Protein AF-0000000072240030 (afdb_homodimer)

Sequence (602 aa):
MIATWDFGLQAVENASSILGKHENTGNEALLDAIVRGIESVELDPKVSSVGYGGLPTAEGILQLDAAVMLGNGKGGSVLSLQGFPAAIPIARLVLEKSRHPCLCGYGAQKLAEQYGFRSVDNANLLTPYARQRWEQFQKQSDQASNDLCDTVGLICCTYDDVTKESVIGAGCATSGAAFKQDGRVGDSAIFGCGLYAQNGIGAATSTGDGDVIMKYCCAYQIVEEMRHGLGPQRACEVVVARLRSQVPECQAAFVAMNCAGEYGAYSTHQGFSYAIWNEQGVQVHQVNLSESNYPIWKHLCMIATWDFGLQAVENASSILGKHENTGNEALLDAIVRGIESVELDPKVSSVGYGGLPTAEGILQLDAAVMLGNGKGGSVLSLQGFPAAIPIARLVLEKSRHPCLCGYGAQKLAEQYGFRSVDNANLLTPYARQRWEQFQKQSDQASNDLCDTVGLICCTYDDVTKESVIGAGCATSGAAFKQDGRVGDSAIFGCGLYAQNGIGAATSTGDGDVIMKYCCAYQIVEEMRHGLGPQRACEVVVARLRSQVPECQAAFVAMNCAGEYGAYSTHQGFSYAIWNEQGVQVHQVNLSESNYPIWKHLC

InterPro domains:
  IPR000246 Peptidase T2, asparaginase 2 [PF01112] (27-282)
  IPR000246 Peptidase T2, asparaginase 2 [PTHR10188] (10-274)
  IPR029055 Nucleophile aminohydrolases, N-terminal [SSF56235] (2-285)

Foldseek 3Di:
DKKWFPLLLQLQVQLCVQQVDVVQFDDVSQLVSNLRSLVRSLQDLVAQWFFLVHAAALVLFQFKKKKKDKQVGFMAIEFREGQGRHCSVLRVLCRVPNPDRYDYDPRSVVSCVVVPDGGHDRVNSYDPVNVVVSVVLVPDPCNVPFQKHWKIKDKDWGADPVVRFIIIMMMIMTSPTHNHHRRDGFQCRPELQQKHHHGPFWIKGKGTGRNLSNVQSLGNQLSVVSVVPDFSAVSQVVSLVVSCVVPVPTWMKMKMATSVGGIHIDISAFAIKMWDQDPVGIDIDGHDDPDDPDDHRDNPD/DKKWFPLLLQLQVQLCVQQVDPVQFDDVSQLVSNLRSLVRSLQDLVAQWFFLVHAAALVLFFFKKKKKDKQVGFMAIEFREGQGRHCSVLSVLCRVPNPDRYDYDPRSVVSCVVVPDGGHDRVNSYDPVNVVVSVVLVPDPCNVPFQKGWKIKDKDWGADPVVRFIIIMMMIMTSGTHNHHRRDGFQCRPELQQKHHHGPFWIKGKGTGRNLSNVQSLGNQLSVVSVVPDFNAVSQVVSLVVSCVVPVPTWMKMKMATSVGGIHIDISAFAIKMWDQDPVGIDIDGHDDPDDPDDHNDNPD

Structure (mmCIF, N/CA/C/O backbone):
data_AF-0000000072240030-model_v1
#
loop_
_entity.id
_entity.type
_entity.pdbx_description
1 polymer N4-(Beta-N-acetylglucosaminyl)-L-asparaginase
#
loop_
_atom_site.group_PDB
_atom_site.id
_atom_site.type_symbol
_atom_site.label_atom_id
_atom_site.label_alt_id
_atom_site.label_comp_id
_atom_site.label_asym_id
_atom_site.label_entity_id
_atom_site.label_seq_id
_atom_site.pdbx_PDB_ins_code
_atom_site.Cartn_x
_atom_site.Cartn_y
_atom_site.Cartn_z
_atom_site.occupancy
_atom_site.B_iso_or_equiv
_atom_site.auth_seq_id
_atom_site.auth_comp_id
_atom_site.auth_asym_id
_atom_site.auth_atom_id
_atom_site.pdbx_PDB_model_num
ATOM 1 N N . MET A 1 1 ? 5.29 -17.361 -18.751 1 97.14 1 MET A N 1
ATOM 2 C CA . MET A 1 1 ? 4.984 -17.182 -17.335 1 97.14 1 MET A CA 1
ATOM 3 C C . MET A 1 1 ? 6.245 -17.307 -16.486 1 97.14 1 MET A C 1
ATOM 5 O O . MET A 1 1 ? 7.158 -18.06 -16.83 1 97.14 1 MET A O 1
ATOM 9 N N . ILE A 1 2 ? 6.272 -16.581 -15.416 1 97.86 2 ILE A N 1
ATOM 10 C CA . ILE A 1 2 ? 7.396 -16.64 -14.488 1 97.86 2 ILE A CA 1
ATOM 11 C C . ILE A 1 2 ? 6.886 -16.533 -13.053 1 97.86 2 ILE A C 1
ATOM 13 O O . ILE A 1 2 ? 5.951 -15.778 -12.774 1 97.86 2 ILE A O 1
ATOM 17 N N . ALA A 1 3 ? 7.458 -17.312 -12.121 1 97.92 3 ALA A N 1
ATOM 18 C CA . ALA A 1 3 ? 7.005 -17.342 -10.733 1 97.92 3 ALA A CA 1
ATOM 19 C C . ALA A 1 3 ? 8.187 -17.434 -9.772 1 97.92 3 ALA A C 1
ATOM 21 O O . ALA A 1 3 ? 9.242 -17.968 -10.125 1 97.92 3 ALA A O 1
ATOM 22 N N . THR A 1 4 ? 7.943 -16.989 -8.612 1 96.68 4 THR A N 1
ATOM 23 C CA . THR A 1 4 ? 9.001 -16.981 -7.608 1 96.68 4 THR A CA 1
ATOM 24 C C . THR A 1 4 ? 9.188 -18.372 -7.008 1 96.68 4 THR A C 1
ATOM 26 O O . THR A 1 4 ? 8.216 -19.106 -6.814 1 96.68 4 THR A O 1
ATOM 29 N N . TRP A 1 5 ? 10.418 -18.747 -6.701 1 93.32 5 TRP A N 1
ATOM 30 C CA . TRP A 1 5 ? 10.853 -19.885 -5.898 1 93.32 5 TRP A CA 1
ATOM 31 C C . TRP A 1 5 ? 10.527 -21.2 -6.597 1 93.32 5 TRP A C 1
ATOM 33 O O . TRP A 1 5 ? 9.983 -21.205 -7.703 1 93.32 5 TRP A O 1
ATOM 43 N N . ASP A 1 6 ? 10.759 -22.302 -5.866 1 89.86 6 ASP A N 1
ATOM 44 C CA . ASP A 1 6 ? 10.561 -23.639 -6.416 1 89.86 6 ASP A CA 1
ATOM 45 C C . ASP A 1 6 ? 9.076 -23.992 -6.481 1 89.86 6 ASP A C 1
ATOM 47 O O . ASP A 1 6 ? 8.633 -24.663 -7.415 1 89.86 6 ASP A O 1
ATOM 51 N N . PHE A 1 7 ? 8.399 -23.502 -5.496 1 90.2 7 PHE A N 1
ATOM 52 C CA . PHE A 1 7 ? 6.971 -23.799 -5.528 1 90.2 7 PHE A CA 1
ATOM 53 C C . PHE A 1 7 ? 6.287 -23.046 -6.663 1 90.2 7 PHE A C 1
ATOM 55 O O . PHE A 1 7 ? 5.113 -23.284 -6.954 1 90.2 7 PHE A O 1
ATOM 62 N N . GLY A 1 8 ? 7.035 -22.135 -7.243 1 93.57 8 GLY A N 1
ATOM 63 C CA . GLY A 1 8 ? 6.555 -21.48 -8.449 1 93.57 8 GLY A CA 1
ATOM 64 C C . GLY A 1 8 ? 6.3 -22.446 -9.591 1 93.57 8 GLY A C 1
ATOM 65 O O . GLY A 1 8 ? 5.502 -22.161 -10.486 1 93.57 8 GLY A O 1
ATOM 66 N N . LEU A 1 9 ? 6.981 -23.565 -9.53 1 94.14 9 LEU A N 1
ATOM 67 C CA . LEU A 1 9 ? 6.756 -24.594 -10.54 1 94.14 9 LEU A CA 1
ATOM 68 C C . LEU A 1 9 ? 5.296 -25.034 -10.551 1 94.14 9 LEU A C 1
ATOM 70 O O . LEU A 1 9 ? 4.684 -25.142 -11.617 1 94.14 9 LEU A O 1
ATOM 74 N N . GLN A 1 10 ? 4.817 -25.273 -9.373 1 94.63 10 GLN A N 1
ATOM 75 C CA . GLN A 1 10 ? 3.414 -25.648 -9.234 1 94.63 10 GLN A CA 1
ATOM 76 C C . GLN A 1 10 ? 2.496 -24.548 -9.761 1 94.63 10 GLN A C 1
ATOM 78 O O . GLN A 1 10 ? 1.494 -24.831 -10.42 1 94.63 10 GLN A O 1
ATOM 83 N N . ALA A 1 11 ? 2.803 -23.325 -9.464 1 97.16 11 ALA A N 1
ATOM 84 C CA . ALA A 1 11 ? 1.996 -22.187 -9.895 1 97.16 11 ALA A CA 1
ATOM 85 C C . ALA A 1 11 ? 1.952 -22.091 -11.418 1 97.16 11 ALA A C 1
ATOM 87 O O . ALA A 1 11 ? 0.878 -21.945 -12.006 1 97.16 11 ALA A O 1
ATOM 88 N N . VAL A 1 12 ? 3.082 -22.211 -12.086 1 97.06 12 VAL A N 1
ATOM 89 C CA . VAL A 1 12 ? 3.164 -22.062 -13.536 1 97.06 12 VAL A CA 1
ATOM 90 C C . VAL A 1 12 ? 2.499 -23.256 -14.216 1 97.06 12 VAL A C 1
ATOM 92 O O . VAL A 1 12 ? 1.837 -23.102 -15.245 1 97.06 12 VAL A O 1
ATOM 95 N N . GLU A 1 13 ? 2.709 -24.435 -13.671 1 95.22 13 GLU A N 1
ATOM 96 C CA . GLU A 1 13 ? 2.093 -25.629 -14.242 1 95.22 13 GLU A CA 1
ATOM 97 C C . GLU A 1 13 ? 0.571 -25.527 -14.224 1 95.22 13 GLU A C 1
ATOM 99 O O . GLU A 1 13 ? -0.087 -25.803 -15.229 1 95.22 13 GLU A O 1
ATOM 104 N N . ASN A 1 14 ? 0.044 -25.123 -13.12 1 96.44 14 ASN A N 1
ATOM 105 C CA . ASN A 1 14 ? -1.407 -25.019 -13.007 1 96.44 14 ASN A CA 1
ATOM 106 C C . ASN A 1 14 ? -1.953 -23.865 -13.842 1 96.44 14 ASN A C 1
ATOM 108 O O . ASN A 1 14 ? -3.025 -23.979 -14.44 1 96.44 14 ASN A O 1
ATOM 112 N N . ALA A 1 15 ? -1.256 -22.76 -13.879 1 96.73 15 ALA A N 1
ATOM 113 C CA . ALA A 1 15 ? -1.66 -21.637 -14.721 1 96.73 15 ALA A CA 1
ATOM 114 C C . ALA A 1 15 ? -1.626 -22.02 -16.198 1 96.73 15 ALA A C 1
ATOM 116 O O . ALA A 1 15 ? -2.475 -21.583 -16.979 1 96.73 15 ALA A O 1
ATOM 117 N N . SER A 1 16 ? -0.677 -22.85 -16.607 1 94.26 16 SER A N 1
ATOM 118 C CA . SER A 1 16 ? -0.504 -23.237 -18.003 1 94.26 16 SER A CA 1
ATOM 119 C C . SER A 1 16 ? -1.653 -24.12 -18.479 1 94.26 16 SER A C 1
ATOM 121 O O . SER A 1 16 ? -1.945 -24.177 -19.675 1 94.26 16 SER A O 1
ATOM 123 N N . SER A 1 17 ? -2.274 -24.772 -17.534 1 93.43 17 SER A N 1
ATOM 124 C CA . SER A 1 17 ? -3.425 -25.59 -17.904 1 93.43 17 SER A CA 1
ATOM 125 C C . SER A 1 17 ? -4.55 -24.734 -18.477 1 93.43 17 SER A C 1
ATOM 127 O O . SER A 1 17 ? -5.404 -25.233 -19.212 1 93.43 17 SER A O 1
ATOM 129 N N . ILE A 1 18 ? -4.489 -23.437 -18.188 1 94.52 18 ILE A N 1
ATOM 130 C CA . ILE A 1 18 ? -5.488 -22.51 -18.708 1 94.52 18 ILE A CA 1
ATOM 131 C C . ILE A 1 18 ? -4.943 -21.805 -19.948 1 94.52 18 ILE A C 1
ATOM 133 O O . ILE A 1 18 ? -5.509 -21.925 -21.037 1 94.52 18 ILE A O 1
ATOM 137 N N . LEU A 1 19 ? -3.818 -21.196 -19.859 1 92.21 19 LEU A N 1
ATOM 138 C CA . LEU A 1 19 ? -3.294 -20.35 -20.926 1 92.21 19 LEU A CA 1
ATOM 139 C C . LEU A 1 19 ? -2.657 -21.194 -22.025 1 92.21 19 LEU A C 1
ATOM 141 O O . LEU A 1 19 ? -2.384 -20.694 -23.119 1 92.21 19 LEU A O 1
ATOM 145 N N . GLY A 1 20 ? -2.447 -22.459 -21.721 1 88.59 20 GLY A N 1
ATOM 146 C CA . GLY A 1 20 ? -1.933 -23.358 -22.743 1 88.59 20 GLY A CA 1
ATOM 147 C C . GLY A 1 20 ? -2.96 -23.703 -23.805 1 88.59 20 GLY A C 1
ATOM 148 O O . GLY A 1 20 ? -2.61 -24.207 -24.874 1 88.59 20 GLY A O 1
ATOM 149 N N . LYS A 1 21 ? -4.162 -23.471 -23.486 1 89.59 21 LYS A N 1
ATOM 150 C CA . LYS A 1 21 ? -5.224 -23.665 -24.47 1 89.59 21 LYS A CA 1
ATOM 151 C C . LYS A 1 21 ? -5.373 -22.44 -25.367 1 89.59 21 LYS A C 1
ATOM 153 O O . LYS A 1 21 ? -5.634 -21.337 -24.882 1 89.59 21 LYS A O 1
ATOM 158 N N . HIS A 1 22 ? -5.376 -22.644 -26.589 1 85.18 22 HIS A N 1
ATOM 159 C CA . HIS A 1 22 ? -5.299 -21.571 -27.573 1 85.18 22 HIS A CA 1
ATOM 160 C C . HIS A 1 22 ? -6.523 -20.664 -27.497 1 85.18 22 HIS A C 1
ATOM 162 O O . HIS A 1 22 ? -6.446 -19.481 -27.836 1 85.18 22 HIS A O 1
ATOM 168 N N . GLU A 1 23 ? -7.541 -21.176 -26.942 1 89.14 23 GLU A N 1
ATOM 169 C CA . GLU A 1 23 ? -8.783 -20.409 -26.912 1 89.14 23 GLU A CA 1
ATOM 170 C C . GLU A 1 23 ? -8.813 -19.453 -25.723 1 89.14 23 GLU A C 1
ATOM 172 O O . GLU A 1 23 ? -9.646 -18.546 -25.671 1 89.14 23 GLU A O 1
ATOM 177 N N . ASN A 1 24 ? -7.927 -19.707 -24.814 1 91.65 24 ASN A N 1
ATOM 178 C CA . ASN A 1 24 ? -7.923 -18.9 -23.598 1 91.65 24 ASN A CA 1
ATOM 179 C C . ASN A 1 24 ? -6.942 -17.735 -23.702 1 91.65 24 ASN A C 1
ATOM 181 O O . ASN A 1 24 ? -5.753 -17.892 -23.418 1 91.65 24 ASN A O 1
ATOM 185 N N . THR A 1 25 ? -7.49 -16.622 -24.081 1 92.28 25 THR A N 1
ATOM 186 C CA . THR A 1 25 ? -6.687 -15.416 -24.25 1 92.28 25 THR A CA 1
ATOM 187 C C . THR A 1 25 ? -7.386 -14.21 -23.63 1 92.28 25 THR A C 1
ATOM 189 O O . THR A 1 25 ? -8.56 -14.288 -23.262 1 92.28 25 THR A O 1
ATOM 192 N N . GLY A 1 26 ? -6.597 -13.177 -23.437 1 94.56 26 GLY A N 1
ATOM 193 C CA . GLY A 1 26 ? -7.177 -11.938 -22.944 1 94.56 26 GLY A CA 1
ATOM 194 C C . GLY A 1 26 ? -7.135 -11.818 -21.433 1 94.56 26 GLY A C 1
ATOM 195 O O . GLY A 1 26 ? -6.602 -12.695 -20.75 1 94.56 26 GLY A O 1
ATOM 196 N N . ASN A 1 27 ? -7.729 -10.787 -20.937 1 95.34 27 ASN A N 1
ATOM 197 C CA . ASN A 1 27 ? -7.636 -10.431 -19.525 1 95.34 27 ASN A CA 1
ATOM 198 C C . ASN A 1 27 ? -8.337 -11.458 -18.641 1 95.34 27 ASN A C 1
ATOM 200 O O . ASN A 1 27 ? -7.878 -11.747 -17.535 1 95.34 27 ASN A O 1
ATOM 204 N N . 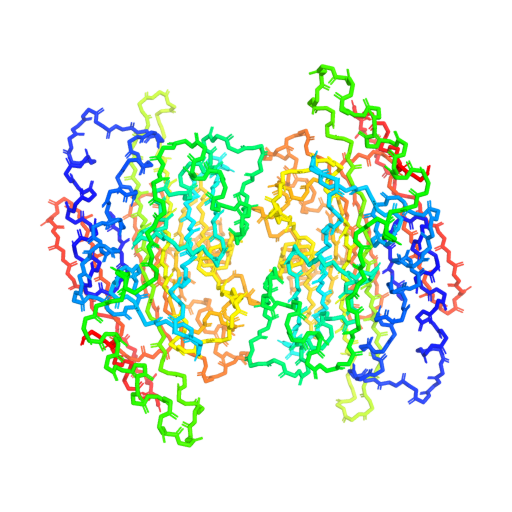GLU A 1 28 ? -9.438 -11.972 -19.084 1 95.35 28 GLU A N 1
ATOM 205 C CA . GLU A 1 28 ? -10.178 -12.939 -18.279 1 95.35 28 GLU A CA 1
ATOM 206 C C . GLU A 1 28 ? -9.388 -14.233 -18.108 1 95.35 28 GLU A C 1
ATOM 208 O O . GLU A 1 28 ? -9.335 -14.794 -17.011 1 95.35 28 GLU A O 1
ATOM 213 N N . ALA A 1 29 ? -8.826 -14.69 -19.191 1 96.46 29 ALA A N 1
ATOM 214 C CA . ALA A 1 29 ? -8.004 -15.896 -19.134 1 96.46 29 ALA A CA 1
ATOM 215 C C . ALA A 1 29 ? -6.776 -15.681 -18.252 1 96.46 29 ALA A C 1
ATOM 217 O O . ALA A 1 29 ? -6.353 -16.591 -17.535 1 96.46 29 ALA A O 1
ATOM 218 N N . LEU A 1 30 ? -6.18 -14.513 -18.361 1 96.87 30 LEU A N 1
ATOM 219 C CA . LEU A 1 30 ? -5.038 -14.164 -17.524 1 96.87 30 LEU A CA 1
ATOM 220 C C . LEU A 1 30 ? -5.406 -14.233 -16.046 1 96.87 30 LEU A C 1
ATOM 222 O O . LEU A 1 30 ? -4.661 -14.798 -15.242 1 96.87 30 LEU A O 1
ATOM 226 N N . LEU A 1 31 ? -6.506 -13.626 -15.736 1 97.99 31 LEU A N 1
ATOM 227 C CA . LEU A 1 31 ? -6.97 -13.599 -14.353 1 97.99 31 LEU A CA 1
ATOM 228 C C . LEU A 1 31 ? -7.224 -15.011 -13.837 1 97.99 31 LEU A C 1
ATOM 230 O O . LEU A 1 31 ? -6.813 -15.354 -12.726 1 97.99 31 LEU A O 1
ATOM 234 N N . ASP A 1 32 ? -7.873 -15.852 -14.631 1 98.45 32 ASP A N 1
ATOM 235 C CA . ASP A 1 32 ? -8.131 -17.244 -14.272 1 98.45 32 ASP A CA 1
ATOM 236 C C . ASP A 1 32 ? -6.827 -17.996 -14.015 1 98.45 32 ASP A C 1
ATOM 238 O O . ASP A 1 32 ? -6.717 -18.74 -13.039 1 98.45 32 ASP A O 1
ATOM 242 N N . ALA A 1 33 ? -5.89 -17.798 -14.873 1 98.38 33 ALA A N 1
ATOM 243 C CA . ALA A 1 33 ? -4.615 -18.506 -14.791 1 98.38 33 ALA A CA 1
ATOM 244 C C . ALA A 1 33 ? -3.839 -18.096 -13.543 1 98.38 33 ALA A C 1
ATOM 246 O O . ALA A 1 33 ? -3.306 -18.948 -12.828 1 98.38 33 ALA A O 1
ATOM 247 N N . ILE A 1 34 ? -3.776 -16.836 -13.283 1 98.75 34 ILE A N 1
ATOM 248 C CA . ILE A 1 34 ? -3.03 -16.32 -12.14 1 98.75 34 ILE A CA 1
ATOM 249 C C . ILE A 1 34 ? -3.646 -16.842 -10.844 1 98.75 34 ILE A C 1
ATOM 251 O O . ILE A 1 34 ? -2.935 -17.343 -9.969 1 98.75 34 ILE A O 1
ATOM 255 N N . VAL A 1 35 ? -4.937 -16.765 -10.727 1 98.83 35 VAL A N 1
ATOM 256 C CA . VAL A 1 35 ? -5.627 -17.176 -9.508 1 98.83 35 VAL A CA 1
ATOM 257 C C . VAL A 1 35 ? -5.472 -18.682 -9.309 1 98.83 35 VAL A C 1
ATOM 259 O O . VAL A 1 35 ? -5.138 -19.139 -8.213 1 98.83 35 VAL A O 1
ATOM 262 N N . ARG A 1 36 ? -5.649 -19.438 -10.372 1 98.51 36 ARG A N 1
ATOM 263 C CA . ARG A 1 36 ? -5.512 -20.888 -10.278 1 98.51 36 ARG A CA 1
ATOM 264 C C . ARG A 1 36 ? -4.09 -21.278 -9.887 1 98.51 36 ARG A C 1
ATOM 266 O O . ARG A 1 36 ? -3.892 -22.154 -9.042 1 98.51 36 ARG A O 1
ATOM 273 N N . GLY A 1 37 ? -3.129 -20.694 -10.536 1 98.49 37 GLY A N 1
ATOM 274 C CA . GLY A 1 37 ? -1.735 -20.984 -10.238 1 98.49 37 GLY A CA 1
ATOM 275 C C . GLY A 1 37 ? -1.361 -20.7 -8.796 1 98.49 37 GLY A C 1
ATOM 276 O O . GLY A 1 37 ? -0.848 -21.577 -8.098 1 98.49 37 GLY A O 1
ATOM 277 N N . ILE A 1 38 ? -1.677 -19.569 -8.29 1 98.63 38 ILE A N 1
ATOM 278 C CA . ILE A 1 38 ? -1.283 -19.149 -6.95 1 98.63 38 ILE A CA 1
ATOM 279 C C . ILE A 1 38 ? -2.084 -19.928 -5.908 1 98.63 38 ILE A C 1
ATOM 281 O O . ILE A 1 38 ? -1.544 -20.332 -4.876 1 98.63 38 ILE A O 1
ATOM 285 N N . GLU A 1 39 ? -3.348 -20.113 -6.194 1 98.61 39 GLU A N 1
ATOM 286 C CA . GLU A 1 39 ? -4.186 -20.855 -5.257 1 98.61 39 GLU A CA 1
ATOM 287 C C . GLU A 1 39 ? -3.641 -22.261 -5.023 1 98.61 39 GLU A C 1
ATOM 289 O O . GLU A 1 39 ? -3.71 -22.781 -3.907 1 98.61 39 GLU A O 1
ATOM 294 N N . SER A 1 40 ? -3.109 -22.895 -6.055 1 98.08 40 SER A N 1
ATOM 295 C CA . SER A 1 40 ? -2.551 -24.237 -5.92 1 98.08 40 SER A CA 1
ATOM 296 C C . SER A 1 40 ? -1.399 -24.259 -4.921 1 98.08 40 SER A C 1
ATOM 298 O O . SER A 1 40 ? -1.215 -25.242 -4.2 1 98.08 40 SER A O 1
ATOM 300 N N . VAL A 1 41 ? -0.622 -23.205 -4.871 1 97.34 41 VAL A N 1
ATOM 301 C CA . VAL A 1 41 ? 0.481 -23.098 -3.922 1 97.34 41 VAL A CA 1
ATOM 302 C C . VAL A 1 41 ? -0.065 -22.814 -2.525 1 97.34 41 VAL A C 1
ATOM 304 O O . VAL A 1 41 ? 0.404 -23.389 -1.54 1 97.34 41 VAL A O 1
ATOM 307 N N . GLU A 1 42 ? -1.066 -21.913 -2.427 1 97.74 42 GLU A N 1
ATOM 308 C CA . GLU A 1 42 ? -1.666 -21.561 -1.144 1 97.74 42 GLU A CA 1
ATOM 309 C C . GLU A 1 42 ? -2.256 -22.788 -0.455 1 97.74 42 GLU A C 1
ATOM 311 O O . GLU A 1 42 ? -2.255 -22.876 0.775 1 97.74 42 GLU A O 1
ATOM 316 N N . LEU A 1 43 ? -2.714 -23.715 -1.225 1 97.48 43 LEU A N 1
ATOM 317 C CA . LEU A 1 43 ? -3.423 -24.858 -0.661 1 97.48 43 LEU A CA 1
ATOM 318 C C . LEU A 1 43 ? -2.476 -26.035 -0.45 1 97.48 43 LEU A C 1
ATOM 320 O O . LEU A 1 43 ? -2.899 -27.107 -0.013 1 97.48 43 LEU A O 1
ATOM 324 N N . ASP A 1 44 ? -1.212 -25.875 -0.791 1 96.11 44 ASP A N 1
ATOM 325 C CA . ASP A 1 44 ? -0.213 -26.915 -0.56 1 96.11 44 ASP A CA 1
ATOM 326 C C . ASP A 1 44 ? 0.327 -26.85 0.867 1 96.11 44 ASP A C 1
ATOM 328 O O . ASP A 1 44 ? 1.092 -25.945 1.206 1 96.11 44 ASP A O 1
ATOM 332 N N . PRO A 1 45 ? 0.042 -27.829 1.699 1 94.48 45 PRO A N 1
ATOM 333 C CA . PRO A 1 45 ? 0.456 -27.785 3.104 1 94.48 45 PRO A CA 1
ATOM 334 C C . PRO A 1 45 ? 1.97 -27.88 3.277 1 94.48 45 PRO A C 1
ATOM 336 O O . PRO A 1 45 ? 2.487 -27.634 4.369 1 94.48 45 PRO A O 1
ATOM 339 N N . LYS A 1 46 ? 2.648 -28.211 2.21 1 92.71 46 LYS A N 1
ATOM 340 C CA . LYS A 1 46 ? 4.1 -28.347 2.289 1 92.71 46 LYS A CA 1
ATOM 341 C C . LYS A 1 46 ? 4.785 -26.987 2.196 1 92.71 46 LYS A C 1
ATOM 343 O O . LYS A 1 46 ? 5.963 -26.856 2.535 1 92.71 46 LYS A O 1
ATOM 348 N N . VAL A 1 47 ? 4.051 -26.006 1.705 1 92.78 47 VAL A N 1
ATOM 349 C CA . VAL A 1 47 ? 4.592 -24.655 1.609 1 92.78 47 VAL A CA 1
ATOM 350 C C . VAL A 1 47 ? 4.279 -23.88 2.887 1 92.78 47 VAL A C 1
ATOM 352 O O . VAL A 1 47 ? 3.122 -23.542 3.148 1 92.78 47 VAL A O 1
ATOM 355 N N . SER A 1 48 ? 5.208 -23.483 3.635 1 90.88 48 SER A N 1
ATOM 356 C CA . SER A 1 48 ? 4.983 -22.964 4.98 1 90.88 48 SER A CA 1
ATOM 357 C C . SER A 1 48 ? 4.993 -21.439 4.993 1 90.88 48 SER A C 1
ATOM 359 O O . SER A 1 48 ? 5.082 -20.822 6.057 1 90.88 48 SER A O 1
ATOM 361 N N . SER A 1 49 ? 4.925 -20.842 3.814 1 91.78 49 SER A N 1
ATOM 362 C CA . SER A 1 49 ? 5.012 -19.386 3.782 1 91.78 49 SER A CA 1
ATOM 363 C C . SER A 1 49 ? 3.831 -18.778 3.033 1 91.78 49 SER A C 1
ATOM 365 O O . SER A 1 49 ? 3.726 -17.555 2.918 1 91.78 49 SER A O 1
ATOM 367 N N . VAL A 1 50 ? 2.95 -19.638 2.541 1 93.65 50 VAL A N 1
ATOM 368 C CA . VAL A 1 50 ? 1.856 -19.137 1.716 1 93.65 50 VAL A CA 1
ATOM 369 C C . VAL A 1 50 ? 0.572 -19.896 2.044 1 93.65 50 VAL A C 1
ATOM 371 O O . VAL A 1 50 ? 0.547 -21.129 2.013 1 93.65 50 VAL A O 1
ATOM 374 N N . GLY A 1 51 ? -0.449 -19.173 2.371 1 94.94 51 GLY A N 1
ATOM 375 C CA . GLY A 1 51 ? -1.767 -19.771 2.51 1 94.94 51 GLY A CA 1
ATOM 376 C C . GLY A 1 51 ? -1.854 -20.763 3.655 1 94.94 51 GLY A C 1
ATOM 377 O O . GLY A 1 51 ? -1.288 -20.534 4.726 1 94.94 51 GLY A O 1
ATOM 378 N N . TYR A 1 52 ? -2.563 -21.845 3.475 1 93.95 52 TYR A N 1
ATOM 379 C CA . TYR A 1 52 ? -2.901 -22.873 4.452 1 93.95 52 TYR A CA 1
ATOM 380 C C . TYR A 1 52 ? -1.649 -23.41 5.134 1 93.95 52 TYR A C 1
ATOM 382 O O . TYR A 1 52 ? -1.644 -23.64 6.346 1 93.95 52 TYR A O 1
ATOM 390 N N . GLY A 1 53 ? -0.581 -23.544 4.468 1 87.09 53 GLY A N 1
ATOM 391 C CA . GLY A 1 53 ? 0.653 -24.04 5.055 1 87.09 53 GLY A CA 1
ATOM 392 C C . GLY A 1 53 ? 1.476 -22.954 5.721 1 87.09 53 GLY A C 1
ATOM 393 O O . GLY A 1 53 ? 2.497 -23.239 6.351 1 87.09 53 GLY A O 1
ATOM 394 N N . GLY A 1 54 ? 1.011 -21.77 5.722 1 92.15 54 GLY A N 1
ATOM 395 C CA . GLY A 1 54 ? 1.773 -20.632 6.211 1 92.15 54 GLY A CA 1
ATOM 396 C C . GLY A 1 54 ? 1.857 -20.576 7.725 1 92.15 54 GLY A C 1
ATOM 397 O O . GLY A 1 54 ? 0.993 -21.115 8.42 1 92.15 54 GLY A O 1
ATOM 398 N N . LEU A 1 55 ? 2.909 -19.951 8.253 1 93.87 55 LEU A N 1
ATOM 399 C CA . LEU A 1 55 ? 3.088 -19.769 9.689 1 93.87 55 LEU A CA 1
ATOM 400 C C . LEU A 1 55 ? 2.254 -18.597 10.196 1 93.87 55 LEU A C 1
ATOM 402 O O . LEU A 1 55 ? 2.151 -17.567 9.526 1 93.87 55 LEU A O 1
ATOM 406 N N . PRO A 1 56 ? 1.684 -18.734 11.332 1 94.93 56 PRO A N 1
ATOM 407 C CA . PRO A 1 56 ? 0.724 -17.744 11.826 1 94.93 56 PRO A CA 1
ATOM 408 C C . PRO A 1 56 ? 1.4 -16.536 12.47 1 94.93 56 PRO A C 1
ATOM 410 O O . PRO A 1 56 ? 2.631 -16.463 12.512 1 94.93 56 PRO A O 1
ATOM 413 N N . THR A 1 57 ? 0.592 -15.608 12.912 1 95.07 57 THR A N 1
ATOM 414 C CA . THR A 1 57 ? 1.05 -14.455 13.68 1 95.07 57 THR A CA 1
ATOM 415 C C . THR A 1 57 ? 1.563 -14.887 15.05 1 95.07 57 THR A C 1
ATOM 417 O O . THR A 1 57 ? 1.44 -16.055 15.426 1 95.07 57 THR A O 1
ATOM 420 N N . ALA A 1 58 ? 2.084 -13.968 15.77 1 93.82 58 ALA A N 1
ATOM 421 C CA . ALA A 1 58 ? 2.58 -14.232 17.119 1 93.82 58 ALA A CA 1
ATOM 422 C C . ALA A 1 58 ? 1.464 -14.751 18.021 1 93.82 58 ALA A C 1
ATOM 424 O O . ALA A 1 58 ? 1.724 -15.464 18.993 1 93.82 58 ALA A O 1
ATOM 425 N N . GLU A 1 59 ? 0.214 -14.515 17.663 1 94.64 59 GLU A N 1
ATOM 426 C CA . GLU A 1 59 ? -0.928 -14.946 18.463 1 94.64 59 GLU A CA 1
ATOM 427 C C . GLU A 1 59 ? -1.532 -16.236 17.913 1 94.64 59 GLU A C 1
ATOM 429 O O . GLU A 1 59 ? -2.591 -16.673 18.366 1 94.64 59 GLU A O 1
ATOM 434 N N . GLY A 1 60 ? -0.941 -16.714 16.892 1 95.25 60 GLY A N 1
ATOM 435 C CA . GLY A 1 60 ? -1.357 -18.005 16.368 1 95.25 60 GLY A CA 1
ATOM 436 C C . GLY A 1 60 ? -2.482 -17.904 15.356 1 95.25 60 GLY A C 1
ATOM 437 O O . GLY A 1 60 ? -3.188 -18.883 15.105 1 95.25 60 GLY A O 1
ATOM 438 N N . ILE A 1 61 ? -2.65 -16.747 14.827 1 96.55 61 ILE A N 1
ATOM 439 C CA . ILE A 1 61 ? -3.73 -16.535 13.869 1 96.55 61 ILE A CA 1
ATOM 440 C C . ILE A 1 61 ? -3.161 -16.485 12.453 1 96.55 61 ILE A C 1
ATOM 442 O O . ILE A 1 61 ? -2.237 -15.717 12.175 1 96.55 61 ILE A O 1
ATOM 446 N N . LEU A 1 62 ? -3.718 -17.318 11.576 1 97.25 62 LEU A N 1
ATOM 447 C CA . LEU A 1 62 ? -3.294 -17.251 10.181 1 97.25 62 LEU A CA 1
ATOM 448 C C . LEU A 1 62 ? -3.867 -16.014 9.498 1 97.25 62 LEU A C 1
ATOM 450 O O . LEU A 1 62 ? -5.086 -15.841 9.437 1 97.25 62 LEU A O 1
ATOM 454 N N . GLN A 1 63 ? -3.02 -15.136 9.083 1 97.25 63 GLN A N 1
ATOM 455 C CA . GLN A 1 63 ? -3.39 -13.953 8.314 1 97.25 63 GLN A CA 1
ATOM 456 C C . GLN A 1 63 ? -2.682 -13.932 6.962 1 97.25 63 GLN A C 1
ATOM 458 O O . GLN A 1 63 ? -1.472 -14.156 6.886 1 97.25 63 GLN A O 1
ATOM 463 N N . LEU A 1 64 ? -3.439 -13.667 5.946 1 97.72 64 LEU A N 1
ATOM 464 C CA . LEU A 1 64 ? -2.907 -13.765 4.591 1 97.72 64 LEU A CA 1
ATOM 465 C C . LEU A 1 64 ? -3.04 -12.435 3.857 1 97.72 64 LEU A C 1
ATOM 467 O O . LEU A 1 64 ? -3.976 -11.673 4.11 1 97.72 64 LEU A O 1
ATOM 471 N N . ASP A 1 65 ? -2.157 -12.167 2.971 1 98.27 65 ASP A N 1
ATOM 472 C CA . ASP A 1 65 ? -2.186 -11.041 2.042 1 98.27 65 ASP A CA 1
ATOM 473 C C . ASP A 1 65 ? -2.1 -11.522 0.595 1 98.27 65 ASP A C 1
ATOM 475 O O . ASP A 1 65 ? -1.363 -12.462 0.29 1 98.27 65 ASP A O 1
ATOM 479 N N . ALA A 1 66 ? -2.85 -10.893 -0.271 1 98.73 66 ALA A N 1
ATOM 480 C CA . ALA A 1 66 ? -2.781 -11.25 -1.686 1 98.73 66 ALA A CA 1
ATOM 481 C C . ALA A 1 66 ? -3.27 -10.1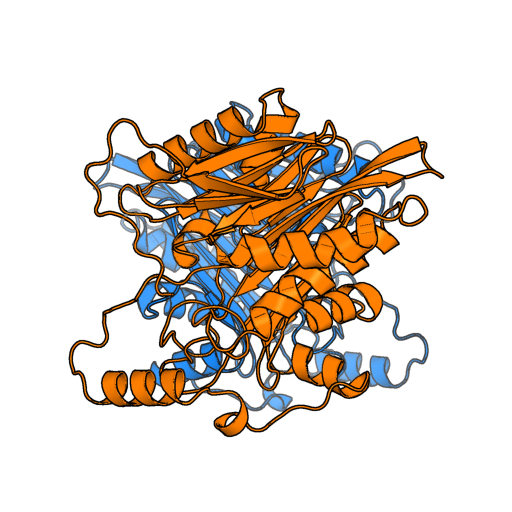03 -2.565 1 98.73 66 ALA A C 1
ATOM 483 O O . ALA A 1 66 ? -4.047 -9.256 -2.117 1 98.73 66 ALA A O 1
ATOM 484 N N . ALA A 1 67 ? -2.808 -10.097 -3.775 1 98.88 67 ALA A N 1
ATOM 485 C CA . ALA A 1 67 ? -3.263 -9.122 -4.763 1 98.88 67 ALA A CA 1
ATOM 486 C C . ALA A 1 67 ? -3.14 -9.677 -6.179 1 98.88 67 ALA A C 1
ATOM 488 O O . ALA A 1 67 ? -2.303 -10.544 -6.442 1 98.88 67 ALA A O 1
ATOM 489 N N . VAL A 1 68 ? -3.984 -9.236 -7.023 1 98.86 68 VAL A N 1
ATOM 490 C CA . VAL A 1 68 ? -3.908 -9.475 -8.461 1 98.86 68 VAL A CA 1
ATOM 491 C C . VAL A 1 68 ? -4.058 -8.154 -9.213 1 98.86 68 VAL A C 1
ATOM 493 O O . VAL A 1 68 ? -4.839 -7.289 -8.811 1 98.86 68 VAL A O 1
ATOM 496 N N . MET A 1 69 ? -3.302 -7.966 -10.224 1 98.79 69 MET A N 1
ATOM 497 C CA . MET A 1 69 ? -3.34 -6.746 -11.025 1 98.79 69 MET A CA 1
ATOM 498 C C . MET A 1 69 ? -3.226 -7.067 -12.512 1 98.79 69 MET A C 1
ATOM 500 O O . MET A 1 69 ? -2.327 -7.802 -12.925 1 98.79 69 MET A O 1
ATOM 504 N N . LEU A 1 70 ? -4.143 -6.542 -13.275 1 98.48 70 LEU A N 1
ATOM 505 C CA . LEU A 1 70 ? -4.087 -6.625 -14.73 1 98.48 70 LEU A CA 1
ATOM 506 C C . LEU A 1 70 ? -3.468 -5.363 -15.323 1 98.48 70 LEU A C 1
ATOM 508 O O . LEU A 1 70 ? -3.568 -4.283 -14.736 1 98.48 70 LEU A O 1
ATOM 512 N N . GLY A 1 71 ? -2.853 -5.518 -16.424 1 97.89 71 GLY A N 1
ATOM 513 C CA . GLY A 1 71 ? -2.119 -4.425 -17.041 1 97.89 71 GLY A CA 1
ATOM 514 C C . GLY A 1 71 ? -3.014 -3.289 -17.499 1 97.89 71 GLY A C 1
ATOM 515 O O . GLY A 1 71 ? -2.529 -2.204 -17.83 1 97.89 71 GLY A O 1
ATOM 516 N N . ASN A 1 72 ? -4.3 -3.453 -17.499 1 95.79 72 ASN A N 1
ATOM 517 C CA . ASN A 1 72 ? -5.231 -2.417 -17.933 1 95.79 72 ASN A CA 1
ATOM 518 C C . ASN A 1 72 ? -5.677 -1.539 -16.767 1 95.79 72 ASN A C 1
ATOM 520 O O . ASN A 1 72 ? -6.626 -0.764 -16.895 1 95.79 72 ASN A O 1
ATOM 524 N N . GLY A 1 73 ? -5.096 -1.774 -15.619 1 95.22 73 GLY A N 1
ATOM 525 C CA . GLY A 1 73 ? -5.361 -0.899 -14.488 1 95.22 73 GLY A CA 1
ATOM 526 C C . GLY A 1 73 ? -6.316 -1.503 -13.477 1 95.22 73 GLY A C 1
ATOM 527 O O . GLY A 1 73 ? -6.535 -0.934 -12.405 1 95.22 73 GLY A O 1
ATOM 528 N N . LYS A 1 74 ? -6.888 -2.63 -13.741 1 97.19 74 LYS A N 1
ATOM 529 C CA . LYS A 1 74 ? -7.757 -3.301 -12.778 1 97.19 74 LYS A CA 1
ATOM 530 C C . LYS A 1 74 ? -6.942 -4.105 -11.769 1 97.19 74 LYS A C 1
ATOM 532 O O . LYS A 1 74 ? -5.916 -4.692 -12.118 1 97.19 74 LYS A O 1
ATOM 537 N N . GLY A 1 75 ? -7.383 -4.078 -10.504 1 98.09 75 GLY A N 1
ATOM 538 C CA . GLY A 1 75 ? -6.699 -4.838 -9.47 1 98.09 75 GLY A CA 1
ATOM 539 C C . GLY A 1 75 ? -7.554 -5.076 -8.24 1 98.09 75 GLY A C 1
ATOM 540 O O . GLY A 1 75 ? -8.547 -4.378 -8.023 1 98.09 75 GLY A O 1
ATOM 541 N N . GLY A 1 76 ? -7.309 -6.067 -7.513 1 98.8 76 GLY A N 1
ATOM 542 C CA . GLY A 1 76 ? -7.905 -6.411 -6.232 1 98.8 76 GLY A CA 1
ATOM 543 C C . GLY A 1 76 ? -6.891 -6.887 -5.21 1 98.8 76 GLY A C 1
ATOM 544 O O . GLY A 1 76 ? -5.932 -7.58 -5.556 1 98.8 76 GLY A O 1
ATOM 545 N N . SER A 1 77 ? -7.069 -6.482 -4.028 1 98.81 77 SER A N 1
ATOM 546 C CA . SER A 1 77 ? -6.118 -6.812 -2.971 1 98.81 77 SER A CA 1
ATOM 547 C C . SER A 1 77 ? -6.828 -7.041 -1.641 1 98.81 77 SER A C 1
ATOM 549 O O . SER A 1 77 ? -7.85 -6.412 -1.359 1 98.81 77 SER A O 1
ATOM 551 N N . VAL A 1 78 ? -6.309 -7.943 -0.842 1 98.8 78 VAL A N 1
ATOM 552 C CA . VAL A 1 78 ? -6.772 -8.189 0.519 1 98.8 78 VAL A CA 1
ATOM 553 C C . VAL A 1 78 ? -5.586 -8.168 1.48 1 98.8 78 VAL A C 1
ATOM 555 O O . VAL A 1 78 ? -4.516 -8.696 1.167 1 98.8 78 VAL A O 1
ATOM 558 N N . LEU A 1 79 ? -5.756 -7.51 2.592 1 98.6 79 LEU A N 1
ATOM 559 C CA . LEU A 1 79 ? -4.718 -7.365 3.606 1 98.6 79 LEU A CA 1
ATOM 560 C C . LEU A 1 79 ? -5.154 -7.998 4.924 1 98.6 79 LEU A C 1
ATOM 562 O O . LEU A 1 79 ? -6.276 -7.776 5.383 1 98.6 79 LEU A O 1
ATOM 566 N N . SER A 1 80 ? -4.226 -8.811 5.459 1 97.88 80 SER A N 1
ATOM 567 C CA . SER A 1 80 ? -4.452 -9.404 6.773 1 97.88 80 SER A CA 1
ATOM 568 C C . SER A 1 80 ? -5.767 -10.176 6.812 1 97.88 80 SER A C 1
ATOM 570 O O . SER A 1 80 ? -6.576 -9.988 7.723 1 97.88 80 SER A O 1
ATOM 572 N N . LEU A 1 81 ? -6.015 -10.892 5.8 1 98.03 81 LEU A N 1
ATOM 573 C CA . LEU A 1 81 ? -7.222 -11.705 5.7 1 98.03 81 LEU A CA 1
ATOM 574 C C . LEU A 1 81 ? -7.163 -12.886 6.663 1 98.03 81 LEU A C 1
ATOM 576 O O . LEU A 1 81 ? -6.166 -13.61 6.703 1 98.03 81 LEU A O 1
ATOM 580 N N . GLN A 1 82 ? -8.184 -13.117 7.384 1 96.91 82 GLN A N 1
ATOM 581 C CA . GLN A 1 82 ? -8.271 -14.238 8.315 1 96.91 82 GLN A CA 1
ATOM 582 C C . GLN A 1 82 ? -9.461 -15.135 7.987 1 96.91 82 GLN A C 1
ATOM 584 O O . GLN A 1 82 ? -10.453 -14.675 7.416 1 96.91 82 GLN A O 1
ATOM 589 N N . GLY A 1 83 ? -9.252 -16.364 8.308 1 97.5 83 GLY A N 1
ATOM 590 C CA . GLY A 1 83 ? -10.405 -17.249 8.264 1 97.5 83 GLY A CA 1
ATOM 591 C C . GLY A 1 83 ? -10.476 -18.075 6.993 1 97.5 83 GLY A C 1
ATOM 592 O O . GLY A 1 83 ? -11.423 -18.84 6.796 1 97.5 83 GLY A O 1
ATOM 593 N N . PHE A 1 84 ? -9.504 -17.957 6.131 1 98.12 84 PHE A N 1
ATOM 594 C CA . PHE A 1 84 ? -9.543 -18.668 4.858 1 98.12 84 PHE A CA 1
ATOM 595 C C . PHE A 1 84 ? -8.196 -19.315 4.558 1 98.12 84 PHE A C 1
ATOM 597 O O . PHE A 1 84 ? -7.149 -18.783 4.934 1 98.12 84 PHE A O 1
ATOM 604 N N . PRO A 1 85 ? -8.164 -20.414 3.878 1 97.68 85 PRO A N 1
ATOM 605 C CA . PRO A 1 85 ? -6.907 -21.112 3.599 1 97.68 85 PRO A CA 1
ATOM 606 C C . PRO A 1 85 ? -6.141 -20.502 2.427 1 97.68 85 PRO A C 1
ATOM 608 O O . PRO A 1 85 ? -4.955 -20.788 2.244 1 97.68 85 PRO A O 1
ATOM 611 N N . ALA A 1 86 ? -6.89 -19.72 1.611 1 98.13 86 ALA A N 1
ATOM 612 C CA . ALA A 1 86 ? -6.301 -19.06 0.449 1 98.13 86 ALA A CA 1
ATOM 613 C C . ALA A 1 86 ? -6.817 -17.631 0.308 1 98.13 86 ALA A C 1
ATOM 615 O O . ALA A 1 86 ? -7.994 -17.362 0.56 1 98.13 86 ALA A O 1
ATOM 616 N N . ALA A 1 87 ? -5.973 -16.762 -0.1 1 98.48 87 ALA A N 1
ATOM 617 C CA . ALA A 1 87 ? -6.346 -15.351 -0.147 1 98.48 87 ALA A CA 1
ATOM 618 C C . ALA A 1 87 ? -6.552 -14.886 -1.586 1 98.48 87 ALA A C 1
ATOM 620 O O . ALA A 1 87 ? -7.348 -13.981 -1.845 1 98.48 87 ALA A O 1
ATOM 621 N N . ILE A 1 88 ? -5.903 -15.463 -2.608 1 98.85 88 ILE A N 1
ATOM 622 C CA . ILE A 1 88 ? -5.871 -14.937 -3.969 1 98.85 88 ILE A CA 1
ATOM 623 C C . ILE A 1 88 ? -7.265 -15.019 -4.587 1 98.85 88 ILE A C 1
ATOM 625 O O . ILE A 1 88 ? -7.664 -14.139 -5.353 1 98.85 88 ILE A O 1
ATOM 629 N N . PRO A 1 89 ? -8.073 -16.061 -4.297 1 98.79 89 PRO A N 1
ATOM 630 C CA . PRO A 1 89 ? -9.443 -16.025 -4.816 1 98.79 89 PRO A CA 1
ATOM 631 C C . PRO A 1 89 ? -10.254 -14.858 -4.258 1 98.79 89 PRO A C 1
ATOM 633 O O . PRO A 1 89 ? -11.13 -14.326 -4.945 1 98.79 89 PRO A O 1
ATOM 636 N N . ILE A 1 90 ? -9.976 -14.488 -3.037 1 98.81 90 ILE A N 1
ATOM 637 C CA . ILE A 1 90 ? -10.71 -13.389 -2.42 1 98.81 90 ILE A CA 1
ATOM 638 C C . ILE A 1 90 ? -10.211 -12.058 -2.977 1 98.81 90 ILE A C 1
ATOM 640 O O . ILE A 1 90 ? -10.992 -11.12 -3.153 1 98.81 90 ILE A O 1
ATOM 644 N N . ALA A 1 91 ? -8.934 -11.975 -3.309 1 98.88 91 ALA A N 1
ATOM 645 C CA . ALA A 1 91 ? -8.435 -10.797 -4.013 1 98.88 91 ALA A CA 1
ATOM 646 C C . ALA A 1 91 ? -9.147 -10.614 -5.35 1 98.88 91 ALA A C 1
ATOM 648 O O . ALA A 1 91 ? -9.501 -9.493 -5.724 1 98.88 91 ALA A O 1
ATOM 649 N N . ARG A 1 92 ? -9.328 -11.699 -6.07 1 98.84 92 ARG A N 1
ATOM 650 C CA . ARG A 1 92 ? -10.107 -11.638 -7.302 1 98.84 92 ARG A CA 1
ATOM 651 C C . ARG A 1 92 ? -11.525 -11.148 -7.03 1 98.84 92 ARG A C 1
ATOM 653 O O . ARG A 1 92 ? -12.071 -10.354 -7.799 1 98.84 92 ARG A O 1
ATOM 660 N N . LEU A 1 93 ? -12.109 -11.655 -5.961 1 98.79 93 LEU A N 1
ATOM 661 C CA . LEU A 1 93 ? -13.457 -11.239 -5.589 1 98.79 93 LEU A CA 1
ATOM 662 C C . LEU A 1 93 ? -13.52 -9.731 -5.372 1 98.79 93 LEU A C 1
ATOM 664 O O . LEU A 1 93 ? -14.48 -9.079 -5.789 1 98.79 93 LEU A O 1
ATOM 668 N N . VAL A 1 94 ? -12.53 -9.188 -4.739 1 98.81 94 VAL A N 1
ATOM 669 C CA . VAL A 1 94 ? -12.461 -7.747 -4.518 1 98.81 94 VAL A CA 1
ATOM 670 C C . VAL A 1 94 ? -12.422 -7.02 -5.86 1 98.81 94 VAL A C 1
ATOM 672 O O . VAL A 1 94 ? -13.134 -6.033 -6.059 1 98.81 94 VAL A O 1
ATOM 675 N N . LEU A 1 95 ? -11.65 -7.473 -6.757 1 98.56 95 LEU A N 1
ATOM 676 C CA . LEU A 1 95 ? -11.525 -6.889 -8.088 1 98.56 95 LEU A CA 1
ATOM 677 C C . LEU A 1 95 ? -12.867 -6.893 -8.812 1 98.56 95 LEU A C 1
ATOM 679 O O . LEU A 1 95 ? -13.219 -5.918 -9.48 1 98.56 95 LEU A O 1
ATOM 683 N N . GLU A 1 96 ? -13.612 -7.927 -8.616 1 98.22 96 GLU A N 1
ATOM 684 C CA . GLU A 1 96 ? -14.796 -8.146 -9.442 1 98.22 96 GLU A CA 1
ATOM 685 C C . GLU A 1 96 ? -16.044 -7.567 -8.782 1 98.22 96 GLU A C 1
ATOM 687 O O . GLU A 1 96 ? -16.977 -7.145 -9.469 1 98.22 96 GLU A O 1
ATOM 692 N N . LYS A 1 97 ? -16.043 -7.55 -7.43 1 97.89 97 LYS A N 1
ATOM 693 C CA . LYS A 1 97 ? -17.336 -7.335 -6.787 1 97.89 97 LYS A CA 1
ATOM 694 C C . LYS A 1 97 ? -17.279 -6.158 -5.817 1 97.89 97 LYS A C 1
ATOM 696 O O . LYS A 1 97 ? -18.316 -5.638 -5.402 1 97.89 97 LYS A O 1
ATOM 701 N N . SER A 1 98 ? -16.138 -5.734 -5.464 1 97.44 98 SER A N 1
ATOM 702 C CA . SER A 1 98 ? -16.024 -4.608 -4.543 1 97.44 98 SER A CA 1
ATOM 703 C C . SER A 1 98 ? -16.04 -3.278 -5.29 1 97.44 98 SER A C 1
ATOM 705 O O . SER A 1 98 ? -15.587 -3.198 -6.434 1 97.44 98 SER A O 1
ATOM 707 N N . ARG A 1 99 ? -16.519 -2.231 -4.594 1 93.21 99 ARG A N 1
ATOM 708 C CA . ARG A 1 99 ? -16.435 -0.866 -5.102 1 93.21 99 ARG A CA 1
ATOM 709 C C . ARG A 1 99 ? -14.998 -0.357 -5.07 1 93.21 99 ARG A C 1
ATOM 711 O O . ARG A 1 99 ? -14.65 0.583 -5.788 1 93.21 99 ARG A O 1
ATOM 718 N N . HIS A 1 100 ? -14.231 -1.02 -4.22 1 96.91 100 HIS A N 1
ATOM 719 C CA . HIS A 1 100 ? -12.87 -0.559 -3.971 1 96.91 100 HIS A CA 1
ATOM 720 C C . HIS A 1 100 ? -11.852 -1.651 -4.286 1 96.91 100 HIS A C 1
ATOM 722 O O . HIS A 1 100 ? -12.157 -2.84 -4.174 1 96.91 100 HIS A O 1
ATOM 728 N N . PRO A 1 101 ? -10.687 -1.294 -4.604 1 98.16 101 PRO A N 1
ATOM 729 C CA . PRO A 1 101 ? -9.71 -2.293 -5.047 1 98.16 101 PRO A CA 1
ATOM 730 C C . PRO A 1 101 ? -8.974 -2.954 -3.884 1 98.16 101 PRO A C 1
ATOM 732 O O . PRO A 1 101 ? -8.242 -3.927 -4.085 1 98.16 101 PRO A O 1
ATOM 735 N N . CYS A 1 102 ? -9.128 -2.457 -2.661 1 98.65 102 CYS A N 1
ATOM 736 C CA . CYS A 1 102 ? -8.349 -2.985 -1.547 1 98.65 102 CYS A CA 1
ATOM 737 C C . CYS A 1 102 ? -9.175 -3.011 -0.266 1 98.65 102 CYS A C 1
ATOM 739 O O . CYS A 1 102 ? -9.686 -1.978 0.169 1 98.65 102 CYS A O 1
ATOM 741 N N . LEU A 1 103 ? -9.275 -4.167 0.331 1 98.61 103 LEU A N 1
ATOM 742 C CA . LEU A 1 103 ? -9.961 -4.348 1.605 1 98.61 103 LEU A CA 1
ATOM 743 C C . LEU A 1 103 ? -9.066 -5.07 2.607 1 98.61 103 LEU A C 1
ATOM 745 O O . LEU A 1 103 ? -8.251 -5.912 2.223 1 98.61 103 LEU A O 1
ATOM 749 N N . CYS A 1 104 ? -9.23 -4.77 3.865 1 97.96 104 CYS A N 1
ATOM 750 C CA . CYS A 1 104 ? -8.4 -5.438 4.862 1 97.96 104 CYS A CA 1
ATOM 751 C C . CYS A 1 104 ? -9.255 -6.028 5.977 1 97.96 104 CYS A C 1
ATOM 753 O O . CYS A 1 104 ? -10.41 -5.636 6.153 1 97.96 104 CYS A O 1
ATOM 755 N N . GLY A 1 105 ? -8.71 -7.022 6.592 1 95.49 105 GLY A N 1
ATOM 756 C CA . GLY A 1 105 ? -9.261 -7.576 7.818 1 95.49 105 GLY A CA 1
ATOM 757 C C . GLY A 1 105 ? -10.702 -8.027 7.674 1 95.49 105 GLY A C 1
ATOM 758 O O . GLY A 1 105 ? -11.036 -8.772 6.75 1 95.49 105 GLY A O 1
ATOM 759 N N . TYR A 1 106 ? -11.496 -7.483 8.548 1 94.03 106 TYR A N 1
ATOM 760 C CA . TYR A 1 106 ? -12.891 -7.898 8.65 1 94.03 106 TYR A CA 1
ATOM 761 C C . TYR A 1 106 ? -13.675 -7.484 7.41 1 94.03 106 TYR A C 1
ATOM 763 O O . TYR A 1 106 ? -14.581 -8.198 6.974 1 94.03 106 TYR A O 1
ATOM 771 N N . GLY A 1 107 ? -13.299 -6.346 6.872 1 96.43 107 GLY A N 1
ATOM 772 C CA . GLY A 1 107 ? -13.975 -5.923 5.656 1 96.43 107 GLY A CA 1
ATOM 773 C C . GLY A 1 107 ? -13.831 -6.916 4.517 1 96.43 107 GLY A C 1
ATOM 774 O O . GLY A 1 107 ? -14.8 -7.204 3.812 1 96.43 107 GLY A O 1
ATOM 775 N N . ALA A 1 108 ? -12.617 -7.418 4.374 1 97.6 108 ALA A N 1
ATOM 776 C CA . ALA A 1 108 ? -12.367 -8.425 3.346 1 97.6 108 ALA A CA 1
ATOM 777 C C . ALA A 1 108 ? -13.098 -9.726 3.663 1 97.6 108 ALA A C 1
ATOM 779 O O . ALA A 1 108 ? -13.657 -10.365 2.768 1 97.6 108 ALA A O 1
ATOM 780 N N . GLN A 1 109 ? -13.082 -10.126 4.917 1 97.62 109 GLN A N 1
ATOM 781 C CA . GLN A 1 109 ? -13.775 -11.334 5.352 1 97.62 109 GLN A CA 1
ATOM 782 C C . GLN A 1 109 ? -15.27 -11.246 5.061 1 97.62 109 GLN A C 1
ATOM 784 O O . GLN A 1 109 ? -15.867 -12.199 4.554 1 97.62 109 GLN A O 1
ATOM 789 N N . LYS A 1 110 ? -15.783 -10.16 5.387 1 97.16 110 LYS A N 1
ATOM 790 C CA . LYS A 1 110 ? -17.214 -9.939 5.202 1 97.16 110 LYS A CA 1
ATOM 791 C C . LYS A 1 110 ? -17.602 -10.055 3.731 1 97.16 110 LYS A C 1
ATOM 793 O O . LYS A 1 110 ? -18.609 -10.683 3.397 1 97.16 110 LYS A O 1
ATOM 798 N N . LEU A 1 111 ? -16.833 -9.436 2.88 1 97.89 111 LEU A N 1
ATOM 799 C CA . LEU A 1 111 ? -17.111 -9.54 1.452 1 97.89 111 LEU A CA 1
ATOM 800 C C . LEU A 1 111 ? -17.066 -10.994 0.994 1 97.89 111 LEU A C 1
ATOM 802 O O . LEU A 1 111 ? -17.925 -11.435 0.227 1 97.89 111 LEU A O 1
ATOM 806 N N . ALA A 1 112 ? -16.017 -11.674 1.418 1 98.41 112 ALA A N 1
ATOM 807 C CA . ALA A 1 112 ? -15.854 -13.075 1.04 1 98.41 112 ALA A CA 1
ATOM 808 C C . ALA A 1 112 ? -17.068 -13.9 1.456 1 98.41 112 ALA A C 1
ATOM 810 O O . ALA A 1 112 ? -17.599 -14.68 0.661 1 98.41 112 ALA A O 1
ATOM 811 N N . GLU A 1 113 ? -17.506 -13.676 2.644 1 98.08 113 GLU A N 1
ATOM 812 C CA . GLU A 1 113 ? -18.649 -14.422 3.162 1 98.08 113 GLU A CA 1
ATOM 813 C C . GLU A 1 113 ? -19.928 -14.066 2.408 1 98.08 113 GLU A C 1
ATOM 815 O O . GLU A 1 113 ? -20.768 -14.933 2.158 1 98.08 113 GLU A O 1
ATOM 820 N N . GLN A 1 114 ? -20.069 -12.843 2.104 1 97.29 114 GLN A N 1
ATOM 821 C CA . GLN A 1 114 ? -21.231 -12.379 1.354 1 97.29 114 GLN A CA 1
ATOM 822 C C . GLN A 1 114 ? -21.343 -13.099 0.013 1 97.29 114 GLN A C 1
ATOM 824 O O . GLN A 1 114 ? -22.447 -13.318 -0.489 1 97.29 114 GLN A O 1
ATOM 829 N N . TYR A 1 115 ? -20.211 -13.516 -0.548 1 97.72 115 TYR A N 1
ATOM 830 C CA . TYR A 1 115 ? -20.232 -14.112 -1.88 1 97.72 115 TYR A CA 1
ATOM 831 C C . TYR A 1 115 ? -19.896 -15.597 -1.819 1 97.72 115 TYR A C 1
ATOM 833 O O . TYR A 1 115 ? -19.301 -16.144 -2.75 1 97.72 115 TYR A O 1
ATOM 841 N N . GLY A 1 116 ? -20.085 -16.222 -0.639 1 96.55 116 GLY A N 1
ATOM 842 C CA . GLY A 1 116 ? -20.195 -17.671 -0.585 1 96.55 116 GLY A CA 1
ATOM 843 C C . GLY A 1 116 ? -18.951 -18.344 -0.037 1 96.55 116 GLY A C 1
ATOM 844 O O . GLY A 1 116 ? -18.908 -19.569 0.096 1 96.55 116 GLY A O 1
ATOM 845 N N . PHE A 1 117 ? -17.918 -17.6 0.253 1 97.38 117 PHE A N 1
ATOM 846 C CA . PHE A 1 117 ? -16.772 -18.213 0.915 1 97.38 117 PHE A CA 1
ATOM 847 C C . PHE A 1 117 ? -17.069 -18.467 2.387 1 97.38 117 PHE A C 1
ATOM 849 O O . PHE A 1 117 ? -17.606 -17.597 3.077 1 97.38 117 PHE A O 1
ATOM 856 N N . ARG A 1 118 ? -16.826 -19.601 2.844 1 94.81 118 ARG A N 1
ATOM 857 C CA . ARG A 1 118 ? -17.086 -19.937 4.24 1 94.81 118 ARG A CA 1
ATOM 858 C C . ARG A 1 118 ? -15.823 -19.792 5.082 1 94.81 118 ARG A C 1
ATOM 860 O O . ARG A 1 118 ? -14.791 -20.392 4.771 1 94.81 118 ARG A O 1
ATOM 867 N N . SER A 1 119 ? -15.928 -19.009 6.058 1 95.76 119 SER A N 1
ATOM 868 C CA . SER A 1 119 ? -14.797 -18.879 6.971 1 95.76 119 SER A CA 1
ATOM 869 C C . SER A 1 119 ? -14.619 -20.138 7.814 1 95.76 119 SER A C 1
ATOM 871 O O . SER A 1 119 ? -15.595 -20.818 8.136 1 95.76 119 SER A O 1
ATOM 873 N N . VA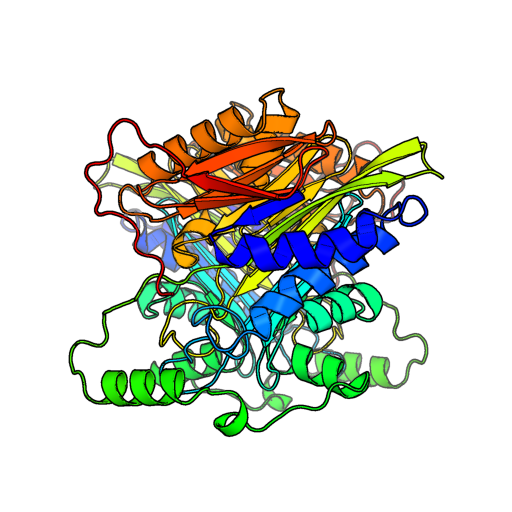L A 1 120 ? -13.413 -20.47 8.119 1 95.06 120 VAL A N 1
ATOM 874 C CA . VAL A 1 120 ? -13.045 -21.648 8.896 1 95.06 120 VAL A CA 1
ATOM 875 C C . VAL A 1 120 ? -12.339 -21.22 10.181 1 95.06 120 VAL A C 1
ATOM 877 O O . VAL A 1 120 ? -11.668 -20.186 10.213 1 95.06 120 VAL A O 1
ATOM 880 N N . ASP A 1 121 ? -12.56 -22.023 11.199 1 95.63 121 ASP A N 1
ATOM 881 C CA . ASP A 1 121 ? -11.877 -21.762 12.462 1 95.63 121 ASP A CA 1
ATOM 882 C C . ASP A 1 121 ? -10.361 -21.8 12.284 1 95.63 121 ASP A C 1
ATOM 884 O O . ASP A 1 121 ? -9.835 -22.663 11.578 1 95.63 121 ASP A O 1
ATOM 888 N N . ASN A 1 122 ? -9.715 -20.941 12.91 1 95.9 122 ASN A N 1
ATOM 889 C CA . ASN A 1 122 ? -8.268 -20.805 12.786 1 95.9 122 ASN A CA 1
ATOM 890 C C . ASN A 1 122 ? -7.553 -22.118 13.095 1 95.9 122 ASN A C 1
ATOM 892 O O . ASN A 1 122 ? -6.541 -22.44 12.471 1 95.9 122 ASN A O 1
ATOM 896 N N . ALA A 1 123 ? -8.018 -22.861 14.043 1 94.17 123 ALA A N 1
ATOM 897 C CA . ALA A 1 123 ? -7.399 -24.123 14.437 1 94.17 123 ALA A CA 1
ATOM 898 C C . ALA A 1 123 ? -7.331 -25.093 13.261 1 94.17 123 ALA A C 1
ATOM 900 O O . ALA A 1 123 ? -6.394 -25.888 13.156 1 94.17 123 ALA A O 1
ATOM 901 N N . ASN A 1 124 ? -8.298 -24.945 12.376 1 95.27 124 ASN A N 1
ATOM 902 C CA . ASN A 1 124 ? -8.363 -25.835 11.221 1 95.27 124 ASN A CA 1
ATOM 903 C C . ASN A 1 124 ? -7.571 -25.28 10.041 1 95.27 124 ASN A C 1
ATOM 905 O O . ASN A 1 124 ? -7.478 -25.922 8.993 1 95.27 124 ASN A O 1
ATOM 909 N N . LEU A 1 125 ? -7.02 -24.11 10.209 1 96.35 125 LEU A N 1
ATOM 910 C CA . LEU A 1 125 ? -6.255 -23.475 9.141 1 96.35 125 LEU A CA 1
ATOM 911 C C . LEU A 1 125 ? -4.757 -23.657 9.363 1 96.35 125 LEU A C 1
ATOM 913 O O . LEU A 1 125 ? -3.95 -23.308 8.499 1 96.35 125 LEU A O 1
ATOM 917 N N . LEU A 1 126 ? -4.432 -24.173 10.496 1 96.25 126 LEU A N 1
ATOM 918 C CA . LEU A 1 126 ? -3.025 -24.419 10.791 1 96.25 126 LEU A CA 1
ATOM 919 C C . LEU A 1 126 ? -2.67 -25.884 10.563 1 96.25 126 LEU A C 1
ATOM 921 O O . LEU A 1 126 ? -3.312 -26.777 11.122 1 96.25 126 LEU A O 1
ATOM 925 N N . THR A 1 127 ? -1.694 -26.123 9.751 1 95.92 127 THR A N 1
ATOM 926 C CA . THR A 1 127 ? -1.174 -27.476 9.592 1 95.92 127 THR A CA 1
ATOM 927 C C . THR A 1 127 ? -0.493 -27.949 10.873 1 95.92 127 THR A C 1
ATOM 929 O O . THR A 1 127 ? -0.15 -27.137 11.735 1 95.92 127 THR A O 1
ATOM 932 N N . PRO A 1 128 ? -0.276 -29.232 11.003 1 95.9 128 PRO A N 1
ATOM 933 C CA . PRO A 1 128 ? 0.467 -29.72 12.167 1 95.9 128 PRO A CA 1
ATOM 934 C C . PRO A 1 128 ? 1.849 -29.083 12.294 1 95.9 128 PRO A C 1
ATOM 936 O O . PRO A 1 128 ? 2.273 -28.736 13.4 1 95.9 128 PRO A O 1
ATOM 939 N N . TYR A 1 129 ? 2.446 -28.91 11.206 1 94.36 129 TYR A N 1
ATOM 940 C CA . TYR A 1 129 ? 3.765 -28.287 11.211 1 94.36 129 TYR A CA 1
ATOM 941 C C . TYR A 1 129 ? 3.691 -26.857 11.733 1 94.36 129 TYR A C 1
ATOM 943 O O . TYR A 1 129 ? 4.491 -26.457 12.582 1 94.36 129 TYR A O 1
ATOM 951 N N . ALA A 1 130 ? 2.758 -26.085 11.208 1 94.02 130 ALA A N 1
ATOM 952 C CA . ALA A 1 130 ? 2.6 -24.69 11.609 1 94.02 130 ALA A CA 1
ATOM 953 C C . ALA A 1 130 ? 2.299 -24.578 13.101 1 94.02 130 ALA A C 1
ATOM 955 O O . ALA A 1 130 ? 2.83 -23.699 13.784 1 94.02 130 ALA A O 1
ATOM 956 N N . ARG A 1 131 ? 1.513 -25.46 13.618 1 95.03 131 ARG A N 1
ATOM 957 C CA . ARG A 1 131 ? 1.178 -25.475 15.038 1 95.03 131 ARG A CA 1
ATOM 958 C C . ARG A 1 131 ? 2.413 -25.754 15.888 1 95.03 131 ARG A C 1
ATOM 960 O O . ARG A 1 131 ? 2.623 -25.11 16.918 1 95.03 131 ARG A O 1
ATOM 967 N N . GLN A 1 132 ? 3.095 -26.725 15.458 1 94.42 132 GLN A N 1
ATOM 968 C CA . GLN A 1 132 ? 4.304 -27.09 16.189 1 94.42 132 GLN A CA 1
ATOM 969 C C . GLN A 1 132 ? 5.297 -25.933 16.223 1 94.42 132 GLN A C 1
ATOM 971 O O . GLN A 1 132 ? 5.889 -25.646 17.266 1 94.42 132 GLN A O 1
ATOM 976 N N . ARG A 1 133 ? 5.462 -25.332 15.085 1 92.66 133 ARG A N 1
ATOM 977 C CA . ARG A 1 133 ? 6.382 -24.203 15.013 1 92.66 133 ARG A CA 1
ATOM 978 C C . ARG A 1 133 ? 5.915 -23.058 15.907 1 92.66 133 ARG A C 1
ATOM 980 O O . ARG A 1 133 ? 6.733 -22.372 16.524 1 92.66 133 ARG A O 1
ATOM 987 N N . TRP A 1 134 ? 4.669 -22.814 15.95 1 93.5 134 TRP A N 1
ATOM 988 C CA . TRP A 1 134 ? 4.117 -21.752 16.785 1 93.5 134 TRP A CA 1
ATOM 989 C C . TRP A 1 134 ? 4.325 -22.059 18.264 1 93.5 134 TRP A C 1
ATOM 991 O O . TRP A 1 134 ? 4.675 -21.171 19.046 1 93.5 134 TRP A O 1
ATOM 1001 N N . GLU A 1 135 ? 4.137 -23.287 18.642 1 94.28 135 GLU A N 1
ATOM 1002 C CA . GLU A 1 135 ? 4.358 -23.705 20.023 1 94.28 135 GLU A CA 1
ATOM 1003 C C . GLU A 1 135 ? 5.816 -23.515 20.43 1 94.28 135 GLU A C 1
ATOM 1005 O O . GLU A 1 135 ? 6.102 -23.076 21.546 1 94.28 135 GLU A O 1
ATOM 1010 N N . GLN A 1 136 ? 6.679 -23.86 19.525 1 92.72 136 GLN A N 1
ATOM 1011 C CA . GLN A 1 136 ? 8.103 -23.667 19.779 1 92.72 136 GLN A CA 1
ATOM 1012 C C . GLN A 1 136 ? 8.436 -22.187 19.945 1 92.72 136 GLN A C 1
ATOM 1014 O O . GLN A 1 136 ? 9.228 -21.817 20.814 1 92.72 136 GLN A O 1
ATOM 1019 N N . PHE A 1 137 ? 7.826 -21.431 19.12 1 91.41 137 PHE A N 1
ATOM 1020 C CA . PHE A 1 137 ? 8.021 -19.988 19.195 1 91.41 137 PHE A CA 1
ATOM 1021 C C . PHE A 1 137 ? 7.578 -19.452 20.551 1 91.41 137 PHE A C 1
ATOM 1023 O O . PHE A 1 137 ? 8.265 -18.623 21.152 1 91.41 137 PHE A O 1
ATOM 1030 N N . GLN A 1 138 ? 6.533 -19.829 21.079 1 92.06 138 GLN A N 1
ATOM 1031 C CA . GLN A 1 138 ? 5.988 -19.365 22.35 1 92.06 138 GLN A CA 1
ATOM 1032 C C . GLN A 1 138 ? 6.927 -19.699 23.506 1 92.06 138 GLN A C 1
ATOM 1034 O O . GLN A 1 138 ? 6.984 -18.967 24.497 1 92.06 138 GLN A O 1
ATOM 1039 N N . LYS A 1 139 ? 7.658 -20.742 23.338 1 90.71 139 LYS A N 1
ATOM 1040 C CA . LYS A 1 139 ? 8.536 -21.204 24.409 1 90.71 139 LYS A CA 1
ATOM 1041 C C . LYS A 1 139 ? 9.88 -20.483 24.367 1 90.71 139 LYS A C 1
ATOM 1043 O O . LYS A 1 139 ? 10.601 -20.446 25.366 1 90.71 139 LYS A O 1
ATOM 1048 N N . GLN A 1 140 ? 10.197 -20.063 23.182 1 81.27 140 GLN A N 1
ATOM 1049 C CA . GLN A 1 140 ? 11.509 -19.443 23.031 1 81.27 140 GLN A CA 1
ATOM 1050 C C . GLN A 1 140 ? 11.493 -17.995 23.513 1 81.27 140 GLN A C 1
ATOM 1052 O O . GLN A 1 140 ? 10.493 -17.293 23.35 1 81.27 140 GLN A O 1
ATOM 1057 N N . SER A 1 141 ? 12.449 -17.633 24.232 1 61.67 141 SER A N 1
ATOM 1058 C CA . SER A 1 141 ? 12.571 -16.285 24.775 1 61.67 141 SER A CA 1
ATOM 1059 C C . SER A 1 141 ? 12.934 -15.281 23.686 1 61.67 141 SER A C 1
ATOM 1061 O O . SER A 1 141 ? 12.555 -14.11 23.762 1 61.67 141 SER A O 1
ATOM 1063 N N . ASP A 1 142 ? 13.815 -15.83 22.692 1 55.83 142 ASP A N 1
ATOM 1064 C CA . ASP A 1 142 ? 14.337 -14.869 21.726 1 55.83 142 ASP A CA 1
ATOM 1065 C C . ASP A 1 142 ? 13.441 -14.79 20.491 1 55.83 142 ASP A C 1
ATOM 1067 O O . ASP A 1 142 ? 13.688 -15.472 19.495 1 55.83 142 ASP A O 1
ATOM 1071 N N . GLN A 1 143 ? 12.394 -14.279 20.663 1 56.73 143 GLN A N 1
ATOM 1072 C CA . GLN A 1 143 ? 11.281 -14.156 19.727 1 56.73 143 GLN A CA 1
ATOM 1073 C C . GLN A 1 143 ? 11.651 -13.263 18.546 1 56.73 143 GLN A C 1
ATOM 1075 O O . GLN A 1 143 ? 10.808 -12.966 17.697 1 56.73 143 GLN A O 1
ATOM 1080 N N . ALA A 1 144 ? 12.973 -12.919 18.437 1 51.12 144 ALA A N 1
ATOM 1081 C CA . ALA A 1 144 ? 13.319 -11.925 17.424 1 51.12 144 ALA A CA 1
ATOM 1082 C C . ALA A 1 144 ? 13.53 -12.581 16.062 1 51.12 144 ALA A C 1
ATOM 1084 O O . ALA A 1 144 ? 13.861 -11.905 15.085 1 51.12 144 ALA A O 1
ATOM 1085 N N . SER A 1 145 ? 13.476 -14.045 15.998 1 50.41 145 SER A N 1
ATOM 1086 C CA . SER A 1 145 ? 13.879 -14.633 14.725 1 50.41 145 SER A CA 1
ATOM 1087 C C . SER A 1 145 ? 12.815 -14.417 13.654 1 50.41 145 SER A C 1
ATOM 1089 O O . SER A 1 145 ? 11.661 -14.814 13.829 1 50.41 145 SER A O 1
ATOM 1091 N N . ASN A 1 146 ? 12.893 -13.361 13.032 1 52.34 146 ASN A N 1
ATOM 1092 C CA . ASN A 1 146 ? 12.09 -13.197 11.825 1 52.34 146 ASN A CA 1
ATOM 1093 C C . ASN A 1 146 ? 12.539 -14.147 10.718 1 52.34 146 ASN A C 1
ATOM 1095 O O . ASN A 1 146 ? 13.569 -13.92 10.08 1 52.34 146 ASN A O 1
ATOM 1099 N N . ASP A 1 147 ? 12.125 -15.391 10.823 1 59.58 147 ASP A N 1
ATOM 1100 C CA . ASP A 1 147 ? 12.409 -16.227 9.661 1 59.58 147 ASP A CA 1
ATOM 1101 C C . ASP A 1 147 ? 11.788 -15.638 8.396 1 59.58 147 ASP A C 1
ATOM 1103 O O . ASP A 1 147 ? 10.63 -15.216 8.405 1 59.58 147 ASP A O 1
ATOM 1107 N N . LEU A 1 148 ? 12.703 -15.297 7.557 1 59.23 148 LEU A N 1
ATOM 1108 C CA . LEU A 1 148 ? 12.348 -14.637 6.306 1 59.23 148 LEU A CA 1
ATOM 1109 C C . LEU A 1 148 ? 11.295 -15.438 5.547 1 59.23 148 LEU A C 1
ATOM 1111 O O . LEU A 1 148 ? 11.286 -16.67 5.605 1 59.23 148 LEU A O 1
ATOM 1115 N N . CYS A 1 149 ? 10.205 -14.707 5.19 1 69.65 149 CYS A N 1
ATOM 1116 C CA . CYS A 1 149 ? 9.031 -15.307 4.566 1 69.65 149 CYS A CA 1
ATOM 1117 C C . CYS A 1 149 ? 9.103 -15.196 3.048 1 69.65 149 CYS A C 1
ATOM 1119 O O . CYS A 1 149 ? 9.823 -14.349 2.517 1 69.65 149 CYS A O 1
ATOM 1121 N N . ASP A 1 150 ? 8.649 -16.182 2.447 1 85.57 150 ASP A N 1
ATOM 1122 C CA . ASP A 1 150 ? 8.567 -16.322 0.996 1 85.57 150 ASP A CA 1
ATOM 1123 C C . ASP A 1 150 ? 7.176 -15.951 0.486 1 85.57 150 ASP A C 1
ATOM 1125 O O . ASP A 1 150 ? 6.217 -15.907 1.26 1 85.57 150 ASP A O 1
ATOM 1129 N N . THR A 1 151 ? 7.169 -15.387 -0.658 1 91.67 151 THR A N 1
ATOM 1130 C CA . THR A 1 151 ? 5.962 -14.975 -1.366 1 91.67 151 THR A CA 1
ATOM 1131 C C . THR A 1 151 ? 5.864 -15.672 -2.72 1 91.67 151 THR A C 1
ATOM 1133 O O . THR A 1 151 ? 6.867 -15.819 -3.422 1 91.67 151 THR A O 1
ATOM 1136 N N . VAL A 1 152 ? 4.712 -16.211 -3.019 1 96.97 152 VAL A N 1
ATOM 1137 C CA . VAL A 1 152 ? 4.513 -16.673 -4.388 1 96.97 152 VAL A CA 1
ATOM 1138 C C . VAL A 1 152 ? 4.054 -15.51 -5.265 1 96.97 152 VAL A C 1
ATOM 1140 O O . VAL A 1 152 ? 3.053 -14.855 -4.964 1 96.97 152 VAL A O 1
ATOM 1143 N N . GLY A 1 153 ? 4.789 -15.15 -6.191 1 98.23 153 GLY A N 1
ATOM 1144 C CA . GLY A 1 153 ? 4.46 -14.224 -7.263 1 98.23 153 GLY A CA 1
ATOM 1145 C C . GLY A 1 153 ? 4.395 -14.888 -8.625 1 98.23 153 GLY A C 1
ATOM 1146 O O . GLY A 1 153 ? 5.209 -15.761 -8.936 1 98.23 153 GLY A O 1
ATOM 1147 N N . LEU A 1 154 ? 3.412 -14.554 -9.396 1 98.74 154 LEU A N 1
ATOM 1148 C CA . LEU A 1 154 ? 3.21 -15.133 -10.719 1 98.74 154 LEU A CA 1
ATOM 1149 C C . LEU A 1 154 ? 2.875 -14.051 -11.741 1 98.74 154 LEU A C 1
ATOM 1151 O O . LEU A 1 154 ? 2.006 -13.21 -11.498 1 98.74 154 LEU A O 1
ATOM 1155 N N . ILE A 1 155 ? 3.57 -14.023 -12.826 1 98.81 155 ILE A N 1
ATOM 1156 C CA . ILE A 1 155 ? 3.304 -13.132 -13.949 1 98.81 155 ILE A CA 1
ATOM 1157 C C . ILE A 1 155 ? 2.911 -13.951 -15.177 1 98.81 155 ILE A C 1
ATOM 1159 O O . ILE A 1 155 ? 3.574 -14.936 -15.511 1 98.81 155 ILE A O 1
ATOM 1163 N N . CYS A 1 156 ? 1.865 -13.561 -15.774 1 97.94 156 CYS A N 1
ATOM 1164 C CA . CYS A 1 156 ? 1.412 -14.196 -17.007 1 97.94 156 CYS A CA 1
ATOM 1165 C C . CYS A 1 156 ? 1.226 -13.166 -18.114 1 97.94 156 CYS A C 1
ATOM 1167 O O . CYS A 1 156 ? 0.837 -12.027 -17.85 1 97.94 156 CYS A O 1
ATOM 1169 N N . CYS A 1 157 ? 1.519 -13.527 -19.283 1 96.27 157 CYS A N 1
ATOM 1170 C CA . CYS A 1 157 ? 1.316 -12.709 -20.474 1 96.27 157 CYS A CA 1
ATOM 1171 C C . CYS A 1 157 ? 0.664 -13.52 -21.588 1 96.27 157 CYS A C 1
ATOM 1173 O O . CYS A 1 157 ? 0.995 -14.69 -21.785 1 96.27 157 CYS A O 1
ATOM 1175 N N . THR A 1 158 ? -0.304 -12.981 -22.205 1 94.11 158 THR A N 1
ATOM 1176 C CA . THR A 1 158 ? -0.958 -13.614 -23.345 1 94.11 158 THR A CA 1
ATOM 1177 C C . THR A 1 158 ? -1.37 -12.572 -24.38 1 94.11 158 THR A C 1
ATOM 1179 O O . THR A 1 158 ? -1.068 -11.386 -24.229 1 94.11 158 THR A O 1
ATOM 1182 N N . TYR A 1 159 ? -1.907 -13.1 -25.433 1 93.24 159 TYR A N 1
ATOM 1183 C CA . TYR A 1 159 ? -2.402 -12.235 -26.498 1 93.24 159 TYR A CA 1
ATOM 1184 C C . TYR A 1 159 ? -3.897 -11.985 -26.348 1 93.24 159 TYR A C 1
ATOM 1186 O O . TYR A 1 159 ? -4.643 -12.875 -25.932 1 93.24 159 TYR A O 1
ATOM 1194 N N . ASP A 1 160 ? -4.282 -10.749 -26.579 1 93.03 160 ASP A N 1
ATOM 1195 C CA . ASP A 1 160 ? -5.703 -10.417 -26.616 1 93.03 160 ASP A CA 1
ATOM 1196 C C . ASP A 1 160 ? -6.207 -10.322 -28.054 1 93.03 160 ASP A C 1
ATOM 1198 O O . ASP A 1 160 ? -5.845 -9.397 -28.785 1 93.03 160 ASP A O 1
ATOM 1202 N N . ASP A 1 161 ? -7.117 -11.136 -28.444 1 89.4 161 ASP A N 1
ATOM 1203 C CA . ASP A 1 161 ? -7.593 -11.247 -29.819 1 89.4 161 ASP A CA 1
ATOM 1204 C C . ASP A 1 161 ? -8.46 -10.049 -30.199 1 89.4 161 ASP A C 1
ATOM 1206 O O . ASP A 1 161 ? -8.616 -9.739 -31.382 1 89.4 161 ASP A O 1
ATOM 1210 N N . VAL A 1 162 ? -9.049 -9.428 -29.227 1 87.74 162 VAL A N 1
ATOM 1211 C CA . VAL A 1 162 ? -9.925 -8.292 -29.495 1 87.74 162 VAL A CA 1
ATOM 1212 C C . VAL A 1 162 ? -9.086 -7.046 -29.768 1 87.74 162 VAL A C 1
ATOM 1214 O O . VAL A 1 162 ? -9.261 -6.384 -30.794 1 87.74 162 VAL A O 1
ATOM 1217 N N . THR A 1 163 ? -8.098 -6.787 -28.939 1 88.57 163 THR A N 1
ATOM 1218 C CA . THR A 1 163 ? -7.282 -5.585 -29.067 1 88.57 163 THR A CA 1
ATOM 1219 C C . THR A 1 163 ? -6.055 -5.855 -29.933 1 88.57 163 THR A C 1
ATOM 1221 O O . THR A 1 163 ? -5.373 -4.921 -30.361 1 88.57 163 THR A O 1
ATOM 1224 N N . LYS A 1 164 ? -5.78 -7.168 -30.205 1 92.91 164 LYS A N 1
ATOM 1225 C CA . LYS A 1 164 ? -4.628 -7.608 -30.987 1 92.91 164 LYS A CA 1
ATOM 1226 C C . LYS A 1 164 ? -3.322 -7.139 -30.354 1 92.91 164 LYS A C 1
ATOM 1228 O O . LYS A 1 164 ? -2.404 -6.709 -31.056 1 92.91 164 LYS A O 1
ATOM 1233 N N . GLU A 1 165 ? -3.311 -7.123 -29.054 1 94.29 165 GLU A N 1
ATOM 1234 C CA . GLU A 1 165 ? -2.136 -6.735 -28.28 1 94.29 165 GLU A CA 1
ATOM 1235 C C . GLU A 1 165 ? -1.841 -7.749 -27.178 1 94.29 165 GLU A C 1
ATOM 1237 O O . GLU A 1 165 ? -2.71 -8.541 -26.808 1 94.29 165 GLU A O 1
ATOM 1242 N N . SER A 1 166 ? -0.589 -7.714 -26.804 1 95.74 166 SER A N 1
ATOM 1243 C CA . SER A 1 166 ? -0.239 -8.514 -25.635 1 95.74 166 SER A CA 1
ATOM 1244 C C . SER A 1 166 ? -0.789 -7.893 -24.355 1 95.74 166 SER A C 1
ATOM 1246 O O . SER A 1 166 ? -0.748 -6.674 -24.182 1 95.74 166 SER A O 1
ATOM 1248 N N . VAL A 1 167 ? -1.373 -8.742 -23.559 1 97.12 167 VAL A N 1
ATOM 1249 C CA . VAL A 1 167 ? -1.829 -8.307 -22.243 1 97.12 167 VAL A CA 1
ATOM 1250 C C . VAL A 1 167 ? -1.068 -9.062 -21.157 1 97.12 167 VAL A C 1
ATOM 1252 O O . VAL A 1 167 ? -0.665 -10.21 -21.356 1 97.12 167 VAL A O 1
ATOM 1255 N N . ILE A 1 168 ? -0.899 -8.412 -20.081 1 98.32 168 ILE A N 1
ATOM 1256 C CA . ILE A 1 168 ? -0.053 -8.961 -19.028 1 98.32 168 ILE A CA 1
ATOM 1257 C C . ILE A 1 168 ? -0.71 -8.737 -17.668 1 98.32 168 ILE A C 1
ATOM 1259 O O . ILE A 1 168 ? -1.54 -7.837 -17.514 1 98.32 168 ILE A O 1
ATOM 1263 N N . GLY A 1 169 ? -0.493 -9.588 -16.688 1 98.59 169 GLY A N 1
ATOM 1264 C CA . GLY A 1 169 ? -0.979 -9.487 -15.321 1 98.59 169 GLY A CA 1
ATOM 1265 C C . GLY A 1 169 ? -0.039 -10.111 -14.307 1 98.59 169 GLY A C 1
ATOM 1266 O O . GLY A 1 169 ? 0.887 -10.836 -14.675 1 98.59 169 GLY A O 1
ATOM 1267 N N . ALA A 1 170 ? -0.232 -9.797 -13.093 1 98.85 170 ALA A N 1
ATOM 1268 C CA . ALA A 1 170 ? 0.574 -10.313 -11.99 1 98.85 170 ALA A CA 1
ATOM 1269 C C . ALA A 1 170 ? -0.29 -10.603 -10.767 1 98.85 170 ALA A C 1
ATOM 1271 O O . ALA A 1 170 ? -1.301 -9.934 -10.541 1 98.85 170 ALA A O 1
ATOM 1272 N N . GLY A 1 171 ? 0.068 -11.58 -9.969 1 98.81 171 GLY A N 1
ATOM 1273 C CA . GLY A 1 171 ? -0.524 -11.911 -8.682 1 98.81 171 GLY A CA 1
ATOM 1274 C C . GLY A 1 171 ? 0.504 -12.285 -7.631 1 98.81 171 GLY A C 1
ATOM 1275 O O . GLY A 1 171 ? 1.597 -12.75 -7.962 1 98.81 171 GLY A O 1
ATOM 1276 N N . CYS A 1 172 ? 0.143 -12.026 -6.422 1 98.36 172 CYS A N 1
ATOM 1277 C CA . CYS A 1 172 ? 0.994 -12.338 -5.28 1 98.36 172 CYS A CA 1
ATOM 1278 C C . CYS A 1 172 ? 0.163 -12.803 -4.09 1 98.36 172 CYS A C 1
ATOM 1280 O O . CYS A 1 172 ? -0.949 -12.316 -3.877 1 98.36 172 CYS A O 1
ATOM 1282 N N . ALA A 1 173 ? 0.71 -13.762 -3.332 1 97.99 173 ALA A N 1
ATOM 1283 C CA . ALA A 1 173 ? 0.096 -14.204 -2.084 1 97.99 173 ALA A CA 1
ATOM 1284 C C . ALA A 1 173 ? 1.156 -14.601 -1.061 1 97.99 173 ALA A C 1
ATOM 1286 O O . ALA A 1 173 ? 2.208 -15.134 -1.422 1 97.99 173 ALA A O 1
ATOM 1287 N N . THR A 1 174 ? 0.899 -14.351 0.22 1 96.85 174 THR A N 1
ATOM 1288 C CA . THR A 1 174 ? 1.846 -14.633 1.293 1 96.85 174 THR A CA 1
ATOM 1289 C C . THR A 1 174 ? 1.126 -14.761 2.632 1 96.85 174 THR A C 1
ATOM 1291 O O . THR A 1 174 ? 0.02 -14.243 2.799 1 96.85 174 THR A O 1
ATOM 1294 N N . SER A 1 175 ? 1.737 -15.464 3.494 1 94.76 175 SER A N 1
ATOM 1295 C CA . SER A 1 175 ? 1.306 -15.444 4.888 1 94.76 175 SER A CA 1
ATOM 1296 C C . SER A 1 175 ? 2.091 -14.415 5.695 1 94.76 175 SER A C 1
ATOM 1298 O O . SER A 1 175 ? 1.823 -14.214 6.881 1 94.76 175 SER A O 1
ATOM 1300 N N . GLY A 1 176 ? 3.024 -13.777 4.957 1 90.61 176 GLY A N 1
ATOM 1301 C CA . GLY A 1 176 ? 3.831 -12.771 5.629 1 90.61 176 GLY A CA 1
ATOM 1302 C C . GLY A 1 176 ? 4.921 -13.366 6.501 1 90.61 176 GLY A C 1
ATOM 1303 O O . GLY A 1 176 ? 5.202 -14.564 6.421 1 90.61 176 GLY A O 1
ATOM 1304 N N . ALA A 1 177 ? 5.564 -12.554 7.304 1 90.41 177 ALA A N 1
ATOM 1305 C CA . ALA A 1 177 ? 6.631 -12.979 8.207 1 90.41 177 ALA A CA 1
ATOM 1306 C C . ALA A 1 177 ? 6.098 -13.929 9.276 1 90.41 177 ALA A C 1
ATOM 1308 O O . ALA A 1 177 ? 4.996 -13.735 9.793 1 90.41 177 ALA A O 1
ATOM 1309 N N . ALA A 1 178 ? 6.9 -14.918 9.559 1 91.36 178 ALA A N 1
ATOM 1310 C CA . ALA A 1 178 ? 6.505 -15.843 10.618 1 91.36 178 ALA A CA 1
ATOM 1311 C C . ALA A 1 178 ? 6.357 -15.118 11.952 1 91.36 178 ALA A C 1
ATOM 1313 O O . ALA A 1 178 ? 7.183 -14.271 12.301 1 91.36 178 ALA A O 1
ATOM 1314 N N . PHE A 1 179 ? 5.213 -15.391 12.608 1 93.67 179 PHE A N 1
ATOM 1315 C CA . PHE A 1 179 ? 4.959 -14.905 13.959 1 93.67 179 PHE A CA 1
ATOM 1316 C C . PHE A 1 179 ? 4.96 -13.381 13.996 1 93.67 179 PHE A C 1
ATOM 1318 O O . PHE A 1 179 ? 5.424 -12.779 14.966 1 93.67 179 PHE A O 1
ATOM 1325 N N . LYS A 1 180 ? 4.55 -12.857 12.906 1 94.04 180 LYS A N 1
ATOM 1326 C CA . LYS A 1 180 ? 4.397 -11.409 12.795 1 94.04 180 LYS A CA 1
ATOM 1327 C C . LYS A 1 180 ? 3.385 -10.884 13.81 1 94.04 180 LYS A C 1
ATOM 1329 O O . LYS A 1 180 ? 2.605 -11.655 14.373 1 94.04 180 LYS A O 1
ATOM 1334 N N . GLN A 1 181 ? 3.428 -9.563 13.985 1 95.29 181 GLN A N 1
ATOM 1335 C CA . GLN A 1 181 ? 2.377 -8.911 14.759 1 95.29 181 GLN A CA 1
ATOM 1336 C C . GLN A 1 181 ? 1.033 -8.994 14.041 1 95.29 181 GLN A C 1
ATOM 1338 O O . GLN A 1 181 ? 0.973 -8.913 12.812 1 95.29 181 GLN A O 1
ATOM 1343 N N . ASP A 1 182 ? 0.009 -9.054 14.853 1 95.64 182 ASP A N 1
ATOM 1344 C CA . ASP A 1 182 ? -1.328 -9.048 14.267 1 95.64 182 ASP A CA 1
ATOM 1345 C C . ASP A 1 182 ? -1.555 -7.792 13.429 1 95.64 182 ASP A C 1
ATOM 1347 O O . ASP A 1 182 ? -1.164 -6.693 13.83 1 95.64 182 ASP A O 1
ATOM 1351 N N . GLY A 1 183 ? -2.089 -8.019 12.279 1 97.38 183 GLY A N 1
ATOM 1352 C CA . GLY A 1 183 ? -2.456 -6.885 11.447 1 97.38 183 GLY A CA 1
ATOM 1353 C C . GLY A 1 183 ? -1.32 -6.395 10.57 1 97.38 183 GLY A C 1
ATOM 1354 O O . GLY A 1 183 ? -1.481 -5.435 9.814 1 97.38 183 GLY A O 1
ATOM 1355 N N . ARG A 1 184 ? -0.184 -7.101 10.657 1 97.38 184 ARG A N 1
ATOM 1356 C CA . ARG A 1 184 ? 0.954 -6.686 9.844 1 97.38 184 ARG A CA 1
ATOM 1357 C C . ARG A 1 184 ? 0.647 -6.831 8.357 1 97.38 184 ARG A C 1
ATOM 1359 O O . ARG A 1 184 ? 0.089 -7.843 7.929 1 97.38 184 ARG A O 1
ATOM 1366 N N . VAL A 1 185 ? 1.009 -5.772 7.652 1 97.27 185 VAL A N 1
ATOM 1367 C CA . VAL A 1 185 ? 0.899 -5.767 6.197 1 97.27 185 VAL A CA 1
ATOM 1368 C C . VAL A 1 185 ? 2.28 -5.573 5.576 1 97.27 185 VAL A C 1
ATOM 1370 O O . VAL A 1 185 ? 3.03 -4.681 5.98 1 97.27 185 VAL A O 1
ATOM 1373 N N . GLY A 1 186 ? 2.635 -6.411 4.632 1 94.92 186 GLY A N 1
ATOM 1374 C CA . GLY A 1 186 ? 3.874 -6.267 3.886 1 94.92 186 GLY A CA 1
ATOM 1375 C C . GLY A 1 186 ? 3.664 -5.761 2.471 1 94.92 186 GLY A C 1
ATOM 1376 O O . GLY A 1 186 ? 2.639 -5.144 2.173 1 94.92 186 GLY A O 1
ATOM 1377 N N . ASP A 1 187 ? 4.54 -6.029 1.629 1 96.68 187 ASP A N 1
ATOM 1378 C CA . ASP A 1 187 ? 4.572 -5.469 0.281 1 96.68 187 ASP A CA 1
ATOM 1379 C C . ASP A 1 187 ? 3.647 -6.241 -0.657 1 96.68 187 ASP A C 1
ATOM 1381 O O . ASP A 1 187 ? 3.155 -5.69 -1.644 1 96.68 187 ASP A O 1
ATOM 1385 N N . SER A 1 188 ? 3.415 -7.482 -0.402 1 95.87 188 SER A N 1
ATOM 1386 C CA . SER A 1 188 ? 2.932 -8.446 -1.386 1 95.87 188 SER A CA 1
ATOM 1387 C C . SER A 1 188 ? 1.578 -8.027 -1.951 1 95.87 188 SER A C 1
ATOM 1389 O O . SER A 1 188 ? 1.28 -8.286 -3.119 1 95.87 188 SER A O 1
ATOM 1391 N N . ALA A 1 189 ? 0.788 -7.371 -1.099 1 97.45 189 ALA A N 1
ATOM 1392 C CA . ALA A 1 189 ? -0.572 -7.067 -1.537 1 97.45 189 ALA A CA 1
ATOM 1393 C C . ALA A 1 189 ? -0.732 -5.579 -1.838 1 97.45 189 ALA A C 1
ATOM 1395 O O . ALA A 1 189 ? -1.853 -5.071 -1.908 1 97.45 189 ALA A O 1
ATOM 1396 N N . ILE A 1 190 ? 0.353 -4.901 -1.98 1 98.26 190 ILE A N 1
ATOM 1397 C CA . ILE A 1 190 ? 0.338 -3.474 -2.279 1 98.26 190 ILE A CA 1
ATOM 1398 C C . ILE A 1 190 ? 0.795 -3.243 -3.718 1 98.26 190 ILE A C 1
ATOM 1400 O O . ILE A 1 190 ? 1.926 -3.58 -4.078 1 98.26 190 ILE A O 1
ATOM 1404 N N . PHE A 1 191 ? -0.05 -2.609 -4.509 1 98.51 191 PHE A N 1
ATOM 1405 C CA . PHE A 1 191 ? 0.297 -2.302 -5.891 1 98.51 191 PHE A CA 1
ATOM 1406 C C . PHE A 1 191 ? 1.522 -1.398 -5.954 1 98.51 191 PHE A C 1
ATOM 1408 O O . PHE A 1 191 ? 1.596 -0.393 -5.244 1 98.51 191 PHE A O 1
ATOM 1415 N N . GLY A 1 192 ? 2.471 -1.786 -6.752 1 98.15 192 GLY A N 1
ATOM 1416 C CA . GLY A 1 192 ? 3.687 -1.003 -6.903 1 98.15 192 GLY A CA 1
ATOM 1417 C C . GLY A 1 192 ? 4.816 -1.474 -6.006 1 98.15 192 GLY A C 1
ATOM 1418 O O . GLY A 1 192 ? 5.985 -1.179 -6.263 1 98.15 192 GLY A O 1
ATOM 1419 N N . CYS A 1 193 ? 4.475 -2.232 -4.943 1 97.49 193 CYS A N 1
ATOM 1420 C CA . CYS A 1 193 ? 5.481 -2.715 -4.004 1 97.49 193 CYS A CA 1
ATOM 1421 C C . CYS A 1 193 ? 5.756 -4.199 -4.216 1 97.49 193 CYS A C 1
ATOM 1423 O O . CYS A 1 193 ? 6.77 -4.568 -4.811 1 97.49 193 CYS A O 1
ATOM 1425 N N . GLY A 1 194 ? 4.749 -4.991 -3.983 1 97.36 194 GLY A N 1
ATOM 1426 C CA . GLY A 1 194 ? 4.914 -6.427 -4.139 1 97.36 194 GLY A CA 1
ATOM 1427 C C . GLY A 1 194 ? 4.626 -6.912 -5.547 1 97.36 194 GLY A C 1
ATOM 1428 O O . GLY A 1 194 ? 5.065 -7.995 -5.938 1 97.36 194 GLY A O 1
ATOM 1429 N N . LEU A 1 195 ? 3.837 -6.094 -6.285 1 98.82 195 LEU A N 1
ATOM 1430 C CA . LEU A 1 195 ? 3.512 -6.431 -7.667 1 98.82 195 LEU A CA 1
ATOM 1431 C C . LEU A 1 195 ? 3.109 -5.186 -8.45 1 98.82 195 LEU A C 1
ATOM 1433 O O . LEU A 1 195 ? 2.6 -4.222 -7.873 1 98.82 195 LEU A O 1
ATOM 1437 N N . TYR A 1 196 ? 3.294 -5.231 -9.733 1 98.89 196 TYR A N 1
ATOM 1438 C CA . TYR A 1 196 ? 2.833 -4.186 -10.64 1 98.89 196 TYR A CA 1
ATOM 1439 C C . TYR A 1 196 ? 2.76 -4.7 -12.073 1 98.89 196 TYR A C 1
ATOM 1441 O O . TYR A 1 196 ? 3.637 -5.445 -12.517 1 98.89 196 TYR A O 1
ATOM 1449 N N . ALA A 1 197 ? 1.716 -4.324 -12.794 1 98.84 197 ALA A N 1
ATOM 1450 C CA . ALA A 1 197 ? 1.55 -4.731 -14.187 1 98.84 197 ALA A CA 1
ATOM 1451 C C . ALA A 1 197 ? 1.011 -3.581 -15.034 1 98.84 197 ALA A C 1
ATOM 1453 O O . ALA A 1 197 ? 0.122 -2.845 -14.599 1 98.84 197 ALA A O 1
ATOM 1454 N N . GLN A 1 198 ? 1.527 -3.446 -16.192 1 98.3 198 GLN A N 1
ATOM 1455 C CA . GLN A 1 198 ? 1.04 -2.456 -17.147 1 98.3 198 GLN A CA 1
ATOM 1456 C C . GLN A 1 198 ? 1.153 -2.97 -18.579 1 98.3 198 GLN A C 1
ATOM 1458 O O . GLN A 1 198 ? 2.245 -3.317 -19.035 1 98.3 198 GLN A O 1
ATOM 1463 N N . ASN A 1 199 ? 0.03 -2.988 -19.302 1 97.5 199 ASN A N 1
ATOM 1464 C CA . ASN A 1 199 ? 0.055 -3.361 -20.713 1 97.5 199 ASN A CA 1
ATOM 1465 C C . ASN A 1 199 ? 0.98 -2.451 -21.516 1 97.5 199 ASN A C 1
ATOM 1467 O O . ASN A 1 199 ? 1.096 -1.26 -21.222 1 97.5 199 ASN A O 1
ATOM 1471 N N . GLY A 1 200 ? 1.592 -3.034 -22.477 1 97.07 200 GLY A N 1
ATOM 1472 C CA . GLY A 1 200 ? 2.504 -2.287 -23.329 1 97.07 200 GLY A CA 1
ATOM 1473 C C . GLY A 1 200 ? 3.898 -2.161 -22.745 1 97.07 200 GLY A C 1
ATOM 1474 O O . GLY A 1 200 ? 4.837 -1.771 -23.443 1 97.07 200 GLY A O 1
ATOM 1475 N N . ILE A 1 201 ? 4.128 -2.558 -21.461 1 98.04 201 ILE A N 1
ATOM 1476 C CA . ILE A 1 201 ? 5.425 -2.413 -20.809 1 98.04 201 ILE A CA 1
ATOM 1477 C C . ILE A 1 201 ? 5.853 -3.75 -20.207 1 98.04 201 ILE A C 1
ATOM 1479 O O . ILE A 1 201 ? 6.798 -4.38 -20.688 1 98.04 201 ILE A O 1
ATOM 1483 N N . GLY A 1 202 ? 5.123 -4.156 -19.119 1 98.71 202 GLY A N 1
ATOM 1484 C CA . GLY A 1 202 ? 5.518 -5.386 -18.45 1 98.71 202 GLY A CA 1
ATOM 1485 C C . GLY A 1 202 ? 4.965 -5.503 -17.042 1 98.71 202 GLY A C 1
ATOM 1486 O O . GLY A 1 202 ? 4.03 -4.788 -16.675 1 98.71 202 GLY A O 1
ATOM 1487 N N . ALA A 1 203 ? 5.481 -6.47 -16.277 1 98.91 203 ALA A N 1
ATOM 1488 C CA . ALA A 1 203 ? 5.071 -6.72 -14.897 1 98.91 203 ALA A CA 1
ATOM 1489 C C . ALA A 1 203 ? 6.25 -7.197 -14.053 1 98.91 203 ALA A C 1
ATOM 1491 O O . ALA A 1 203 ? 7.255 -7.668 -14.589 1 98.91 203 ALA A O 1
ATOM 1492 N N . ALA A 1 204 ? 6.094 -7.055 -12.772 1 98.92 204 ALA A N 1
ATOM 1493 C CA . ALA A 1 204 ? 7.093 -7.518 -11.812 1 98.92 204 ALA A CA 1
ATOM 1494 C C . ALA A 1 204 ? 6.44 -7.93 -10.497 1 98.92 204 ALA A C 1
ATOM 1496 O O . ALA A 1 204 ? 5.398 -7.391 -10.118 1 98.92 204 ALA A O 1
ATOM 1497 N N . THR A 1 205 ? 6.998 -8.879 -9.801 1 98.6 205 THR A N 1
ATOM 1498 C CA . THR A 1 205 ? 6.616 -9.264 -8.447 1 98.6 205 THR A CA 1
ATOM 1499 C C . THR A 1 205 ? 7.85 -9.444 -7.567 1 98.6 205 THR A C 1
ATOM 1501 O O . THR A 1 205 ? 8.959 -9.626 -8.074 1 98.6 205 THR A O 1
ATOM 1504 N N . SER A 1 206 ? 7.623 -9.357 -6.324 1 96.75 206 SER A N 1
ATOM 1505 C CA . SER A 1 206 ? 8.732 -9.371 -5.375 1 96.75 206 SER A CA 1
ATOM 1506 C C . SER A 1 206 ? 8.521 -10.427 -4.295 1 96.75 206 SER A C 1
ATOM 1508 O O . SER A 1 206 ? 7.396 -10.879 -4.072 1 96.75 206 SER A O 1
ATOM 1510 N N . THR A 1 207 ? 9.596 -10.862 -3.634 1 95.38 207 THR A N 1
ATOM 1511 C CA . THR A 1 207 ? 9.611 -11.685 -2.431 1 95.38 207 THR A CA 1
ATOM 1512 C C . THR A 1 207 ? 10.763 -11.283 -1.514 1 95.38 207 THR A C 1
ATOM 1514 O O . THR A 1 207 ? 11.747 -10.694 -1.967 1 95.38 207 THR A O 1
ATOM 1517 N N . GLY A 1 208 ? 10.577 -11.501 -0.229 1 93.12 208 GLY A N 1
ATOM 1518 C CA . GLY A 1 208 ? 11.617 -11.16 0.729 1 93.12 208 GLY A CA 1
ATOM 1519 C C . GLY A 1 208 ? 11.106 -10.34 1.898 1 93.12 208 GLY A C 1
ATOM 1520 O O . GLY A 1 208 ? 10.02 -10.602 2.42 1 93.12 208 GLY A O 1
ATOM 1521 N N . ASP A 1 209 ? 11.965 -9.384 2.313 1 92.56 209 ASP A N 1
ATOM 1522 C CA . ASP A 1 209 ? 11.617 -8.523 3.439 1 92.56 209 ASP A CA 1
ATOM 1523 C C . ASP A 1 209 ? 10.568 -7.489 3.037 1 92.56 209 ASP A C 1
ATOM 1525 O O . ASP A 1 209 ? 10.907 -6.358 2.683 1 92.56 209 ASP A O 1
ATOM 1529 N N . GLY A 1 210 ? 9.353 -7.867 3.269 1 94.43 210 GLY A N 1
ATOM 1530 C CA . GLY A 1 210 ? 8.241 -7.037 2.834 1 94.43 210 GLY A CA 1
ATOM 1531 C C . GLY A 1 210 ? 8.193 -5.691 3.532 1 94.43 210 GLY A C 1
ATOM 1532 O O . GLY A 1 210 ? 7.635 -4.729 3 1 94.43 210 GLY A O 1
ATOM 1533 N N . ASP A 1 211 ? 8.785 -5.613 4.752 1 94.93 211 ASP A N 1
ATOM 1534 C CA . ASP A 1 211 ? 8.795 -4.37 5.517 1 94.93 211 ASP A CA 1
ATOM 1535 C C . ASP A 1 211 ? 9.713 -3.335 4.87 1 94.93 211 ASP A C 1
ATOM 1537 O O . ASP A 1 211 ? 9.476 -2.13 4.984 1 94.93 211 ASP A O 1
ATOM 1541 N N . VAL A 1 212 ? 10.711 -3.837 4.177 1 94.27 212 VAL A N 1
ATOM 1542 C CA . VAL A 1 212 ? 11.645 -2.954 3.487 1 94.27 212 VAL A CA 1
ATOM 1543 C C . VAL A 1 212 ? 11.137 -2.664 2.077 1 94.27 212 VAL A C 1
ATOM 1545 O O . VAL A 1 212 ? 11.082 -1.506 1.656 1 94.27 212 VAL A O 1
ATOM 1548 N N . ILE A 1 213 ? 10.692 -3.683 1.397 1 95.17 213 ILE A N 1
ATOM 1549 C CA . ILE A 1 213 ? 10.305 -3.575 -0.005 1 95.17 213 ILE A CA 1
ATOM 1550 C C . ILE A 1 213 ? 9.152 -2.584 -0.148 1 95.17 213 ILE A C 1
ATOM 1552 O O . ILE A 1 213 ? 9.098 -1.819 -1.114 1 95.17 213 ILE A O 1
ATOM 1556 N N . MET A 1 214 ? 8.268 -2.544 0.822 1 96.17 214 MET A N 1
ATOM 1557 C CA . MET A 1 214 ? 7.072 -1.713 0.71 1 96.17 214 MET A CA 1
ATOM 1558 C C . MET A 1 214 ? 7.438 -0.232 0.704 1 96.17 214 MET A C 1
ATOM 1560 O O . MET A 1 214 ? 6.634 0.608 0.296 1 96.17 214 MET A O 1
ATOM 1564 N N . LYS A 1 215 ? 8.63 0.127 1.119 1 96.91 215 LYS A N 1
ATOM 1565 C CA . LYS A 1 215 ? 9.02 1.526 1.262 1 96.91 215 LYS A CA 1
ATOM 1566 C C . LYS A 1 215 ? 9.769 2.018 0.027 1 96.91 215 LYS A C 1
ATOM 1568 O O . LYS A 1 215 ? 10.107 3.199 -0.071 1 96.91 215 LYS A O 1
ATOM 1573 N N . TYR A 1 216 ? 9.938 1.088 -0.996 1 96.33 216 TYR A N 1
ATOM 1574 C CA . TYR A 1 216 ? 10.81 1.493 -2.093 1 96.33 216 TYR A CA 1
ATOM 1575 C C . TYR A 1 216 ? 10.159 1.204 -3.441 1 96.33 216 TYR A C 1
ATOM 1577 O O . TYR A 1 216 ? 10.777 1.402 -4.49 1 96.33 216 TYR A O 1
ATOM 1585 N N . CYS A 1 217 ? 8.908 0.736 -3.482 1 96.86 217 CYS A N 1
ATOM 1586 C CA . CYS A 1 217 ? 8.097 0.554 -4.681 1 96.86 217 CYS A CA 1
ATOM 1587 C C . CYS A 1 217 ? 8.884 -0.171 -5.766 1 96.86 217 CYS A C 1
ATOM 1589 O O . CYS A 1 217 ? 8.918 0.273 -6.915 1 96.86 217 CYS A O 1
ATOM 1591 N N . CYS A 1 218 ? 9.524 -1.238 -5.419 1 97.66 218 CYS A N 1
ATOM 1592 C CA . CYS A 1 218 ? 10.492 -1.895 -6.29 1 97.66 218 CYS A CA 1
ATOM 1593 C C . CYS A 1 218 ? 9.812 -2.472 -7.526 1 97.66 218 CYS A C 1
ATOM 1595 O O . CYS A 1 218 ? 10.33 -2.352 -8.637 1 97.66 218 CYS A O 1
ATOM 1597 N N . ALA A 1 219 ? 8.649 -3.096 -7.348 1 98.68 219 ALA A N 1
ATOM 1598 C CA . ALA A 1 219 ? 7.96 -3.668 -8.502 1 98.68 219 ALA A CA 1
ATOM 1599 C C . ALA A 1 219 ? 7.599 -2.587 -9.517 1 98.68 219 ALA A C 1
ATOM 1601 O O . ALA A 1 219 ? 7.794 -2.767 -10.721 1 98.68 219 ALA A O 1
ATOM 1602 N N . TYR A 1 220 ? 7.099 -1.477 -9.023 1 98.73 220 TYR A N 1
ATOM 1603 C CA . TYR A 1 220 ? 6.78 -0.337 -9.876 1 98.73 220 TYR A CA 1
ATOM 1604 C C . TYR A 1 220 ? 8.025 0.176 -10.588 1 98.73 220 TYR A C 1
ATOM 1606 O O . TYR A 1 220 ? 7.987 0.469 -11.786 1 98.73 220 TYR A O 1
ATOM 1614 N N . GLN A 1 221 ? 9.094 0.319 -9.865 1 98.57 221 GLN A N 1
ATOM 1615 C CA . GLN A 1 221 ? 10.329 0.853 -10.43 1 98.57 221 GLN A CA 1
ATOM 1616 C C . GLN A 1 221 ? 10.876 -0.065 -11.52 1 98.57 221 GLN A C 1
ATOM 1618 O O . GLN A 1 221 ? 11.436 0.406 -12.512 1 98.57 221 GLN A O 1
ATOM 1623 N N . ILE A 1 222 ? 10.785 -1.372 -11.334 1 98.85 222 ILE A N 1
ATOM 1624 C CA . ILE A 1 222 ? 11.241 -2.318 -12.346 1 98.85 222 ILE A CA 1
ATOM 1625 C C . ILE A 1 222 ? 10.458 -2.108 -13.639 1 98.85 222 ILE A C 1
ATOM 1627 O O . ILE A 1 222 ? 11.041 -2.06 -14.725 1 98.85 222 ILE A O 1
ATOM 1631 N N . VAL A 1 223 ? 9.153 -1.947 -13.541 1 98.85 223 VAL A N 1
ATOM 1632 C CA . VAL A 1 223 ? 8.318 -1.724 -14.717 1 98.85 223 VAL A CA 1
ATOM 1633 C C . VAL A 1 223 ? 8.648 -0.367 -15.335 1 98.85 223 VAL A C 1
ATOM 1635 O O . VAL A 1 223 ? 8.658 -0.222 -16.56 1 98.85 223 VAL A O 1
ATOM 1638 N N . GLU A 1 224 ? 8.982 0.62 -14.471 1 98.39 224 GLU A N 1
ATOM 1639 C CA . GLU A 1 224 ? 9.389 1.93 -14.97 1 98.39 224 GLU A CA 1
ATOM 1640 C C . GLU A 1 224 ? 10.7 1.841 -15.747 1 98.39 224 GLU A C 1
ATOM 1642 O O . GLU A 1 224 ? 10.874 2.521 -16.76 1 98.39 224 GLU A O 1
ATOM 1647 N N . GLU A 1 225 ? 11.635 1.023 -15.213 1 98.57 225 GLU A N 1
ATOM 1648 C CA . GLU A 1 225 ? 12.882 0.831 -15.948 1 98.57 225 GLU A CA 1
ATOM 1649 C C . GLU A 1 225 ? 12.626 0.204 -17.315 1 98.57 225 GLU A C 1
ATOM 1651 O O . GLU A 1 225 ? 13.28 0.558 -18.298 1 98.57 225 GLU A O 1
ATOM 1656 N N . MET A 1 226 ? 11.702 -0.694 -17.403 1 98.68 226 MET A N 1
ATOM 1657 C CA . MET A 1 226 ? 11.342 -1.295 -18.684 1 98.68 226 MET A CA 1
ATOM 1658 C C . MET A 1 226 ? 10.675 -0.272 -19.597 1 98.68 226 MET A C 1
ATOM 1660 O O . MET A 1 226 ? 10.867 -0.3 -20.814 1 98.68 226 MET A O 1
ATOM 1664 N N . ARG A 1 227 ? 9.833 0.6 -18.971 1 97.52 227 ARG A N 1
ATOM 1665 C CA . ARG A 1 227 ? 9.236 1.687 -19.74 1 97.52 227 ARG A CA 1
ATOM 1666 C C . ARG A 1 227 ? 10.308 2.518 -20.438 1 97.52 227 ARG A C 1
ATOM 1668 O O . ARG A 1 227 ? 10.099 3 -21.553 1 97.52 227 ARG A O 1
ATOM 1675 N N . HIS A 1 228 ? 11.422 2.616 -19.781 1 96.79 228 HIS A N 1
ATOM 1676 C CA . HIS A 1 228 ? 12.509 3.437 -20.303 1 96.79 228 HIS A CA 1
ATOM 1677 C C . HIS A 1 228 ? 13.434 2.621 -21.2 1 96.79 228 HIS A C 1
ATOM 1679 O O . HIS A 1 228 ? 14.542 3.059 -21.518 1 96.79 228 HIS A O 1
ATOM 1685 N N . GLY A 1 229 ? 13.13 1.381 -21.486 1 97.37 229 GLY A N 1
ATOM 1686 C CA . GLY A 1 229 ? 13.806 0.667 -22.557 1 97.37 229 GLY A CA 1
ATOM 1687 C C . GLY A 1 229 ? 14.678 -0.47 -22.059 1 97.37 229 GLY A C 1
ATOM 1688 O O . GLY A 1 229 ? 15.249 -1.217 -22.856 1 97.37 229 GLY A O 1
ATOM 1689 N N . LEU A 1 230 ? 14.75 -0.691 -20.785 1 98.49 230 LEU A N 1
ATOM 1690 C CA . LEU A 1 230 ? 15.563 -1.796 -20.29 1 98.49 230 LEU A CA 1
ATOM 1691 C C . LEU A 1 230 ? 14.82 -3.121 -20.427 1 98.49 230 LEU A C 1
ATOM 1693 O O . LEU A 1 230 ? 13.598 -3.172 -20.265 1 98.49 230 LEU A O 1
ATOM 1697 N N . GLY A 1 231 ? 15.545 -4.165 -20.686 1 98.43 231 GLY A N 1
ATOM 1698 C CA . GLY A 1 231 ? 14.969 -5.496 -20.566 1 98.43 231 GLY A CA 1
ATOM 1699 C C . GLY A 1 231 ? 14.674 -5.891 -19.131 1 98.43 231 GLY A C 1
ATOM 1700 O O . GLY A 1 231 ? 15.191 -5.278 -18.194 1 98.43 231 GLY A O 1
ATOM 1701 N N . PRO A 1 232 ? 13.899 -6.901 -18.942 1 98.57 232 PRO A N 1
ATOM 1702 C CA . PRO A 1 232 ? 13.484 -7.28 -17.589 1 98.57 232 PRO A CA 1
ATOM 1703 C C . PRO A 1 232 ? 14.662 -7.658 -16.694 1 98.57 232 PRO A C 1
ATOM 1705 O O . PRO A 1 232 ? 14.684 -7.303 -15.513 1 98.57 232 PRO A O 1
ATOM 1708 N N . GLN A 1 233 ? 15.641 -8.421 -17.229 1 98.16 233 GLN A N 1
ATOM 1709 C CA . GLN A 1 233 ? 16.8 -8.818 -16.436 1 98.16 233 GLN A CA 1
ATOM 1710 C C . GLN A 1 233 ? 17.564 -7.598 -15.931 1 98.16 233 GLN A C 1
ATOM 1712 O O . GLN A 1 233 ? 17.848 -7.487 -14.737 1 98.16 233 GLN A O 1
ATOM 1717 N N . ARG A 1 234 ? 17.877 -6.724 -16.843 1 98.53 234 ARG A N 1
ATOM 1718 C CA . ARG A 1 234 ? 18.628 -5.525 -16.489 1 98.53 234 ARG A CA 1
ATOM 1719 C C . ARG A 1 234 ? 17.82 -4.627 -15.558 1 98.53 234 ARG A C 1
ATOM 1721 O O . ARG A 1 234 ? 18.379 -3.984 -14.667 1 98.53 234 ARG A O 1
ATOM 1728 N N . ALA A 1 235 ? 16.501 -4.535 -15.771 1 98.74 235 ALA A N 1
ATOM 1729 C CA . ALA A 1 235 ? 15.629 -3.759 -14.893 1 98.74 235 ALA A CA 1
ATOM 1730 C C . ALA A 1 235 ? 15.715 -4.259 -13.454 1 98.74 235 ALA A C 1
ATOM 1732 O O . ALA A 1 235 ? 15.852 -3.463 -12.521 1 98.74 235 ALA A O 1
ATOM 1733 N N . CYS A 1 236 ? 15.679 -5.547 -13.257 1 98.44 236 CYS A N 1
ATOM 1734 C CA . CYS A 1 236 ? 15.793 -6.132 -11.925 1 98.44 236 CYS A CA 1
ATOM 1735 C C . CYS A 1 236 ? 17.147 -5.813 -11.303 1 98.44 236 CYS A C 1
ATOM 1737 O O . CYS A 1 236 ? 17.228 -5.476 -10.12 1 98.44 236 CYS A O 1
ATOM 1739 N N . GLU A 1 237 ? 18.203 -5.9 -12.066 1 97.75 237 GLU A N 1
ATOM 1740 C CA . GLU A 1 237 ? 19.552 -5.654 -11.565 1 97.75 237 GLU A CA 1
ATOM 1741 C C . GLU A 1 237 ? 19.707 -4.215 -11.082 1 97.75 237 GLU A C 1
ATOM 1743 O O . GLU A 1 237 ? 20.298 -3.968 -10.029 1 97.75 237 GLU A O 1
ATOM 1748 N N . VAL A 1 238 ? 19.169 -3.313 -11.859 1 97.92 238 VAL A N 1
ATOM 1749 C CA . VAL A 1 238 ? 19.268 -1.895 -11.529 1 97.92 238 VAL A CA 1
ATOM 1750 C C . VAL A 1 238 ? 18.53 -1.615 -10.222 1 97.92 238 VAL A C 1
ATOM 1752 O O . VAL A 1 238 ? 19.043 -0.906 -9.352 1 97.92 238 VAL A O 1
ATOM 1755 N N . VAL A 1 239 ? 17.392 -2.164 -10.065 1 97.77 239 VAL A N 1
ATOM 1756 C CA . VAL A 1 239 ? 16.564 -1.897 -8.894 1 97.77 239 VAL A CA 1
ATOM 1757 C C . VAL A 1 239 ? 17.184 -2.551 -7.662 1 97.77 239 VAL A C 1
ATOM 1759 O O . VAL A 1 239 ? 17.188 -1.966 -6.576 1 97.77 239 VAL A O 1
ATOM 1762 N N . VAL A 1 240 ? 17.73 -3.741 -7.783 1 96.79 240 VAL A N 1
ATOM 1763 C CA . VAL A 1 240 ? 18.385 -4.425 -6.673 1 96.79 240 VAL A CA 1
ATOM 1764 C C . VAL A 1 240 ? 19.611 -3.632 -6.228 1 96.79 240 VAL A C 1
ATOM 1766 O O . VAL A 1 240 ? 19.867 -3.493 -5.029 1 96.79 240 VAL A O 1
ATOM 1769 N N . ALA A 1 241 ? 20.367 -3.161 -7.197 1 96.38 241 ALA A N 1
ATOM 1770 C CA . ALA A 1 241 ? 21.535 -2.35 -6.862 1 96.38 241 ALA A CA 1
ATOM 1771 C C . ALA A 1 241 ? 21.133 -1.115 -6.061 1 96.38 241 ALA A C 1
ATOM 1773 O O . ALA A 1 241 ? 21.802 -0.753 -5.09 1 96.38 241 ALA A O 1
ATOM 1774 N N . ARG A 1 242 ? 20.103 -0.521 -6.465 1 95.93 242 ARG A N 1
ATOM 1775 C CA . ARG A 1 242 ? 19.617 0.657 -5.752 1 95.93 242 ARG A CA 1
ATOM 1776 C C . ARG A 1 242 ? 19.159 0.294 -4.344 1 95.93 242 ARG A C 1
ATOM 1778 O O . ARG A 1 242 ? 19.464 1.005 -3.384 1 95.93 242 ARG A O 1
ATOM 1785 N N . LEU A 1 243 ? 18.391 -0.742 -4.235 1 95.55 243 LEU A N 1
ATOM 1786 C CA . LEU A 1 243 ? 17.891 -1.181 -2.937 1 95.55 243 LEU A CA 1
ATOM 1787 C C . LEU A 1 243 ? 19.043 -1.49 -1.986 1 95.55 243 LEU A C 1
ATOM 1789 O O . LEU A 1 243 ? 19.016 -1.087 -0.821 1 95.55 243 LEU A O 1
ATOM 1793 N N . ARG A 1 244 ? 20.059 -2.114 -2.461 1 93.54 244 ARG A N 1
ATOM 1794 C CA . ARG A 1 244 ? 21.215 -2.48 -1.65 1 93.54 244 ARG A CA 1
ATOM 1795 C C . ARG A 1 244 ? 21.967 -1.241 -1.176 1 93.54 244 ARG A C 1
ATOM 1797 O O . ARG A 1 244 ? 22.53 -1.231 -0.079 1 93.54 244 ARG A O 1
ATOM 1804 N N . SER A 1 245 ? 21.993 -0.29 -2.02 1 94.31 245 SER A N 1
ATOM 1805 C CA . SER A 1 245 ? 22.673 0.945 -1.644 1 94.31 245 SER A CA 1
ATOM 1806 C C . SER A 1 245 ? 21.938 1.659 -0.515 1 94.31 245 SER A C 1
ATOM 1808 O O . SER A 1 245 ? 22.555 2.362 0.288 1 94.31 245 SER A O 1
ATOM 1810 N N . GLN A 1 246 ? 20.716 1.457 -0.42 1 93.27 246 GLN A N 1
ATOM 1811 C CA . GLN A 1 246 ? 19.904 2.146 0.577 1 93.27 246 GLN A CA 1
ATOM 1812 C C . GLN A 1 246 ? 19.755 1.304 1.842 1 93.27 246 GLN A C 1
ATOM 1814 O O . GLN A 1 246 ? 19.747 1.839 2.952 1 93.27 246 GLN A O 1
ATOM 1819 N N . VAL A 1 247 ? 19.55 -0.035 1.6 1 94.08 247 VAL A N 1
ATOM 1820 C CA . VAL A 1 247 ? 19.391 -0.975 2.704 1 94.08 247 VAL A CA 1
ATOM 1821 C C . VAL A 1 247 ? 20.27 -2.202 2.469 1 94.08 247 VAL A C 1
ATOM 1823 O O . VAL A 1 247 ? 19.775 -3.262 2.079 1 94.08 247 VAL A O 1
ATOM 1826 N N . PRO A 1 248 ? 21.475 -2.19 2.817 1 89.18 248 PRO A N 1
ATOM 1827 C CA . PRO A 1 248 ? 22.441 -3.228 2.449 1 89.18 248 PRO A CA 1
ATOM 1828 C C . PRO A 1 248 ? 22.05 -4.61 2.969 1 89.18 248 PRO A C 1
ATOM 1830 O O . PRO A 1 248 ? 22.337 -5.62 2.322 1 89.18 248 PRO A O 1
ATOM 1833 N N . GLU A 1 249 ? 21.326 -4.746 4.008 1 85.71 249 GLU A N 1
ATOM 1834 C CA . GLU A 1 249 ? 21.063 -6.056 4.597 1 85.71 249 GLU A CA 1
ATOM 1835 C C . GLU A 1 249 ? 19.691 -6.581 4.183 1 85.71 249 GLU A C 1
ATOM 1837 O O . GLU A 1 249 ? 19.274 -7.656 4.62 1 85.71 249 GLU A O 1
ATOM 1842 N N . CYS A 1 250 ? 19.109 -5.936 3.249 1 89.04 250 CYS A N 1
ATOM 1843 C CA . CYS A 1 250 ? 17.75 -6.322 2.886 1 89.04 250 CYS A CA 1
ATOM 1844 C C . CYS A 1 250 ? 17.749 -7.592 2.045 1 89.04 250 CYS A C 1
ATOM 1846 O O . CYS A 1 250 ? 18.559 -7.735 1.127 1 89.04 250 CYS A O 1
ATOM 1848 N N . GLN A 1 251 ? 16.943 -8.506 2.343 1 90.53 251 GLN A N 1
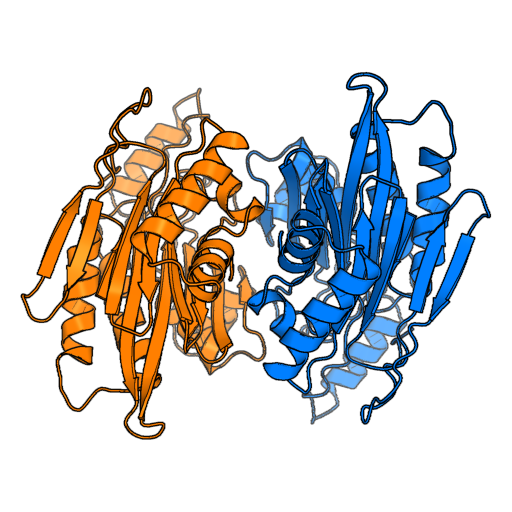ATOM 1849 C CA . GLN A 1 251 ? 16.704 -9.684 1.516 1 90.53 251 GLN A CA 1
ATOM 1850 C C . GLN A 1 251 ? 15.507 -9.474 0.593 1 90.53 251 GLN A C 1
ATOM 1852 O O . GLN A 1 251 ? 14.372 -9.353 1.057 1 90.53 251 GLN A O 1
ATOM 1857 N N . ALA A 1 252 ? 15.752 -9.448 -0.633 1 93.93 252 ALA A N 1
ATOM 1858 C CA . ALA A 1 252 ? 14.7 -9.216 -1.619 1 93.93 252 ALA A CA 1
ATOM 1859 C C . ALA A 1 252 ? 15.035 -9.888 -2.948 1 93.93 252 ALA A C 1
ATOM 1861 O O . ALA A 1 252 ? 16.204 -9.975 -3.329 1 93.93 252 ALA A O 1
ATOM 1862 N N . ALA A 1 253 ? 14.084 -10.401 -3.583 1 95.9 253 ALA A N 1
ATOM 1863 C CA . ALA A 1 253 ? 14.204 -10.984 -4.917 1 95.9 253 ALA A CA 1
ATOM 1864 C C . ALA A 1 253 ? 13.027 -10.581 -5.8 1 95.9 253 ALA A C 1
ATOM 1866 O O . ALA A 1 253 ? 11.929 -10.324 -5.301 1 95.9 253 ALA A O 1
ATOM 1867 N N . PHE A 1 254 ? 13.295 -10.547 -7.099 1 97.73 254 PHE A N 1
ATOM 1868 C CA . PHE A 1 254 ? 12.289 -10.068 -8.04 1 97.73 254 PHE A CA 1
ATOM 1869 C C . PHE A 1 254 ? 12.277 -10.923 -9.301 1 97.73 254 PHE A C 1
ATOM 1871 O O . PHE A 1 254 ? 13.326 -11.383 -9.756 1 97.73 254 PHE A O 1
ATOM 1878 N N . VAL A 1 255 ? 11.117 -11.128 -9.829 1 98.42 255 VAL A N 1
ATOM 1879 C CA . VAL A 1 255 ? 10.948 -11.635 -11.187 1 98.42 255 VAL A CA 1
ATOM 1880 C C . VAL A 1 255 ? 10.172 -10.62 -12.024 1 98.42 255 VAL A C 1
ATOM 1882 O O . VAL A 1 255 ? 9.321 -9.896 -11.502 1 98.42 255 VAL A O 1
ATOM 1885 N N . ALA A 1 256 ? 10.46 -10.558 -13.297 1 98.82 256 ALA A N 1
ATOM 1886 C CA . ALA A 1 256 ? 9.841 -9.583 -14.192 1 98.82 256 ALA A CA 1
ATOM 1887 C C . ALA A 1 256 ? 9.67 -10.158 -15.595 1 98.82 256 ALA A C 1
ATOM 1889 O O . ALA A 1 256 ? 10.372 -11.097 -15.978 1 98.82 256 ALA A O 1
ATOM 1890 N N . MET A 1 257 ? 8.733 -9.626 -16.287 1 98.52 257 MET A N 1
ATOM 1891 C CA . MET A 1 257 ? 8.462 -9.988 -17.675 1 98.52 257 MET A CA 1
ATOM 1892 C C . MET A 1 257 ? 7.902 -8.799 -18.448 1 98.52 257 MET A C 1
ATOM 1894 O O . MET A 1 257 ? 7.072 -8.051 -17.929 1 98.52 257 MET A O 1
ATOM 1898 N N . ASN A 1 258 ? 8.381 -8.57 -19.65 1 98.11 258 ASN A N 1
ATOM 1899 C CA . ASN A 1 258 ? 7.769 -7.533 -20.473 1 98.11 258 ASN A CA 1
ATOM 1900 C C . ASN A 1 258 ? 6.737 -8.115 -21.434 1 98.11 258 ASN A C 1
ATOM 1902 O O . ASN A 1 258 ? 6.548 -9.332 -21.486 1 98.11 258 ASN A O 1
ATOM 1906 N N . CYS A 1 259 ? 6.041 -7.307 -22.153 1 96.27 259 CYS A N 1
ATOM 1907 C CA . CYS A 1 259 ? 4.922 -7.728 -22.988 1 96.27 259 CYS A CA 1
ATOM 1908 C C . CYS A 1 259 ? 5.412 -8.481 -24.219 1 96.27 259 CYS A C 1
ATOM 1910 O O . CYS A 1 259 ? 4.622 -9.118 -24.917 1 96.27 259 CYS A O 1
ATOM 1912 N N . ALA A 1 260 ? 6.698 -8.487 -24.485 1 93.86 260 ALA A N 1
ATOM 1913 C CA . ALA A 1 260 ? 7.282 -9.24 -25.592 1 93.86 260 ALA A CA 1
ATOM 1914 C C . ALA A 1 260 ? 7.609 -10.67 -25.171 1 93.86 260 ALA A C 1
ATOM 1916 O O . ALA A 1 260 ? 8.022 -11.488 -25.997 1 93.86 260 ALA A O 1
ATOM 1917 N N . GLY A 1 261 ? 7.516 -10.936 -23.837 1 92.76 261 GLY A N 1
ATOM 1918 C CA . GLY A 1 261 ? 7.732 -12.29 -23.352 1 92.76 261 GLY A CA 1
ATOM 1919 C C . GLY A 1 261 ? 9.129 -12.513 -22.805 1 92.76 261 GLY A C 1
ATOM 1920 O O . GLY A 1 261 ? 9.472 -13.625 -22.399 1 92.76 261 GLY A O 1
ATOM 1921 N N . GLU A 1 262 ? 9.929 -11.445 -22.871 1 96.02 262 GLU A N 1
ATOM 1922 C CA . GLU A 1 262 ? 11.233 -11.539 -22.222 1 96.02 262 GLU A CA 1
ATOM 1923 C C . GLU A 1 262 ? 11.096 -11.52 -20.702 1 96.02 262 GLU A C 1
ATOM 1925 O O . GLU A 1 262 ? 10.207 -10.858 -20.162 1 96.02 262 GLU A O 1
ATOM 1930 N N . TYR A 1 263 ? 11.961 -12.242 -20.034 1 96.85 263 TYR A N 1
ATOM 1931 C CA . TYR A 1 263 ? 11.844 -12.307 -18.582 1 96.85 263 TYR A CA 1
ATOM 1932 C C . TYR A 1 263 ? 13.203 -12.122 -17.917 1 96.85 263 TYR A C 1
ATOM 1934 O O . TYR A 1 263 ? 14.239 -12.163 -18.585 1 96.85 263 TYR A O 1
ATOM 1942 N N . GLY A 1 264 ? 13.174 -11.816 -16.677 1 97.11 264 GLY A N 1
ATOM 1943 C CA . GLY A 1 264 ? 14.357 -11.648 -15.849 1 97.11 264 GLY A CA 1
ATOM 1944 C C . GLY A 1 264 ? 14.083 -11.845 -14.37 1 97.11 264 GLY A C 1
ATOM 1945 O O . GLY A 1 264 ? 12.926 -11.894 -13.949 1 97.11 264 GLY A O 1
ATOM 1946 N N . ALA A 1 265 ? 15.14 -12.088 -13.628 1 97.46 265 ALA A N 1
ATOM 1947 C CA . ALA A 1 265 ? 15.092 -12.247 -12.177 1 97.46 265 ALA A CA 1
ATOM 1948 C C . ALA A 1 265 ? 16.422 -11.856 -11.538 1 97.46 265 ALA A C 1
ATOM 1950 O O . ALA A 1 265 ? 17.482 -12.019 -12.147 1 97.46 265 ALA A O 1
ATOM 1951 N N . TYR A 1 266 ? 16.321 -11.337 -10.409 1 97.07 266 TYR A N 1
ATOM 1952 C CA . TYR A 1 266 ? 17.523 -11.006 -9.652 1 97.07 266 TYR A CA 1
ATOM 1953 C C . TYR A 1 266 ? 17.219 -10.901 -8.162 1 97.07 266 TYR A C 1
ATOM 1955 O O . TYR A 1 266 ? 16.053 -10.913 -7.758 1 97.07 266 TYR A O 1
ATOM 1963 N N . SER A 1 267 ? 18.257 -10.937 -7.309 1 95.22 267 SER A N 1
ATOM 1964 C CA . SER A 1 267 ? 18.073 -10.947 -5.862 1 95.22 267 SER A CA 1
ATOM 1965 C C . SER A 1 267 ? 19.251 -10.29 -5.15 1 95.22 267 SER A C 1
ATOM 1967 O O . SER A 1 267 ? 20.321 -10.118 -5.738 1 95.22 267 SER A O 1
ATOM 1969 N N . THR A 1 268 ? 19 -9.899 -3.957 1 92.38 268 THR A N 1
ATOM 1970 C CA . THR A 1 268 ? 20.048 -9.291 -3.145 1 92.38 268 THR A CA 1
ATOM 1971 C C . THR A 1 268 ? 20.973 -10.358 -2.568 1 92.38 268 THR A C 1
ATOM 1973 O O . THR A 1 268 ? 22.1 -10.06 -2.166 1 92.38 268 THR A O 1
ATOM 1976 N N . HIS A 1 269 ? 20.488 -11.642 -2.524 1 87.74 269 HIS A N 1
ATOM 1977 C CA . HIS A 1 269 ? 21.225 -12.75 -1.927 1 87.74 269 HIS A CA 1
ATOM 1978 C C . HIS A 1 269 ? 21.212 -13.974 -2.837 1 87.74 269 HIS A C 1
ATOM 1980 O O . HIS A 1 269 ? 20.335 -14.108 -3.692 1 87.74 269 HIS A O 1
ATOM 1986 N N . GLN A 1 270 ? 22.161 -14.839 -2.555 1 87.35 270 GLN A N 1
ATOM 1987 C CA . GLN A 1 270 ? 22.182 -16.108 -3.274 1 87.35 270 GLN A CA 1
ATOM 1988 C C . GLN A 1 270 ? 21.054 -17.024 -2.806 1 87.35 270 GLN A C 1
ATOM 1990 O O . GLN A 1 270 ? 20.578 -16.903 -1.675 1 87.35 270 GLN A O 1
ATOM 1995 N N . GLY A 1 271 ? 20.676 -17.85 -3.786 1 86.88 271 GLY A N 1
ATOM 1996 C CA . GLY A 1 271 ? 19.768 -18.902 -3.357 1 86.88 271 GLY A CA 1
ATOM 1997 C C . GLY A 1 271 ? 18.368 -18.749 -3.922 1 86.88 271 GLY A C 1
ATOM 1998 O O . GLY A 1 271 ? 17.54 -19.653 -3.795 1 86.88 271 GLY A O 1
ATOM 1999 N N . PHE A 1 272 ? 18.141 -17.641 -4.522 1 90.86 272 PHE A N 1
ATOM 2000 C CA . PHE A 1 272 ? 16.809 -17.412 -5.07 1 90.86 272 PHE A CA 1
ATOM 2001 C C . PHE A 1 272 ? 16.622 -18.178 -6.375 1 90.86 272 PHE A C 1
ATOM 2003 O O . PHE A 1 272 ? 17.471 -18.113 -7.266 1 90.86 272 PHE A O 1
ATOM 2010 N N . SER A 1 273 ? 15.513 -18.896 -6.444 1 92.97 273 SER A N 1
ATOM 2011 C CA . SER A 1 273 ? 15.132 -19.608 -7.659 1 92.97 273 SER A CA 1
ATOM 2012 C C . SER A 1 273 ? 13.802 -19.099 -8.204 1 92.97 273 SER A C 1
ATOM 2014 O O . SER A 1 273 ? 13.039 -18.449 -7.486 1 92.97 273 SER A O 1
ATOM 2016 N N . TYR A 1 274 ? 13.581 -19.349 -9.432 1 94.9 274 TYR A N 1
ATOM 2017 C CA . TYR A 1 274 ? 12.321 -18.982 -10.07 1 94.9 274 TYR A CA 1
ATOM 2018 C C . TYR A 1 274 ? 11.941 -19.991 -11.147 1 94.9 274 TYR A C 1
ATOM 2020 O O . TYR A 1 274 ? 12.807 -20.673 -11.7 1 94.9 274 TYR A O 1
ATOM 2028 N N . ALA A 1 275 ? 10.671 -20.096 -11.379 1 95.95 275 ALA A N 1
ATOM 2029 C CA . ALA A 1 275 ? 10.14 -21.033 -12.366 1 95.95 275 ALA A CA 1
ATOM 2030 C C . ALA A 1 275 ? 9.617 -20.296 -13.596 1 95.95 275 ALA A C 1
ATOM 2032 O O . ALA A 1 275 ? 9.027 -19.22 -13.478 1 95.95 275 ALA A O 1
ATOM 2033 N N . ILE A 1 276 ? 9.802 -20.905 -14.78 1 94.53 276 ILE A N 1
ATOM 2034 C CA . ILE A 1 276 ? 9.312 -20.323 -16.025 1 94.53 276 ILE A CA 1
ATOM 2035 C C . ILE A 1 276 ? 8.542 -21.376 -16.819 1 94.53 276 ILE A C 1
ATOM 2037 O O . ILE A 1 276 ? 8.834 -22.57 -16.723 1 94.53 276 ILE A O 1
ATOM 2041 N N . TRP A 1 277 ? 7.582 -20.948 -17.473 1 90.5 277 TRP A N 1
ATOM 2042 C CA . TRP A 1 277 ? 6.894 -21.722 -18.501 1 90.5 277 TRP A CA 1
ATOM 2043 C C . TRP A 1 277 ? 6.883 -20.974 -19.83 1 90.5 277 TRP A C 1
ATOM 2045 O O . TRP A 1 277 ? 6.424 -19.832 -19.902 1 90.5 277 TRP A O 1
ATOM 2055 N N . ASN A 1 278 ? 7.406 -21.633 -20.805 1 84.95 278 ASN A N 1
ATOM 2056 C CA . ASN A 1 278 ? 7.373 -21.152 -22.182 1 84.95 278 ASN A CA 1
ATOM 2057 C C . ASN A 1 278 ? 7.186 -22.298 -23.172 1 84.95 278 ASN A C 1
ATOM 2059 O O . ASN A 1 278 ? 6.734 -23.381 -22.796 1 84.95 278 ASN A O 1
ATOM 2063 N N . GLU A 1 279 ? 7.384 -21.98 -24.421 1 80.33 279 GLU A N 1
ATOM 2064 C CA . GLU A 1 279 ? 7.159 -22.966 -25.473 1 80.33 279 GLU A CA 1
ATOM 2065 C C . GLU A 1 279 ? 8 -24.219 -25.244 1 80.33 279 GLU A C 1
ATOM 2067 O O . GLU A 1 279 ? 7.645 -25.304 -25.707 1 80.33 279 GLU A O 1
ATOM 2072 N N . GLN A 1 280 ? 9.068 -24.053 -24.457 1 80.67 280 GLN A N 1
ATOM 2073 C CA . GLN A 1 280 ? 9.968 -25.173 -24.202 1 80.67 280 GLN A CA 1
ATOM 2074 C C . GLN A 1 280 ? 9.515 -25.977 -22.986 1 80.67 280 GLN A C 1
ATOM 2076 O O . GLN A 1 280 ? 10.086 -27.026 -22.681 1 80.67 280 GLN A O 1
ATOM 2081 N N . GLY A 1 281 ? 8.505 -25.491 -22.352 1 82.31 281 GLY A N 1
ATOM 2082 C CA . GLY A 1 281 ? 7.99 -26.169 -21.173 1 82.31 281 GLY A CA 1
ATOM 2083 C C . GLY A 1 281 ? 8.305 -25.441 -19.88 1 82.31 281 GLY A C 1
ATOM 2084 O O . GLY A 1 281 ? 8.447 -24.216 -19.87 1 82.31 281 GLY A O 1
ATOM 2085 N N . VAL A 1 282 ? 8.27 -26.193 -18.817 1 85.44 282 VAL A N 1
ATOM 2086 C CA . VAL A 1 282 ? 8.494 -25.643 -17.484 1 85.44 282 VAL A CA 1
ATOM 2087 C C . VAL A 1 282 ? 9.951 -25.851 -17.077 1 85.44 282 VAL A C 1
ATOM 2089 O O . VAL A 1 282 ? 10.514 -26.927 -17.294 1 85.44 282 VAL A O 1
ATOM 2092 N N . GLN A 1 283 ? 10.564 -24.804 -16.524 1 88.95 283 GLN A N 1
ATOM 2093 C CA . GLN A 1 283 ? 11.942 -24.861 -16.049 1 88.95 283 GLN A CA 1
ATOM 2094 C C . GLN A 1 283 ? 12.112 -24.071 -14.755 1 88.95 283 GLN A C 1
ATOM 2096 O O . GLN A 1 283 ? 11.385 -23.105 -14.511 1 88.95 283 GLN A O 1
ATOM 2101 N N . VAL A 1 284 ? 13.018 -24.519 -13.965 1 90.86 284 VAL A N 1
ATOM 2102 C CA . VAL A 1 284 ? 13.411 -23.785 -12.767 1 90.86 284 VAL A CA 1
ATOM 2103 C C . VAL A 1 284 ? 14.842 -23.273 -12.92 1 90.86 284 VAL A C 1
ATOM 2105 O O . VAL A 1 284 ? 15.733 -24.017 -13.337 1 90.86 284 VAL A O 1
ATOM 2108 N N . HIS A 1 285 ? 15.008 -22.068 -12.647 1 90.4 285 HIS A N 1
ATOM 2109 C CA . HIS A 1 285 ? 16.32 -21.435 -12.721 1 90.4 285 HIS A CA 1
ATOM 2110 C C . HIS A 1 285 ? 16.725 -20.847 -11.373 1 90.4 285 HIS A C 1
ATOM 2112 O O . HIS A 1 285 ? 15.874 -20.613 -10.512 1 90.4 285 HIS A O 1
ATOM 2118 N N . GLN A 1 286 ? 18.023 -20.69 -11.194 1 88.62 286 GLN A N 1
ATOM 2119 C CA . GLN A 1 286 ? 18.569 -20.021 -10.018 1 88.62 286 GLN A CA 1
ATOM 2120 C C . GLN A 1 286 ? 19.279 -18.726 -10.401 1 88.62 286 GLN A C 1
ATOM 2122 O O . GLN A 1 286 ? 19.969 -18.669 -11.421 1 88.62 286 GLN A O 1
ATOM 2127 N N . VAL A 1 287 ? 18.998 -17.737 -9.572 1 86.81 287 VAL A N 1
ATOM 2128 C CA . VAL A 1 287 ? 19.735 -16.493 -9.771 1 86.81 287 VAL A CA 1
ATOM 2129 C C . VAL A 1 287 ? 21.174 -16.663 -9.29 1 86.81 287 VAL A C 1
ATOM 2131 O O . VAL A 1 287 ? 21.412 -17.175 -8.193 1 86.81 287 VAL A O 1
ATOM 2134 N N . ASN A 1 288 ? 22.113 -16.291 -10.098 1 77.43 288 ASN A N 1
ATOM 2135 C CA . ASN A 1 288 ? 23.528 -16.347 -9.747 1 77.43 288 ASN A CA 1
ATOM 2136 C C . ASN A 1 288 ? 24.096 -14.955 -9.486 1 77.43 288 ASN A C 1
ATOM 2138 O O . ASN A 1 288 ? 24.042 -14.084 -10.356 1 77.43 288 ASN A O 1
ATOM 2142 N N . LEU A 1 289 ? 24.409 -14.763 -8.206 1 76.83 289 LEU A N 1
ATOM 2143 C CA . LEU A 1 289 ? 25.04 -13.49 -7.875 1 76.83 289 LEU A CA 1
ATOM 2144 C C . LEU A 1 289 ? 26.559 -13.597 -7.959 1 76.83 289 LEU A C 1
ATOM 2146 O O . LEU A 1 289 ? 27.131 -14.637 -7.627 1 76.83 289 LEU A O 1
ATOM 2150 N N . SER A 1 290 ? 27.204 -12.848 -8.714 1 58.32 290 SER A N 1
ATOM 2151 C CA . SER A 1 290 ? 28.658 -12.925 -8.81 1 58.32 290 SER A CA 1
ATOM 2152 C C . SER A 1 290 ? 29.31 -12.793 -7.438 1 58.32 290 SER A C 1
ATOM 2154 O O . SER A 1 290 ? 30.283 -13.488 -7.137 1 58.32 290 SER A O 1
ATOM 2156 N N . GLU A 1 291 ? 29.012 -11.744 -6.62 1 56.44 291 GLU A N 1
ATOM 2157 C CA . GLU A 1 291 ? 29.625 -11.504 -5.317 1 56.44 291 GLU A CA 1
ATOM 2158 C C . GLU A 1 291 ? 28.566 -11.282 -4.241 1 56.44 291 GLU A C 1
ATOM 2160 O O . GLU A 1 291 ? 27.61 -10.531 -4.449 1 56.44 291 GLU A O 1
ATOM 2165 N N . SER A 1 292 ? 28.238 -12.372 -3.512 1 59.71 292 SER A N 1
ATOM 2166 C CA . SER A 1 292 ? 27.391 -12.016 -2.378 1 59.71 292 SER A CA 1
ATOM 2167 C C . SER A 1 292 ? 28.02 -12.451 -1.059 1 59.71 292 SER A C 1
ATOM 2169 O O . SER A 1 292 ? 28.446 -13.599 -0.918 1 59.71 292 SER A O 1
ATOM 2171 N N . ASN A 1 293 ? 28.433 -11.491 -0.311 1 57.57 293 ASN A N 1
ATOM 2172 C CA . ASN A 1 293 ? 28.937 -11.746 1.035 1 57.57 293 ASN A CA 1
ATOM 2173 C C . ASN A 1 293 ? 27.809 -12.107 1.997 1 57.57 293 ASN A C 1
ATOM 2175 O O . ASN A 1 293 ? 28.005 -12.117 3.213 1 57.57 293 ASN A O 1
ATOM 2179 N N . TYR A 1 294 ? 26.659 -12.451 1.295 1 57.76 294 TYR A N 1
ATOM 2180 C CA . TYR A 1 294 ? 25.563 -12.716 2.221 1 57.76 294 TYR A CA 1
ATOM 2181 C C . TYR A 1 294 ? 25.225 -14.202 2.255 1 57.76 294 TYR A C 1
ATOM 2183 O O . TYR A 1 294 ? 25.453 -14.919 1.279 1 57.76 294 TYR A O 1
ATOM 2191 N N . PRO A 1 295 ? 24.756 -14.611 3.447 1 56.3 295 PRO A N 1
ATOM 2192 C CA . PRO A 1 295 ? 24.321 -16.007 3.539 1 56.3 295 PRO A CA 1
ATOM 2193 C C . PRO A 1 295 ? 23.289 -16.374 2.474 1 56.3 295 PRO A C 1
ATOM 2195 O O . PRO A 1 295 ? 22.511 -15.52 2.043 1 56.3 295 PRO A O 1
ATOM 2198 N N . ILE A 1 296 ? 23.415 -17.628 2.144 1 62.79 296 ILE A N 1
ATOM 2199 C CA . ILE A 1 296 ? 22.528 -18.178 1.125 1 62.79 296 ILE A CA 1
ATOM 2200 C C . ILE A 1 296 ? 21.09 -18.178 1.638 1 62.79 296 ILE A C 1
ATOM 2202 O O . ILE A 1 296 ? 20.824 -18.613 2.761 1 62.79 296 ILE A O 1
ATOM 2206 N N . TRP A 1 297 ? 20.239 -17.47 0.927 1 66.77 297 TRP A N 1
ATOM 2207 C CA . TRP A 1 297 ? 18.809 -17.441 1.218 1 66.77 297 TRP A CA 1
ATOM 2208 C C . TRP A 1 297 ? 18.21 -18.841 1.144 1 66.77 297 TRP A C 1
ATOM 2210 O O . TRP A 1 297 ? 18.308 -19.511 0.113 1 66.77 297 TRP A O 1
ATOM 2220 N N . LYS A 1 298 ? 17.935 -19.418 2.379 1 55.4 298 LYS A N 1
ATOM 2221 C CA . LYS A 1 298 ? 17.3 -20.732 2.415 1 55.4 298 LYS A CA 1
ATOM 2222 C C . LYS A 1 298 ? 15.781 -20.608 2.491 1 55.4 298 LYS A C 1
ATOM 2224 O O . LYS A 1 298 ? 15.255 -19.884 3.339 1 55.4 298 LYS A O 1
ATOM 2229 N N . HIS A 1 299 ? 15.202 -21.048 1.391 1 56.71 299 HIS A N 1
ATOM 2230 C CA . HIS A 1 299 ? 13.744 -21.068 1.391 1 56.71 299 HIS A CA 1
ATOM 2231 C C . HIS A 1 299 ? 13.205 -22.002 2.469 1 56.71 299 HIS A C 1
ATOM 2233 O O . HIS A 1 299 ? 13.799 -23.048 2.744 1 56.71 299 HIS A O 1
ATOM 2239 N N . LEU A 1 300 ? 12.422 -21.347 3.392 1 43.21 300 LEU A N 1
ATOM 2240 C CA . LEU A 1 300 ? 11.842 -22.18 4.44 1 43.21 300 LEU A CA 1
ATOM 2241 C C . LEU A 1 300 ? 10.962 -23.272 3.841 1 43.21 300 LEU A C 1
ATOM 2243 O O . LEU A 1 300 ? 9.833 -23.481 4.29 1 43.21 300 LEU A O 1
ATOM 2247 N N . CYS A 1 301 ? 11.26 -23.925 2.698 1 39.7 301 CYS A N 1
ATOM 2248 C CA . CYS A 1 301 ? 10.371 -25.054 2.447 1 39.7 301 CYS A CA 1
ATOM 2249 C C . CYS A 1 301 ? 10.75 -26.25 3.312 1 39.7 301 CYS A C 1
ATOM 2251 O O . CYS A 1 301 ? 11.923 -26.438 3.639 1 39.7 301 CYS A O 1
ATOM 2253 N N . MET B 1 1 ? 7.351 24.3 4.533 1 97.13 1 MET B N 1
ATOM 2254 C CA . MET B 1 1 ? 6.296 23.301 4.685 1 97.13 1 MET B CA 1
ATOM 2255 C C . MET B 1 1 ? 5.19 23.518 3.659 1 97.13 1 MET B C 1
ATOM 2257 O O . MET B 1 1 ? 4.913 24.654 3.269 1 97.13 1 MET B O 1
ATOM 2261 N N . ILE B 1 2 ? 4.591 22.453 3.249 1 97.88 2 ILE B N 1
ATOM 2262 C CA . ILE B 1 2 ? 3.481 22.52 2.304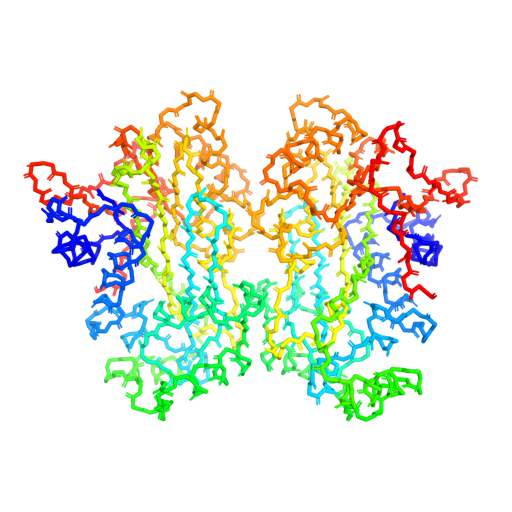 1 97.88 2 ILE B CA 1
ATOM 2263 C C . ILE B 1 2 ? 2.425 21.481 2.674 1 97.88 2 ILE B C 1
ATOM 2265 O O . ILE B 1 2 ? 2.758 20.367 3.085 1 97.88 2 ILE B O 1
ATOM 2269 N N . ALA B 1 3 ? 1.134 21.829 2.574 1 97.93 3 ALA B N 1
ATOM 2270 C CA . ALA B 1 3 ? 0.044 20.939 2.964 1 97.93 3 ALA B CA 1
ATOM 2271 C C . ALA B 1 3 ? -1.122 21.037 1.984 1 97.93 3 ALA B C 1
ATOM 2273 O O . ALA B 1 3 ? -1.322 22.076 1.35 1 97.93 3 ALA B O 1
ATOM 2274 N N . THR B 1 4 ? -1.857 20.006 1.953 1 96.71 4 THR B N 1
ATOM 2275 C CA . THR B 1 4 ? -2.985 19.956 1.03 1 96.71 4 THR B CA 1
ATOM 2276 C C . THR B 1 4 ? -4.166 20.755 1.575 1 96.71 4 THR B C 1
ATOM 2278 O O . THR B 1 4 ? -4.409 20.767 2.783 1 96.71 4 THR B O 1
ATOM 2281 N N . TRP B 1 5 ? -4.906 21.427 0.704 1 93.36 5 TRP B N 1
ATOM 2282 C CA . TRP B 1 5 ? -6.211 22.049 0.904 1 93.36 5 TRP B CA 1
ATOM 2283 C C . TRP B 1 5 ? -6.109 23.23 1.864 1 93.36 5 TRP B C 1
ATOM 2285 O O . TRP B 1 5 ? -5.022 23.55 2.351 1 93.36 5 TRP B O 1
ATOM 2295 N N . ASP B 1 6 ? -7.287 23.778 2.213 1 89.69 6 ASP B N 1
ATOM 2296 C CA . ASP B 1 6 ? -7.356 24.957 3.071 1 89.69 6 ASP B CA 1
ATOM 2297 C C . ASP B 1 6 ? -7.085 24.592 4.529 1 89.69 6 ASP B C 1
ATOM 2299 O O . ASP B 1 6 ? -6.469 25.367 5.264 1 89.69 6 ASP B O 1
ATOM 2303 N N . PHE B 1 7 ? -7.535 23.427 4.853 1 90.16 7 PHE B N 1
ATOM 2304 C CA . PHE B 1 7 ? -7.28 23.028 6.232 1 90.16 7 PHE B CA 1
ATOM 2305 C C . PHE B 1 7 ? -5.799 22.744 6.449 1 90.16 7 PHE B C 1
ATOM 2307 O O . PHE B 1 7 ? -5.358 22.545 7.583 1 90.16 7 PHE B O 1
ATOM 2314 N N . GLY B 1 8 ? -5.083 22.702 5.345 1 93.49 8 GLY B N 1
ATOM 2315 C CA . GLY B 1 8 ? -3.634 22.622 5.44 1 93.49 8 GLY B CA 1
ATOM 2316 C C . GLY B 1 8 ? -3.018 23.803 6.165 1 93.49 8 GLY B C 1
ATOM 2317 O O . GLY B 1 8 ? -1.919 23.697 6.713 1 93.49 8 GLY B O 1
ATOM 2318 N N . LEU B 1 9 ? -3.748 24.894 6.148 1 94.02 9 LEU B N 1
ATOM 2319 C CA . LEU B 1 9 ? -3.28 26.069 6.876 1 94.02 9 LEU B CA 1
ATOM 2320 C C . LEU B 1 9 ? -3.094 25.753 8.356 1 94.02 9 LEU B C 1
ATOM 2322 O O . LEU B 1 9 ? -2.071 26.107 8.947 1 94.02 9 LEU B O 1
ATOM 2326 N N . GLN B 1 10 ? -4.091 25.116 8.879 1 94.52 10 GLN B N 1
ATOM 2327 C CA . GLN B 1 10 ? -4.019 24.7 10.276 1 94.52 10 GLN B CA 1
ATOM 2328 C C . GLN B 1 10 ? -2.846 23.751 10.507 1 94.52 10 GLN B C 1
ATOM 2330 O O . GLN B 1 10 ? -2.151 23.85 11.521 1 94.52 10 GLN B O 1
ATOM 2335 N N . ALA B 1 11 ? -2.632 22.835 9.612 1 97.16 11 ALA B N 1
ATOM 2336 C CA . ALA B 1 11 ? -1.551 21.859 9.728 1 97.16 11 ALA B CA 1
ATOM 2337 C C . ALA B 1 11 ? -0.189 22.548 9.731 1 97.16 11 ALA B C 1
ATOM 2339 O O . ALA B 1 11 ? 0.654 22.266 10.585 1 97.16 11 ALA B O 1
ATOM 2340 N N . VAL B 1 12 ? 0.05 23.479 8.829 1 97.03 12 VAL B N 1
ATOM 2341 C CA . VAL B 1 12 ? 1.34 24.146 8.695 1 97.03 12 VAL B CA 1
ATOM 2342 C C . VAL B 1 12 ? 1.567 25.078 9.883 1 97.03 12 VAL B C 1
ATOM 2344 O O . VAL B 1 12 ? 2.689 25.195 10.383 1 97.03 12 VAL B O 1
ATOM 2347 N N . GLU B 1 13 ? 0.519 25.762 10.301 1 95.12 13 GLU B N 1
ATOM 2348 C CA . GLU B 1 13 ? 0.637 26.659 11.447 1 95.12 13 GLU B CA 1
ATOM 2349 C C . GLU B 1 13 ? 1.055 25.899 12.702 1 95.12 13 GLU B C 1
ATOM 2351 O O . GLU B 1 13 ? 1.963 26.326 13.419 1 95.12 13 GLU B O 1
ATOM 2356 N N . ASN B 1 14 ? 0.418 24.804 12.938 1 96.38 14 ASN B N 1
ATOM 2357 C CA . ASN B 1 14 ? 0.735 24.026 14.131 1 96.38 14 ASN B CA 1
ATOM 2358 C C . ASN B 1 14 ? 2.103 23.359 14.018 1 96.38 14 ASN B C 1
ATOM 2360 O O . ASN B 1 14 ? 2.839 23.271 15.003 1 96.38 14 ASN B O 1
ATOM 2364 N N . ALA B 1 15 ? 2.453 22.876 12.857 1 96.71 15 ALA B N 1
ATOM 2365 C CA . ALA B 1 15 ? 3.778 22.301 12.638 1 96.71 15 ALA B CA 1
ATOM 2366 C C . ALA B 1 15 ? 4.869 23.352 12.82 1 96.71 15 ALA B C 1
ATOM 2368 O O . ALA B 1 15 ? 5.949 23.053 13.335 1 96.71 15 ALA B O 1
ATOM 2369 N N . SER B 1 16 ? 4.614 24.597 12.432 1 94.18 16 SER B N 1
ATOM 2370 C CA . SER B 1 16 ? 5.597 25.673 12.495 1 94.18 16 SER B CA 1
ATOM 2371 C C . SER B 1 16 ? 5.909 26.054 13.939 1 94.18 16 SER B C 1
ATOM 2373 O O . SER B 1 16 ? 6.986 26.578 14.229 1 94.18 16 SER B O 1
ATOM 2375 N N . SER B 1 17 ? 4.968 25.77 14.801 1 93.35 17 SER B N 1
ATOM 2376 C CA . SER B 1 17 ? 5.218 26.049 16.212 1 93.35 17 SER B CA 1
ATOM 2377 C C . SER B 1 17 ? 6.375 25.211 16.745 1 93.35 17 SER B C 1
ATOM 2379 O O . SER B 1 17 ? 7.001 25.572 17.743 1 93.35 17 SER B O 1
ATOM 2381 N N . ILE B 1 18 ? 6.684 24.14 16.021 1 94.51 18 ILE B N 1
ATOM 2382 C CA . ILE B 1 18 ? 7.795 23.279 16.409 1 94.51 18 ILE B CA 1
ATOM 2383 C C . ILE B 1 18 ? 9.034 23.633 15.589 1 94.51 18 ILE B C 1
ATOM 2385 O O . ILE B 1 18 ? 10.062 24.026 16.145 1 94.51 18 ILE B O 1
ATOM 2389 N N . LEU B 1 19 ? 8.941 23.635 14.309 1 92.21 19 LEU B N 1
ATOM 2390 C CA . LEU B 1 19 ? 10.098 23.791 13.435 1 92.21 19 LEU B CA 1
ATOM 2391 C C . LEU B 1 19 ? 10.505 25.257 13.328 1 92.21 19 LEU B C 1
ATOM 2393 O O . LEU B 1 19 ? 11.598 25.57 12.85 1 92.21 19 LEU B O 1
ATOM 2397 N N . GLY B 1 20 ? 9.63 26.125 13.79 1 88.4 20 GLY B N 1
ATOM 2398 C CA . GLY B 1 20 ? 9.98 27.537 13.819 1 88.4 20 GLY B CA 1
ATOM 2399 C C . GLY B 1 20 ? 10.999 27.878 14.889 1 88.4 20 GLY B C 1
ATOM 2400 O O . GLY B 1 20 ? 11.609 28.948 14.855 1 88.4 20 GLY B O 1
ATOM 2401 N N . LYS B 1 21 ? 11.141 27.011 15.797 1 89.71 21 LYS B N 1
ATOM 2402 C CA . LYS B 1 21 ? 12.167 27.186 16.821 1 89.71 21 LYS B CA 1
ATOM 2403 C C . LYS B 1 21 ? 13.52 26.676 16.335 1 89.71 21 LYS B C 1
ATOM 2405 O O . LYS B 1 21 ? 13.659 25.5 15.991 1 89.71 21 LYS B O 1
ATOM 2410 N N . HIS B 1 22 ? 14.475 27.452 16.457 1 84.75 22 HIS B N 1
ATOM 2411 C CA . HIS B 1 22 ? 15.78 27.203 15.856 1 84.75 22 HIS B CA 1
ATOM 2412 C C . HIS B 1 22 ? 16.428 25.953 16.442 1 84.75 22 HIS B C 1
ATOM 2414 O O . HIS B 1 22 ? 17.228 25.293 15.775 1 84.75 22 HIS B O 1
ATOM 2420 N N . GLU B 1 23 ? 15.978 25.593 17.576 1 88.89 23 GLU B N 1
ATOM 2421 C CA . GLU B 1 23 ? 16.609 24.462 18.249 1 88.89 23 GLU B CA 1
ATOM 2422 C C . GLU B 1 23 ? 16.019 23.138 17.773 1 88.89 23 GLU B C 1
ATOM 2424 O O . GLU B 1 23 ? 16.589 22.073 18.022 1 88.89 23 GLU B O 1
ATOM 2429 N N . ASN B 1 24 ? 14.903 23.252 17.136 1 91.36 24 ASN B N 1
ATOM 2430 C CA . ASN B 1 24 ? 14.217 22.038 16.706 1 91.36 24 ASN B CA 1
ATOM 2431 C C . ASN B 1 24 ? 14.577 21.67 15.269 1 91.36 24 ASN B C 1
ATOM 2433 O O . ASN B 1 24 ? 13.965 22.171 14.324 1 91.36 24 ASN B O 1
ATOM 2437 N N . THR B 1 25 ? 15.531 20.804 15.18 1 92.21 25 THR B N 1
ATOM 2438 C CA . THR B 1 25 ? 16.006 20.36 13.874 1 92.21 25 THR B CA 1
ATOM 2439 C C . THR B 1 25 ? 16.186 18.845 13.85 1 92.21 25 THR B C 1
ATOM 2441 O O . THR B 1 25 ? 16.131 18.192 14.894 1 92.21 25 THR B O 1
ATOM 2444 N N . GLY B 1 26 ? 16.267 18.34 12.643 1 94.53 26 GLY B N 1
ATOM 2445 C CA . GLY B 1 26 ? 16.543 16.92 12.5 1 94.53 26 GLY B CA 1
ATOM 2446 C C . GLY B 1 26 ? 15.287 16.076 12.388 1 94.53 26 GLY B C 1
ATOM 2447 O O . GLY B 1 26 ? 14.175 16.609 12.37 1 94.53 26 GLY B O 1
ATOM 2448 N N . ASN B 1 27 ? 15.472 14.788 12.372 1 95.32 27 ASN B N 1
ATOM 2449 C CA . ASN B 1 27 ? 14.393 13.845 12.098 1 95.32 27 ASN B CA 1
ATOM 2450 C C . ASN B 1 27 ? 13.355 13.84 13.217 1 95.32 27 ASN B C 1
ATOM 2452 O O . ASN B 1 27 ? 12.159 13.69 12.96 1 95.32 27 ASN B O 1
ATOM 2456 N N . GLU B 1 28 ? 13.794 13.958 14.429 1 95.37 28 GLU B N 1
ATOM 2457 C CA . GLU B 1 28 ? 12.862 13.931 15.552 1 95.37 28 GLU B CA 1
ATOM 2458 C C . GLU B 1 28 ? 11.938 15.146 15.531 1 95.37 28 GLU B C 1
ATOM 2460 O O . GLU B 1 28 ? 10.733 15.02 15.76 1 95.37 28 GLU B O 1
ATOM 2465 N N . ALA B 1 29 ? 12.524 16.286 15.291 1 96.44 29 ALA B N 1
ATOM 2466 C CA . ALA B 1 29 ? 11.732 17.509 15.198 1 96.44 29 ALA B CA 1
ATOM 2467 C C . ALA B 1 29 ? 10.758 17.443 14.025 1 96.44 29 ALA B C 1
ATOM 2469 O O . ALA B 1 29 ? 9.63 17.934 14.118 1 96.44 29 ALA B O 1
ATOM 2470 N N . LEU B 1 30 ? 11.208 16.906 12.915 1 96.83 30 LEU B N 1
ATOM 2471 C CA . LEU B 1 30 ? 10.353 16.727 11.748 1 96.83 30 LEU B CA 1
ATOM 2472 C C . LEU B 1 30 ? 9.145 15.859 12.086 1 96.83 30 LEU B C 1
ATOM 2474 O O . LEU B 1 30 ? 8.014 16.194 11.727 1 96.83 30 LEU B O 1
ATOM 2478 N N . LEU B 1 31 ? 9.433 14.765 12.715 1 98 31 LEU B N 1
ATOM 2479 C CA . LEU B 1 31 ? 8.375 13.833 13.089 1 98 31 LEU B CA 1
ATOM 2480 C C . LEU B 1 31 ? 7.37 14.498 14.023 1 98 31 LEU B C 1
ATOM 2482 O O . LEU B 1 31 ? 6.158 14.364 13.834 1 98 31 LEU B O 1
ATOM 2486 N N . ASP B 1 32 ? 7.839 15.238 15.022 1 98.45 32 ASP B N 1
ATOM 2487 C CA . ASP B 1 32 ? 6.979 15.964 15.951 1 98.45 32 ASP B CA 1
ATOM 2488 C C . ASP B 1 32 ? 6.093 16.964 15.212 1 98.45 32 ASP B C 1
ATOM 2490 O O . ASP B 1 32 ? 4.896 17.064 15.489 1 98.45 32 ASP B O 1
ATOM 2494 N N . ALA B 1 33 ? 6.68 17.669 14.305 1 98.37 33 ALA B N 1
ATOM 2495 C CA . ALA B 1 33 ? 5.972 18.713 13.57 1 98.37 33 ALA B CA 1
ATOM 2496 C C . ALA B 1 33 ? 4.884 18.118 12.681 1 98.37 33 ALA B C 1
ATOM 2498 O O . ALA B 1 33 ? 3.757 18.618 12.649 1 98.37 33 ALA B O 1
ATOM 2499 N N . ILE B 1 34 ? 5.202 17.089 11.988 1 98.74 34 ILE B N 1
ATOM 2500 C CA . ILE B 1 34 ? 4.258 16.457 11.073 1 98.74 34 ILE B CA 1
ATOM 2501 C C . ILE B 1 34 ? 3.069 15.907 11.857 1 98.74 34 ILE B C 1
ATOM 2503 O O . ILE B 1 34 ? 1.915 16.143 11.493 1 98.74 34 ILE B O 1
ATOM 2507 N N . VAL B 1 35 ? 3.333 15.217 12.928 1 98.82 35 VAL B N 1
ATOM 2508 C CA . VAL B 1 35 ? 2.279 14.591 13.719 1 98.82 35 VAL B CA 1
ATOM 2509 C C . VAL B 1 35 ? 1.401 15.667 14.354 1 98.82 35 VAL B C 1
ATOM 2511 O O . VAL B 1 35 ? 0.171 15.588 14.295 1 98.82 35 VAL B O 1
ATOM 2514 N N . ARG B 1 36 ? 2.026 16.691 14.905 1 98.51 36 ARG B N 1
ATOM 2515 C CA . ARG B 1 36 ? 1.267 17.771 15.526 1 98.51 36 ARG B CA 1
ATOM 2516 C C . ARG B 1 36 ? 0.396 18.489 14.501 1 98.51 36 ARG B C 1
ATOM 2518 O O . ARG B 1 36 ? -0.769 18.79 14.769 1 98.51 36 ARG B O 1
ATOM 2525 N N . GLY B 1 37 ? 0.97 18.812 13.374 1 98.48 37 GLY B N 1
ATOM 2526 C CA . GLY B 1 37 ? 0.23 19.491 12.322 1 98.48 37 GLY B CA 1
ATOM 2527 C C . GLY B 1 37 ? -0.979 18.709 11.843 1 98.48 37 GLY B C 1
ATOM 2528 O O . GLY B 1 37 ? -2.099 19.225 11.847 1 98.48 37 GLY B O 1
ATOM 2529 N N . ILE B 1 38 ? -0.832 17.476 11.538 1 98.62 38 ILE B N 1
ATOM 2530 C CA . ILE B 1 38 ? -1.898 16.656 10.972 1 98.62 38 ILE B CA 1
ATOM 2531 C C . ILE B 1 38 ? -2.934 16.342 12.049 1 98.62 38 ILE B C 1
ATOM 2533 O O . ILE B 1 38 ? -4.138 16.35 11.783 1 98.62 38 ILE B O 1
ATOM 2537 N N . GLU B 1 39 ? -2.447 16.064 13.234 1 98.6 39 GLU B N 1
ATOM 2538 C CA . GLU B 1 39 ? -3.367 15.76 14.326 1 98.6 39 GLU B CA 1
ATOM 2539 C C . GLU B 1 39 ? -4.332 16.917 14.572 1 98.6 39 GLU B C 1
ATOM 2541 O O . GLU B 1 39 ? -5.503 16.698 14.891 1 98.6 39 GLU B O 1
ATOM 2546 N N . SER B 1 40 ? -3.869 18.15 14.445 1 98.05 40 SER B N 1
ATOM 2547 C CA . SER B 1 40 ? -4.722 19.316 14.649 1 98.05 40 SER B CA 1
ATOM 2548 C C . SER B 1 40 ? -5.883 19.331 13.662 1 98.05 40 SER B C 1
ATOM 2550 O O . SER B 1 40 ? -6.986 19.768 13.999 1 98.05 40 SER B O 1
ATOM 2552 N N . VAL B 1 41 ? -5.656 18.874 12.455 1 97.26 41 VAL B N 1
ATOM 2553 C CA . VAL B 1 41 ? -6.705 18.798 11.444 1 97.26 41 VAL B CA 1
ATOM 2554 C C . VAL B 1 41 ? -7.642 17.633 11.757 1 97.26 41 VAL B C 1
ATOM 2556 O O . VAL B 1 41 ? -8.863 17.761 11.636 1 97.26 41 VAL B O 1
ATOM 2559 N N . GLU B 1 42 ? -7.067 16.481 12.161 1 97.72 42 GLU B N 1
ATOM 2560 C CA . GLU B 1 42 ? -7.861 15.3 12.487 1 97.72 42 GLU B CA 1
ATOM 2561 C C . GLU B 1 42 ? -8.845 15.592 13.616 1 97.72 42 GLU B C 1
ATOM 2563 O O . GLU B 1 42 ? -9.941 15.027 13.653 1 97.72 42 GLU B O 1
ATOM 2568 N N . LEU B 1 43 ? -8.475 16.466 14.491 1 97.42 43 LEU B N 1
ATOM 2569 C CA . LEU B 1 43 ? -9.285 16.708 15.679 1 97.42 43 LEU B CA 1
ATOM 2570 C C . LEU B 1 43 ? -10.23 17.886 15.462 1 97.42 43 LEU B C 1
ATOM 2572 O O . LEU B 1 43 ? -10.97 18.269 16.371 1 97.42 43 LEU B O 1
ATOM 2576 N N . ASP B 1 44 ? -10.195 18.498 14.29 1 96.02 44 ASP B N 1
ATOM 2577 C CA . ASP B 1 44 ? -11.11 19.586 13.956 1 96.02 44 ASP B CA 1
ATOM 2578 C C . ASP B 1 44 ? -12.443 19.045 13.446 1 96.02 44 ASP B C 1
ATOM 2580 O O . ASP B 1 44 ? -12.526 18.541 12.324 1 96.02 44 ASP B O 1
ATOM 2584 N N . PRO B 1 45 ? -13.521 19.207 14.177 1 94.38 45 PRO B N 1
ATOM 2585 C CA . PRO B 1 45 ? -14.812 18.634 13.788 1 94.38 45 PRO B CA 1
ATOM 2586 C C . PRO B 1 45 ? -15.391 19.285 12.534 1 94.38 45 PRO B C 1
ATOM 2588 O O . PRO B 1 45 ? -16.35 18.769 11.953 1 94.38 45 PRO B O 1
ATOM 2591 N N . LYS B 1 46 ? -14.798 20.378 12.138 1 92.56 46 LYS B N 1
ATOM 2592 C CA . LYS B 1 46 ? -15.3 21.08 10.96 1 92.56 46 LYS B CA 1
ATOM 2593 C C . LYS B 1 46 ? -14.788 20.434 9.676 1 92.56 46 LYS B C 1
ATOM 2595 O O . LYS B 1 46 ? -15.321 20.685 8.593 1 92.56 46 LYS B O 1
ATOM 2600 N N . VAL B 1 47 ? -13.739 19.644 9.813 1 92.67 47 VAL B N 1
ATOM 2601 C CA . VAL B 1 47 ? -13.192 18.942 8.656 1 92.67 47 VAL B CA 1
ATOM 2602 C C . VAL B 1 47 ? -13.862 17.578 8.515 1 92.67 47 VAL B C 1
ATOM 2604 O O . VAL B 1 47 ? -13.633 16.679 9.327 1 92.67 47 VAL B O 1
ATOM 2607 N N . SER B 1 48 ? -14.569 17.317 7.507 1 90.76 48 SER B N 1
ATOM 2608 C CA . SER B 1 48 ? -15.438 16.148 7.422 1 90.76 48 SER B CA 1
ATOM 2609 C C . SER B 1 48 ? -14.777 15.023 6.633 1 90.76 48 SER B C 1
ATOM 2611 O O . SER B 1 48 ? -15.443 14.069 6.225 1 90.76 48 SER B O 1
ATOM 2613 N N . SER B 1 49 ? -13.483 15.159 6.4 1 91.77 49 SER B N 1
ATOM 2614 C CA . SER B 1 49 ? -12.832 14.14 5.583 1 91.77 49 SER B CA 1
ATOM 2615 C C . SER B 1 49 ? -11.616 13.555 6.295 1 91.77 49 SER B C 1
ATOM 2617 O O . SER B 1 49 ? -10.945 12.669 5.761 1 91.77 49 SER B O 1
ATOM 2619 N N . VAL B 1 50 ? -11.354 14.045 7.494 1 93.55 50 VAL B N 1
ATOM 2620 C CA . VAL B 1 50 ? -10.146 13.613 8.188 1 93.55 50 VAL B CA 1
ATOM 2621 C C . VAL B 1 50 ? -10.44 13.435 9.676 1 93.55 50 VAL B C 1
ATOM 2623 O O . VAL B 1 50 ? -10.961 14.345 10.326 1 93.55 50 VAL B O 1
ATOM 2626 N N . GLY B 1 51 ? -10.136 12.284 10.19 1 94.85 51 GLY B N 1
ATOM 2627 C CA . GLY B 1 51 ? -10.186 12.071 11.627 1 94.85 51 GLY B CA 1
ATOM 2628 C C . GLY B 1 51 ? -11.588 12.179 12.198 1 94.85 51 GLY B C 1
ATOM 2629 O O . GLY B 1 51 ? -12.551 11.716 11.584 1 94.85 51 GLY B O 1
ATOM 2630 N N . TYR B 1 52 ? -11.734 12.758 13.364 1 93.95 52 TYR B N 1
ATOM 2631 C CA . TYR B 1 52 ? -12.945 12.87 14.168 1 93.95 52 TYR B CA 1
ATOM 2632 C C . TYR B 1 52 ? -14.083 13.481 13.359 1 93.95 52 TYR B C 1
ATOM 2634 O O . TYR B 1 52 ? -15.232 13.045 13.464 1 93.95 52 TYR B O 1
ATOM 2642 N N . GLY B 1 53 ? -13.838 14.376 12.51 1 86.73 53 GLY B N 1
ATOM 2643 C CA . GLY B 1 53 ? -14.871 14.996 11.695 1 86.73 53 GLY B CA 1
ATOM 2644 C C . GLY B 1 53 ? -15.176 14.222 10.427 1 86.73 53 GLY B C 1
ATOM 2645 O O . GLY B 1 53 ? -16.099 14.57 9.687 1 86.73 53 GLY B O 1
ATOM 2646 N N . GLY B 1 54 ? -14.537 13.135 10.228 1 92.08 54 GLY B N 1
ATOM 2647 C CA . GLY B 1 54 ? -14.651 12.385 8.987 1 92.08 54 GLY B CA 1
ATOM 2648 C C . GLY B 1 54 ? -15.95 11.61 8.874 1 92.08 54 GLY B C 1
ATOM 2649 O O . GLY B 1 54 ? -16.572 11.281 9.886 1 92.08 54 GLY B O 1
ATOM 2650 N N . LEU B 1 55 ? -16.392 11.347 7.646 1 93.86 55 LEU B N 1
ATOM 2651 C CA . LEU B 1 55 ? -17.592 10.559 7.39 1 93.86 55 LEU B CA 1
ATOM 2652 C C . LEU B 1 55 ? -17.297 9.067 7.497 1 93.86 55 LEU B C 1
ATOM 2654 O O . LEU B 1 55 ? -16.238 8.606 7.064 1 93.86 55 LEU B O 1
ATOM 2658 N N . PRO B 1 56 ? -18.191 8.328 8.041 1 94.92 56 PRO B N 1
ATOM 2659 C CA . PRO B 1 56 ? -17.931 6.922 8.356 1 94.92 56 PRO B CA 1
ATOM 2660 C C . PRO B 1 56 ? -18.125 6.002 7.152 1 94.92 56 PRO B C 1
ATOM 2662 O O . PRO B 1 56 ? -18.444 6.472 6.057 1 94.92 56 PRO B O 1
ATOM 2665 N N . THR B 1 57 ? -17.884 4.737 7.374 1 95.04 57 THR B N 1
ATOM 2666 C CA . THR B 1 57 ? -18.153 3.698 6.386 1 95.04 57 THR B CA 1
ATOM 2667 C C . THR B 1 57 ? -19.654 3.546 6.156 1 95.04 57 THR B C 1
ATOM 2669 O O . THR B 1 57 ? -20.46 4.161 6.859 1 95.04 57 THR B O 1
ATOM 2672 N N . ALA B 1 58 ? -19.999 2.735 5.229 1 93.79 58 ALA B N 1
ATOM 2673 C CA . ALA B 1 58 ? -21.402 2.462 4.927 1 93.79 58 ALA B CA 1
ATOM 2674 C C . ALA B 1 58 ? -22.123 1.89 6.143 1 93.79 58 ALA B C 1
ATOM 2676 O O . ALA B 1 58 ? -23.341 2.034 6.275 1 93.79 58 ALA B O 1
ATOM 2677 N N . GLU B 1 59 ? -21.398 1.349 7.101 1 94.59 59 GLU B N 1
ATOM 2678 C CA . GLU B 1 59 ? -21.986 0.751 8.296 1 94.59 59 GLU B CA 1
ATOM 2679 C C . GLU B 1 59 ? -21.93 1.713 9.479 1 94.59 59 GLU B C 1
ATOM 2681 O O . GLU B 1 59 ? -22.245 1.335 10.609 1 94.59 59 GLU B O 1
ATOM 2686 N N . GLY B 1 60 ? -21.416 2.854 9.222 1 95.23 60 GLY B N 1
ATOM 2687 C CA . GLY B 1 60 ? -21.428 3.888 10.244 1 95.23 60 GLY B CA 1
ATOM 2688 C C . GLY B 1 60 ? -20.226 3.828 11.168 1 95.23 60 GLY B C 1
ATOM 2689 O O . GLY B 1 60 ? -20.262 4.361 12.278 1 95.23 60 GLY B O 1
ATOM 2690 N N . ILE B 1 61 ? -19.215 3.17 10.723 1 96.52 61 ILE B N 1
ATOM 2691 C CA . ILE B 1 61 ? -18.022 3.022 11.549 1 96.52 61 ILE B CA 1
ATOM 2692 C C . ILE B 1 61 ? -16.928 3.963 11.05 1 96.52 61 ILE B C 1
ATOM 2694 O O . ILE B 1 61 ? -16.585 3.952 9.865 1 96.52 61 ILE B O 1
ATOM 2698 N N . LEU B 1 62 ? -16.403 4.77 11.97 1 97.24 62 LEU B N 1
ATOM 2699 C CA . LEU B 1 62 ? -15.285 5.624 11.585 1 97.24 62 LEU B CA 1
ATOM 2700 C C . LEU B 1 62 ? -14.002 4.811 11.448 1 97.24 62 LEU B C 1
ATOM 2702 O O . LEU B 1 62 ? -13.561 4.174 12.408 1 97.24 62 LEU B O 1
ATOM 2706 N N . GLN B 1 63 ? -13.467 4.752 10.272 1 97.24 63 GLN B N 1
ATOM 2707 C CA . GLN B 1 63 ? -12.187 4.112 9.989 1 97.24 63 GLN B CA 1
ATOM 2708 C C . GLN B 1 63 ? -11.197 5.104 9.385 1 97.24 63 GLN B C 1
ATOM 2710 O O . GLN B 1 63 ? -11.538 5.845 8.462 1 97.24 63 GLN B O 1
ATOM 2715 N N . LEU B 1 64 ? -10.012 5.09 9.913 1 97.72 64 LEU B N 1
ATOM 2716 C CA . LEU B 1 64 ? -9.026 6.09 9.519 1 97.72 64 LEU B CA 1
ATOM 2717 C C . LEU B 1 64 ? -7.771 5.426 8.962 1 97.72 64 LEU B C 1
ATOM 2719 O O . LEU B 1 64 ? -7.413 4.321 9.374 1 97.72 64 LEU B O 1
ATOM 2723 N N . ASP B 1 65 ? -7.115 6.068 8.071 1 98.29 65 ASP B N 1
ATOM 2724 C CA . ASP B 1 65 ? -5.809 5.7 7.532 1 98.29 65 ASP B CA 1
ATOM 2725 C C . ASP B 1 65 ? -4.8 6.83 7.718 1 98.29 65 ASP B C 1
ATOM 2727 O O . ASP B 1 65 ? -5.143 8.006 7.579 1 98.29 65 ASP B O 1
ATOM 2731 N N . ALA B 1 66 ? -3.582 6.476 8.04 1 98.74 66 ALA B N 1
ATOM 2732 C CA . ALA B 1 66 ? -2.541 7.492 8.175 1 98.74 66 ALA B CA 1
ATOM 2733 C C . ALA B 1 66 ? -1.153 6.879 8.015 1 98.74 66 ALA B C 1
ATOM 2735 O O . ALA B 1 66 ? -0.965 5.682 8.245 1 98.74 66 ALA B O 1
ATOM 2736 N N . ALA B 1 67 ? -0.234 7.698 7.624 1 98.88 67 ALA B N 1
ATOM 2737 C CA . ALA B 1 67 ? 1.163 7.283 7.523 1 98.88 67 ALA B CA 1
ATOM 2738 C C . ALA B 1 67 ? 2.103 8.469 7.715 1 98.88 67 ALA B C 1
ATOM 2740 O O . ALA B 1 67 ? 1.734 9.613 7.442 1 98.88 67 ALA B O 1
ATOM 2741 N N . VAL B 1 68 ? 3.239 8.205 8.235 1 98.86 68 VAL B N 1
ATOM 2742 C CA . VAL B 1 68 ? 4.35 9.148 8.306 1 98.86 68 VAL B CA 1
ATOM 2743 C C . VAL B 1 68 ? 5.62 8.494 7.767 1 98.86 68 VAL B C 1
ATOM 2745 O O . VAL B 1 68 ? 5.857 7.305 7.993 1 98.86 68 VAL B O 1
ATOM 2748 N N . MET B 1 69 ? 6.385 9.205 7.031 1 98.79 69 MET B N 1
ATOM 2749 C CA . MET B 1 69 ? 7.623 8.698 6.447 1 98.79 69 MET B CA 1
ATOM 2750 C C . MET B 1 69 ? 8.73 9.744 6.524 1 98.79 69 MET B C 1
ATOM 2752 O O . MET B 1 69 ? 8.531 10.894 6.128 1 98.79 69 MET B O 1
ATOM 2756 N N . LEU B 1 70 ? 9.856 9.344 7.051 1 98.49 70 LEU B N 1
ATOM 2757 C CA . LEU B 1 70 ? 11.056 10.173 7.058 1 98.49 70 LEU B CA 1
ATOM 2758 C C . LEU B 1 70 ? 11.969 9.819 5.889 1 98.49 70 LEU B C 1
ATOM 2760 O O . LEU B 1 70 ? 11.973 8.677 5.423 1 98.49 70 LEU B O 1
ATOM 2764 N N . GLY B 1 71 ? 12.692 10.764 5.447 1 97.89 71 GLY B N 1
ATOM 2765 C CA . GLY B 1 71 ? 13.521 10.598 4.263 1 97.89 71 GLY B CA 1
ATOM 2766 C C . GLY B 1 71 ? 14.644 9.598 4.458 1 97.89 71 GLY B C 1
ATOM 2767 O O . GLY B 1 71 ? 15.283 9.178 3.491 1 97.89 71 GLY B O 1
ATOM 2768 N N . ASN B 1 72 ? 14.895 9.156 5.652 1 95.77 72 ASN B N 1
ATOM 2769 C CA . ASN B 1 72 ? 15.963 8.201 5.927 1 95.77 72 ASN B CA 1
ATOM 2770 C C . ASN B 1 72 ? 15.463 6.762 5.847 1 95.77 72 ASN B C 1
ATOM 2772 O O . ASN B 1 72 ? 16.159 5.834 6.262 1 95.77 72 ASN B O 1
ATOM 2776 N N . GLY B 1 73 ? 14.227 6.604 5.459 1 95.24 73 GLY B N 1
ATOM 2777 C CA . GLY B 1 73 ? 13.71 5.265 5.225 1 95.24 73 GLY B CA 1
ATOM 2778 C C . GLY B 1 73 ? 12.817 4.766 6.346 1 95.24 73 GLY B C 1
ATOM 2779 O O . GLY B 1 73 ? 12.207 3.701 6.233 1 95.24 73 GLY B O 1
ATOM 2780 N N . LYS B 1 74 ? 12.68 5.486 7.413 1 97.18 74 LYS B N 1
ATOM 2781 C CA . LYS B 1 74 ? 11.775 5.102 8.492 1 97.18 74 LYS B CA 1
ATOM 2782 C C . LYS B 1 74 ? 10.344 5.538 8.192 1 97.18 74 LYS B C 1
ATOM 2784 O O . LYS B 1 74 ? 10.123 6.604 7.613 1 97.18 74 LYS B O 1
ATOM 2789 N N . GLY B 1 75 ? 9.382 4.673 8.547 1 98.1 75 GLY B N 1
ATOM 2790 C CA . GLY B 1 75 ? 7.983 5.005 8.334 1 98.1 75 GLY B CA 1
ATOM 2791 C C . GLY B 1 75 ?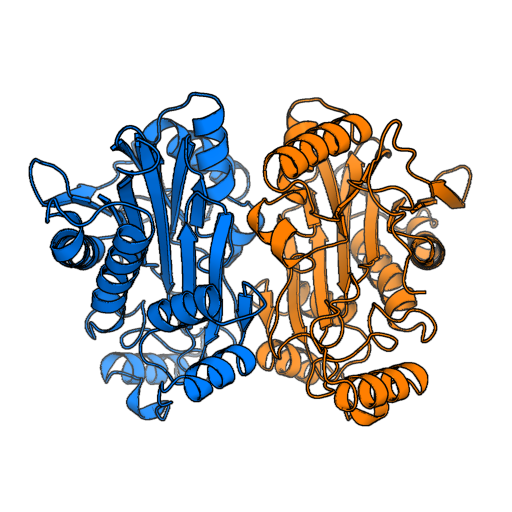 7.037 4.176 9.182 1 98.1 75 GLY B C 1
ATOM 2792 O O . GLY B 1 75 ? 7.413 3.113 9.682 1 98.1 75 GLY B O 1
ATOM 2793 N N . GLY B 1 76 ? 5.91 4.648 9.476 1 98.8 76 GLY B N 1
ATOM 2794 C CA . GLY B 1 76 ? 4.808 3.985 10.155 1 98.8 76 GLY B CA 1
ATOM 2795 C C . GLY B 1 76 ? 3.46 4.263 9.516 1 98.8 76 GLY B C 1
ATOM 2796 O O . GLY B 1 76 ? 3.206 5.375 9.048 1 98.8 76 GLY B O 1
ATOM 2797 N N . SER B 1 77 ? 2.665 3.277 9.444 1 98.82 77 SER B N 1
ATOM 2798 C CA . SER B 1 77 ? 1.369 3.402 8.785 1 98.82 77 SER B CA 1
ATOM 2799 C C . SER B 1 77 ? 0.303 2.577 9.499 1 98.82 77 SER B C 1
ATOM 2801 O O . SER B 1 77 ? 0.6 1.516 10.053 1 98.82 77 SER B O 1
ATOM 2803 N N . VAL B 1 78 ? -0.917 3.062 9.513 1 98.8 78 VAL B N 1
ATOM 2804 C CA . VAL B 1 78 ? -2.079 2.341 10.022 1 98.8 78 VAL B CA 1
ATOM 2805 C C . VAL B 1 78 ? -3.197 2.363 8.983 1 98.8 78 VAL B C 1
ATOM 2807 O O . VAL B 1 78 ? -3.435 3.387 8.338 1 98.8 78 VAL B O 1
ATOM 2810 N N . LEU B 1 79 ? -3.812 1.232 8.777 1 98.61 79 LEU B N 1
ATOM 2811 C CA . LEU B 1 79 ? -4.883 1.066 7.8 1 98.61 79 LEU B CA 1
ATOM 2812 C C . LEU B 1 79 ? -6.185 0.665 8.485 1 98.61 79 LEU B C 1
ATOM 2814 O O . LEU B 1 79 ? -6.197 -0.235 9.327 1 98.61 79 LEU B O 1
ATOM 2818 N N . SER B 1 80 ? -7.238 1.402 8.097 1 97.88 80 SER B N 1
ATOM 2819 C CA . SER B 1 80 ? -8.573 1.067 8.582 1 97.88 80 SER B CA 1
ATOM 2820 C C . SER B 1 80 ? -8.614 1.032 10.106 1 97.88 80 SER B C 1
ATOM 2822 O O . SER B 1 80 ? -9.109 0.069 10.697 1 97.88 80 SER B O 1
ATOM 2824 N N . LEU B 1 81 ? -7.993 1.97 10.7 1 98.04 81 LEU B N 1
ATOM 2825 C CA . LEU B 1 81 ? -7.962 2.085 12.154 1 98.04 81 LEU B CA 1
ATOM 2826 C C . LEU B 1 81 ? -9.329 2.485 12.697 1 98.04 81 LEU B C 1
ATOM 2828 O O . LEU B 1 81 ? -9.942 3.437 12.207 1 98.04 81 LEU B O 1
ATOM 2832 N N . GLN B 1 82 ? -9.797 1.837 13.682 1 96.89 82 GLN B N 1
ATOM 2833 C CA . GLN B 1 82 ? -11.072 2.147 14.321 1 96.89 82 GLN B CA 1
ATOM 2834 C C . GLN B 1 82 ? -10.885 2.449 15.805 1 96.89 82 GLN B C 1
ATOM 2836 O O . GLN B 1 82 ? -9.937 1.964 16.427 1 96.89 82 GLN B O 1
ATOM 2841 N N . GLY B 1 83 ? -11.755 3.282 16.251 1 97.48 83 GLY B N 1
ATOM 2842 C CA . GLY B 1 83 ? -11.817 3.444 17.695 1 97.48 83 GLY B CA 1
ATOM 2843 C C . GLY B 1 83 ? -11.076 4.671 18.19 1 97.48 83 GLY B C 1
ATOM 2844 O O . GLY B 1 83 ? -11.003 4.915 19.396 1 97.48 83 GLY B O 1
ATOM 2845 N N . PHE B 1 84 ? -10.532 5.46 17.3 1 98.12 84 PHE B N 1
ATOM 2846 C CA . PHE B 1 84 ? -9.744 6.616 17.71 1 98.12 84 PHE B CA 1
ATOM 2847 C C . PHE B 1 84 ? -10.116 7.844 16.888 1 98.12 84 PHE B C 1
ATOM 2849 O O . PHE B 1 84 ? -10.47 7.727 15.713 1 98.12 84 PHE B O 1
ATOM 2856 N N . PRO B 1 85 ? -10.023 9.011 17.429 1 97.66 85 PRO B N 1
ATOM 2857 C CA . PRO B 1 85 ? -10.412 10.225 16.708 1 97.66 85 PRO B CA 1
ATOM 2858 C C . PRO B 1 85 ? -9.327 10.716 15.751 1 97.66 85 PRO B C 1
ATOM 2860 O O . PRO B 1 85 ? -9.597 11.546 14.88 1 97.66 85 PRO B O 1
ATOM 2863 N N . ALA B 1 86 ? -8.086 10.223 16.005 1 98.12 86 ALA B N 1
ATOM 2864 C CA . ALA B 1 86 ? -6.943 10.593 15.174 1 98.12 86 ALA B CA 1
ATOM 2865 C C . ALA B 1 86 ? -6.059 9.383 14.887 1 98.12 86 ALA B C 1
ATOM 2867 O O . ALA B 1 86 ? -5.85 8.538 15.76 1 98.12 86 ALA B O 1
ATOM 2868 N N . ALA B 1 87 ? -5.545 9.327 13.724 1 98.49 87 ALA B N 1
ATOM 2869 C CA . ALA B 1 87 ? -4.786 8.147 13.321 1 98.49 87 ALA B CA 1
ATOM 2870 C C . ALA B 1 87 ? -3.29 8.447 13.273 1 98.49 87 ALA B C 1
ATOM 2872 O O . ALA B 1 87 ? -2.465 7.558 13.499 1 98.49 87 ALA B O 1
ATOM 2873 N N . ILE B 1 88 ? -2.832 9.679 13.018 1 98.85 88 ILE B N 1
ATOM 2874 C CA . ILE B 1 88 ? -1.437 9.999 12.735 1 98.85 88 ILE B CA 1
ATOM 2875 C C . ILE B 1 88 ? -0.589 9.758 13.982 1 98.85 88 ILE B C 1
ATOM 2877 O O . ILE B 1 88 ? 0.562 9.327 13.883 1 98.85 88 ILE B O 1
ATOM 2881 N N . PRO B 1 89 ? -1.089 10.023 15.204 1 98.79 89 PRO B N 1
ATOM 2882 C CA . PRO B 1 89 ? -0.28 9.654 16.368 1 98.79 89 PRO B CA 1
ATOM 2883 C C . PRO B 1 89 ? -0.036 8.149 16.464 1 98.79 89 PRO B C 1
ATOM 2885 O O . PRO B 1 89 ? 1.012 7.72 16.951 1 98.79 89 PRO B O 1
ATOM 2888 N N . ILE B 1 90 ? -0.994 7.378 16.027 1 98.82 90 ILE B N 1
ATOM 2889 C CA . ILE B 1 90 ? -0.851 5.927 16.09 1 98.82 90 ILE B CA 1
ATOM 2890 C C . ILE B 1 90 ? 0.093 5.453 14.987 1 98.82 90 ILE B C 1
ATOM 2892 O O . ILE B 1 90 ? 0.859 4.506 15.181 1 98.82 90 ILE B O 1
ATOM 2896 N N . ALA B 1 91 ? 0.09 6.125 13.846 1 98.88 91 ALA B N 1
ATOM 2897 C CA . ALA B 1 91 ? 1.091 5.838 12.822 1 98.88 91 ALA B CA 1
ATOM 2898 C C . ALA B 1 91 ? 2.503 6.071 13.353 1 98.88 91 ALA B C 1
ATOM 2900 O O . ALA B 1 91 ? 3.411 5.281 13.087 1 98.88 91 ALA B O 1
ATOM 2901 N N . ARG B 1 92 ? 2.686 7.155 14.075 1 98.84 92 ARG B N 1
ATOM 2902 C CA . ARG B 1 92 ? 3.972 7.393 14.724 1 98.84 92 ARG B CA 1
ATOM 2903 C C . ARG B 1 92 ? 4.316 6.264 15.689 1 98.84 92 ARG B C 1
ATOM 2905 O O . ARG B 1 92 ? 5.468 5.829 15.758 1 98.84 92 ARG B O 1
ATOM 2912 N N . LEU B 1 93 ? 3.323 5.838 16.437 1 98.8 93 LEU B N 1
ATOM 2913 C CA . LEU B 1 93 ? 3.532 4.744 17.379 1 98.8 93 LEU B CA 1
ATOM 2914 C C . LEU B 1 93 ? 4.029 3.494 16.659 1 98.8 93 LEU B C 1
ATOM 2916 O O . LEU B 1 93 ? 4.921 2.801 17.153 1 98.8 93 LEU B O 1
ATOM 2920 N N . VAL B 1 94 ? 3.47 3.207 15.526 1 98.82 94 VAL B N 1
ATOM 2921 C CA . VAL B 1 94 ? 3.9 2.064 14.727 1 98.82 94 VAL B CA 1
ATOM 2922 C C . VAL B 1 94 ? 5.366 2.231 14.333 1 98.82 94 VAL B C 1
ATOM 2924 O O . VAL B 1 94 ? 6.154 1.288 14.436 1 98.82 94 VAL B O 1
ATOM 2927 N N . LEU B 1 95 ? 5.739 3.376 13.913 1 98.56 95 LEU B N 1
ATOM 2928 C CA . LEU B 1 95 ? 7.111 3.681 13.52 1 98.56 95 LEU B CA 1
ATOM 2929 C C . LEU B 1 95 ? 8.072 3.458 14.682 1 98.56 95 LEU B C 1
ATOM 2931 O O . LEU B 1 95 ? 9.168 2.925 14.494 1 98.56 95 LEU B O 1
ATOM 2935 N N . GLU B 1 96 ? 7.632 3.781 15.855 1 98.23 96 GLU B N 1
ATOM 2936 C CA . GLU B 1 96 ? 8.544 3.84 16.994 1 98.23 96 GLU B CA 1
ATOM 2937 C C . GLU B 1 96 ? 8.553 2.522 17.762 1 98.23 96 GLU B C 1
ATOM 2939 O O . GLU B 1 96 ? 9.568 2.148 18.354 1 98.23 96 GLU B O 1
ATOM 2944 N N . LYS B 1 97 ? 7.393 1.817 17.74 1 97.9 97 LYS B N 1
ATOM 2945 C CA . LYS B 1 97 ? 7.267 0.756 18.735 1 97.9 97 LYS B CA 1
ATOM 2946 C C . LYS B 1 97 ? 6.939 -0.58 18.075 1 97.9 97 LYS B C 1
ATOM 2948 O O . LYS B 1 97 ? 7.076 -1.636 18.697 1 97.9 97 LYS B O 1
ATOM 2953 N N . SER B 1 98 ? 6.537 -0.567 16.866 1 97.47 98 SER B N 1
ATOM 2954 C CA . SER B 1 98 ? 6.216 -1.817 16.185 1 97.47 98 SER B CA 1
ATOM 2955 C C . SER B 1 98 ? 7.453 -2.422 15.529 1 97.47 98 SER B C 1
ATOM 2957 O O . SER B 1 98 ? 8.359 -1.697 15.114 1 97.47 98 SER B O 1
ATOM 2959 N N . ARG B 1 99 ? 7.446 -3.771 15.395 1 93.28 99 ARG B N 1
ATOM 2960 C CA . ARG B 1 99 ? 8.469 -4.479 14.632 1 93.28 99 ARG B CA 1
ATOM 2961 C C . ARG B 1 99 ? 8.304 -4.235 13.136 1 93.28 99 ARG B C 1
ATOM 2963 O O . ARG B 1 99 ? 9.247 -4.42 12.364 1 93.28 99 ARG B O 1
ATOM 2970 N N . HIS B 1 100 ? 7.072 -3.829 12.807 1 96.92 100 HIS B N 1
ATOM 2971 C CA . HIS B 1 100 ? 6.717 -3.69 11.399 1 96.92 100 HIS B CA 1
ATOM 2972 C C . HIS B 1 100 ? 6.246 -2.273 11.088 1 96.92 100 HIS B C 1
ATOM 2974 O O . HIS B 1 100 ? 5.701 -1.59 11.957 1 96.92 100 HIS B O 1
ATOM 2980 N N . PRO B 1 101 ? 6.385 -1.857 9.906 1 98.14 101 PRO B N 1
ATOM 2981 C CA . PRO B 1 101 ? 6.075 -0.462 9.584 1 98.14 101 PRO B CA 1
ATOM 2982 C C . PRO B 1 101 ? 4.596 -0.242 9.278 1 98.14 101 PRO B C 1
ATOM 2984 O O . PRO B 1 101 ? 4.152 0.902 9.149 1 98.14 101 PRO B O 1
ATOM 2987 N N . CYS B 1 102 ? 3.805 -1.303 9.149 1 98.64 102 CYS B N 1
ATOM 2988 C CA . CYS B 1 102 ? 2.415 -1.137 8.738 1 98.64 102 CYS B CA 1
ATOM 2989 C C . CYS B 1 102 ? 1.513 -2.14 9.447 1 98.64 102 CYS B C 1
ATOM 2991 O O . CYS B 1 102 ? 1.729 -3.35 9.354 1 98.64 102 CYS B O 1
ATOM 2993 N N . LEU B 1 103 ? 0.51 -1.635 10.117 1 98.61 103 LEU B N 1
ATOM 2994 C CA . LEU B 1 103 ? -0.491 -2.458 10.786 1 98.61 103 LEU B CA 1
ATOM 2995 C C . LEU B 1 103 ? -1.9 -2.041 10.376 1 98.61 103 LEU B C 1
ATOM 2997 O O . LEU B 1 103 ? -2.151 -0.863 10.113 1 98.61 103 LEU B O 1
ATOM 3001 N N . CYS B 1 104 ? -2.808 -2.982 10.35 1 97.99 104 CYS B N 1
ATOM 3002 C CA . CYS B 1 104 ? -4.171 -2.629 9.967 1 97.99 104 CYS B CA 1
ATOM 3003 C C . CYS B 1 104 ? -5.176 -3.146 10.99 1 97.99 104 CYS B C 1
ATOM 3005 O O . CYS B 1 104 ? -4.861 -4.037 11.78 1 97.99 104 CYS B O 1
ATOM 3007 N N . GLY B 1 105 ? -6.277 -2.481 11.019 1 95.6 105 GLY B N 1
ATOM 3008 C CA . GLY B 1 105 ? -7.437 -2.945 11.763 1 95.6 105 GLY B CA 1
ATOM 3009 C C . GLY B 1 105 ? -7.147 -3.179 13.234 1 95.6 105 GLY B C 1
ATOM 3010 O O . GLY B 1 105 ? -6.597 -2.307 13.91 1 95.6 105 GLY B O 1
ATOM 3011 N N . TYR B 1 106 ? -7.457 -4.374 13.633 1 94.13 106 TYR B N 1
ATOM 3012 C CA . TYR B 1 106 ? -7.376 -4.738 15.043 1 94.13 106 TYR B CA 1
ATOM 3013 C C . TYR B 1 106 ? -5.928 -4.758 15.518 1 94.13 106 TYR B C 1
ATOM 3015 O O . TYR B 1 106 ? -5.64 -4.411 16.666 1 94.13 106 TYR B O 1
ATOM 3023 N N . GLY B 1 107 ? -5.056 -5.155 14.617 1 96.53 107 GLY B N 1
ATOM 3024 C CA . GLY B 1 107 ? -3.652 -5.144 14.993 1 96.53 107 GLY B CA 1
ATOM 3025 C C . GLY B 1 107 ? -3.151 -3.768 15.388 1 96.53 107 GLY B C 1
ATOM 3026 O O . GLY B 1 107 ? -2.427 -3.625 16.376 1 96.53 107 GLY B O 1
ATOM 3027 N N . ALA B 1 108 ? -3.556 -2.783 14.604 1 97.65 108 ALA B N 1
ATOM 3028 C CA . ALA B 1 108 ? -3.184 -1.405 14.913 1 97.65 108 ALA B CA 1
ATOM 3029 C C . ALA B 1 108 ? -3.845 -0.935 16.205 1 97.65 108 ALA B C 1
ATOM 3031 O O . ALA B 1 108 ? -3.217 -0.255 17.02 1 97.65 108 ALA B O 1
ATOM 3032 N N . GLN B 1 109 ? -5.103 -1.273 16.387 1 97.63 109 GLN B N 1
ATOM 3033 C CA . GLN B 1 109 ? -5.836 -0.913 17.597 1 97.63 109 GLN B CA 1
ATOM 3034 C C . GLN B 1 109 ? -5.166 -1.495 18.839 1 97.63 109 GLN B C 1
ATOM 3036 O O . GLN B 1 109 ? -5.004 -0.802 19.845 1 97.63 109 GLN B O 1
ATOM 3041 N N . LYS B 1 110 ? -4.839 -2.691 18.715 1 97.17 110 LYS B N 1
ATOM 3042 C CA . LYS B 1 110 ? -4.217 -3.397 19.832 1 97.17 110 LYS B CA 1
ATOM 3043 C C . LYS B 1 110 ? -2.906 -2.731 20.24 1 97.17 110 LYS B C 1
ATOM 3045 O O . LYS B 1 110 ? -2.642 -2.546 21.43 1 97.17 110 LYS B O 1
ATOM 3050 N N . LEU B 1 111 ? -2.092 -2.418 19.272 1 97.92 111 LEU B N 1
ATOM 3051 C CA . LEU B 1 111 ? -0.841 -1.733 19.58 1 97.92 111 LEU B CA 1
ATOM 3052 C C . LEU B 1 111 ? -1.106 -0.409 20.289 1 97.92 111 LEU B C 1
ATOM 3054 O O . LEU B 1 111 ? -0.425 -0.074 21.261 1 97.92 111 LEU B O 1
ATOM 3058 N N . ALA B 1 112 ? -2.039 0.343 19.736 1 98.42 112 ALA B N 1
ATOM 3059 C CA . ALA B 1 112 ? -2.377 1.641 20.315 1 98.42 112 ALA B CA 1
ATOM 3060 C C . ALA B 1 112 ? -2.792 1.497 21.777 1 98.42 112 ALA B C 1
ATOM 3062 O O . ALA B 1 112 ? -2.32 2.242 22.639 1 98.42 112 ALA B O 1
ATOM 3063 N N . GLU B 1 113 ? -3.605 0.529 22.03 1 98.1 113 GLU B N 1
ATOM 3064 C CA . GLU B 1 113 ? -4.091 0.308 23.388 1 98.1 113 GLU B CA 1
ATOM 3065 C C . GLU B 1 113 ? -2.962 -0.135 24.314 1 98.1 113 GLU B C 1
ATOM 3067 O O . GLU B 1 113 ? -2.921 0.256 25.482 1 98.1 113 GLU B O 1
ATOM 3072 N N . GLN B 1 114 ? -2.122 -0.939 23.809 1 97.32 114 GLN B N 1
ATOM 3073 C CA . GLN B 1 114 ? -0.976 -1.411 24.579 1 97.32 114 GLN B CA 1
ATOM 3074 C C . GLN B 1 114 ? -0.115 -0.245 25.056 1 97.32 114 GLN B C 1
ATOM 3076 O O . GLN B 1 114 ? 0.5 -0.316 26.122 1 97.32 114 GLN B O 1
ATOM 3081 N N . TYR B 1 115 ? -0.104 0.844 24.303 1 97.72 115 TYR B N 1
ATOM 3082 C CA . TYR B 1 115 ? 0.782 1.953 24.637 1 97.72 115 TYR B CA 1
ATOM 3083 C C . TYR B 1 115 ? -0.014 3.165 25.106 1 97.72 115 TYR B C 1
ATOM 3085 O O . TYR B 1 115 ? 0.392 4.307 24.881 1 97.72 115 TYR B O 1
ATOM 3093 N N . GLY B 1 116 ? -1.249 2.941 25.579 1 96.59 116 GLY B N 1
ATOM 3094 C CA . GLY B 1 116 ? -1.91 3.933 26.412 1 96.59 116 GLY B CA 1
ATOM 3095 C C . GLY B 1 116 ? -2.995 4.7 25.68 1 96.59 116 GLY B C 1
ATOM 3096 O O . GLY B 1 116 ? -3.666 5.55 26.269 1 96.59 116 GLY B O 1
ATOM 3097 N N . PHE B 1 117 ? -3.174 4.464 24.409 1 97.39 117 PHE B N 1
ATOM 3098 C CA . PHE B 1 117 ? -4.304 5.085 23.73 1 97.39 117 PHE B CA 1
ATOM 3099 C C . PHE B 1 117 ? -5.608 4.388 24.1 1 97.39 117 PHE B C 1
ATOM 3101 O O . PHE B 1 117 ? -5.678 3.157 24.111 1 97.39 117 PHE B O 1
ATOM 3108 N N . ARG B 1 118 ? -6.567 5.101 24.467 1 94.86 118 ARG B N 1
ATOM 3109 C CA . ARG B 1 118 ? -7.85 4.521 24.85 1 94.86 118 ARG B CA 1
ATOM 3110 C C . ARG B 1 118 ? -8.832 4.546 23.683 1 94.86 118 ARG B C 1
ATOM 3112 O O . ARG B 1 118 ? -9.091 5.604 23.106 1 94.86 118 ARG B O 1
ATOM 3119 N N . SER B 1 119 ? -9.299 3.421 23.359 1 95.71 119 SER B N 1
ATOM 3120 C CA . SER B 1 119 ? -10.314 3.362 22.312 1 95.71 119 SER B CA 1
ATOM 3121 C C . SER B 1 119 ? -11.64 3.941 22.794 1 95.71 119 SER B C 1
ATOM 3123 O O . SER B 1 119 ? -11.97 3.849 23.978 1 95.71 119 SER B O 1
ATOM 3125 N N . VAL B 1 120 ? -12.361 4.57 21.925 1 95.02 120 VAL B N 1
ATOM 3126 C CA . VAL B 1 120 ? -13.643 5.211 22.201 1 95.02 120 VAL B CA 1
ATOM 3127 C C . VAL B 1 120 ? -14.74 4.551 21.369 1 95.02 120 VAL B C 1
ATOM 3129 O O . VAL B 1 120 ? -14.485 4.07 20.263 1 95.02 120 VAL B O 1
ATOM 3132 N N . ASP B 1 121 ? -15.904 4.529 21.97 1 95.57 121 ASP B N 1
ATOM 3133 C CA . ASP B 1 121 ? -17.052 3.994 21.244 1 95.57 121 ASP B CA 1
ATOM 3134 C C . ASP B 1 121 ? -17.304 4.781 19.96 1 95.57 121 ASP B C 1
ATOM 3136 O O . ASP B 1 121 ? -17.211 6.01 19.95 1 95.57 121 ASP B O 1
ATOM 3140 N N . ASN B 1 122 ? -17.635 4.107 18.959 1 95.85 122 ASN B N 1
ATOM 3141 C CA . ASN B 1 122 ? -17.839 4.71 17.646 1 95.85 122 ASN B CA 1
ATOM 3142 C C . ASN B 1 122 ? -18.87 5.833 17.7 1 95.85 122 ASN B C 1
ATOM 3144 O O . ASN B 1 122 ? -18.739 6.836 16.995 1 95.85 122 ASN B O 1
ATOM 3148 N N . ALA B 1 123 ? -19.899 5.697 18.476 1 94.16 123 ALA B N 1
ATOM 3149 C CA . ALA B 1 123 ? -20.954 6.701 18.589 1 94.16 123 ALA B CA 1
ATOM 3150 C C . ALA B 1 123 ? -20.386 8.046 19.033 1 94.16 123 ALA B C 1
ATOM 3152 O O . ALA B 1 123 ? -20.889 9.1 18.638 1 94.16 123 ALA B O 1
ATOM 3153 N N . ASN B 1 124 ? -19.307 7.964 19.788 1 95.27 124 ASN B N 1
ATOM 3154 C CA . ASN B 1 124 ? -18.689 9.18 20.305 1 95.27 124 ASN B CA 1
ATOM 3155 C C . ASN B 1 124 ? -17.631 9.722 19.347 1 95.27 124 ASN B C 1
ATOM 3157 O O . ASN B 1 124 ? -17.04 10.774 19.598 1 95.27 124 ASN B O 1
ATOM 3161 N N . LEU B 1 125 ? -17.398 9.008 18.285 1 96.38 125 LEU B N 1
ATOM 3162 C CA . LEU B 1 125 ? -16.394 9.421 17.311 1 96.38 125 LEU B CA 1
ATOM 3163 C C . LEU B 1 125 ? -17.047 10.105 16.114 1 96.38 125 LEU B C 1
ATOM 3165 O O . LEU B 1 125 ? -16.355 10.653 15.253 1 96.38 125 LEU B O 1
ATOM 3169 N N . LEU B 1 126 ? -18.33 10.05 16.087 1 96.23 126 LEU B N 1
ATOM 3170 C CA . LEU B 1 126 ? -19.051 10.706 15.001 1 96.23 126 LEU B CA 1
ATOM 3171 C C . LEU B 1 126 ? -19.594 12.059 15.449 1 96.23 126 LEU B C 1
ATOM 3173 O O . LEU B 1 126 ? -20.311 12.145 16.448 1 96.23 126 LEU B O 1
ATOM 3177 N N . THR B 1 127 ? -19.249 13.083 14.741 1 95.85 127 THR B N 1
ATOM 3178 C CA . THR B 1 127 ? -19.842 14.392 14.991 1 95.85 127 THR B CA 1
ATOM 3179 C C . THR B 1 127 ? -21.326 14.391 14.637 1 95.85 127 THR B C 1
ATOM 3181 O O . THR B 1 127 ? -21.798 13.505 13.921 1 95.85 127 THR B O 1
ATOM 3184 N N . PRO B 1 128 ? -22.053 15.372 15.109 1 95.81 128 PRO B N 1
ATOM 3185 C CA . PRO B 1 128 ? -23.459 15.469 14.712 1 95.81 128 PRO B CA 1
ATOM 3186 C C . PRO B 1 128 ? -23.641 15.548 13.198 1 95.81 128 PRO B C 1
ATOM 3188 O O . PRO B 1 128 ? -24.548 14.919 12.647 1 95.81 128 PRO B O 1
ATOM 3191 N N . TYR B 1 129 ? -22.783 16.237 12.609 1 94.24 129 TYR B N 1
ATOM 3192 C CA . TYR B 1 129 ? -22.851 16.361 11.157 1 94.24 129 TYR B CA 1
ATOM 3193 C C . TYR B 1 129 ? -22.648 15.01 10.484 1 94.24 129 TYR B C 1
ATOM 3195 O O . TYR B 1 129 ? -23.406 14.636 9.586 1 94.24 129 TYR B O 1
ATOM 3203 N N . ALA B 1 130 ? -21.619 14.294 10.892 1 93.99 130 ALA B N 1
ATOM 3204 C CA . ALA B 1 130 ? -21.305 12.992 10.309 1 93.99 130 ALA B CA 1
ATOM 3205 C C . ALA B 1 130 ? -22.462 12.014 10.498 1 93.99 130 ALA B C 1
ATOM 3207 O O . ALA B 1 130 ? -22.792 11.25 9.588 1 93.99 130 ALA B O 1
ATOM 3208 N N . ARG B 1 131 ? -23.09 12.049 11.617 1 95.02 131 ARG B N 1
ATOM 3209 C CA . ARG B 1 131 ? -24.231 11.185 11.901 1 95.02 131 ARG B CA 1
ATOM 3210 C C . ARG B 1 131 ? -25.402 11.503 10.977 1 95.02 131 ARG B C 1
ATOM 3212 O O . ARG B 1 131 ? -26.051 10.595 10.454 1 95.02 131 ARG B O 1
ATOM 3219 N N . GLN B 1 132 ? -25.635 12.75 10.894 1 94.31 132 GLN B N 1
ATOM 3220 C CA . GLN B 1 132 ? -26.735 13.18 10.037 1 94.31 132 GLN B CA 1
ATOM 3221 C C . GLN B 1 132 ? -26.506 12.749 8.591 1 94.31 132 GLN B C 1
ATOM 3223 O O . GLN B 1 132 ? -27.426 12.265 7.928 1 94.31 132 GLN B O 1
ATOM 3228 N N . ARG B 1 133 ? -25.304 12.956 8.151 1 92.61 133 ARG B N 1
ATOM 3229 C CA . ARG B 1 133 ? -24.979 12.567 6.783 1 92.61 133 ARG B CA 1
ATOM 3230 C C . ARG B 1 133 ? -25.122 11.061 6.593 1 92.61 133 ARG B C 1
ATOM 3232 O O . ARG B 1 133 ? -25.558 10.602 5.535 1 92.61 133 ARG B O 1
ATOM 3239 N N . TRP B 1 134 ? -24.733 10.309 7.544 1 93.54 134 TRP B N 1
ATOM 3240 C CA . TRP B 1 134 ? -24.838 8.855 7.47 1 93.54 134 TRP B CA 1
ATOM 3241 C C . TRP B 1 134 ? -26.298 8.417 7.435 1 93.54 134 TRP B C 1
ATOM 3243 O O . TRP B 1 134 ? -26.664 7.517 6.675 1 93.54 134 TRP B O 1
ATOM 3253 N N . GLU B 1 135 ? -27.119 9.044 8.212 1 94.26 135 GLU B N 1
ATOM 3254 C CA . GLU B 1 135 ? -28.547 8.742 8.224 1 94.26 135 GLU B CA 1
ATOM 3255 C C . GLU B 1 135 ? -29.184 9.039 6.869 1 94.26 135 GLU B C 1
ATOM 3257 O O . GLU B 1 135 ? -30.022 8.272 6.391 1 94.26 135 GLU B O 1
ATOM 3262 N N . GLN B 1 136 ? -28.785 10.144 6.309 1 92.67 136 GLN B N 1
ATOM 3263 C CA . GLN B 1 136 ? -29.28 10.502 4.983 1 92.67 136 GLN B CA 1
ATOM 3264 C C . GLN B 1 136 ? -28.852 9.474 3.94 1 92.67 136 GLN B C 1
ATOM 3266 O O . GLN B 1 136 ? -29.637 9.108 3.063 1 92.67 136 GLN B O 1
ATOM 3271 N N . PHE B 1 137 ? -27.651 9.059 4.091 1 91.43 137 PHE B N 1
ATOM 3272 C CA . PHE B 1 137 ? -27.126 8.044 3.186 1 91.43 137 PHE B CA 1
ATOM 3273 C C . PHE B 1 137 ? -27.938 6.758 3.284 1 91.43 137 PHE B C 1
ATOM 3275 O O . PHE B 1 137 ? -28.262 6.143 2.266 1 91.43 137 PHE B O 1
ATOM 3282 N N . GLN B 1 138 ? -28.291 6.308 4.372 1 92.09 138 GLN B N 1
ATOM 3283 C CA . GLN B 1 138 ? -29.037 5.074 4.595 1 92.09 138 GLN B CA 1
ATOM 3284 C C . GLN B 1 138 ? -30.418 5.141 3.948 1 92.09 138 GLN B C 1
ATOM 3286 O O . GLN B 1 138 ? -30.956 4.121 3.514 1 92.09 138 GLN B O 1
ATOM 3291 N N . LYS B 1 139 ? -30.923 6.322 3.856 1 90.78 139 LYS B N 1
ATOM 3292 C CA . LYS B 1 139 ? -32.272 6.502 3.328 1 90.78 139 LYS B CA 1
ATOM 3293 C C . LYS B 1 139 ? -32.26 6.583 1.805 1 90.78 139 LYS B C 1
ATOM 3295 O O . LYS B 1 139 ? -33.283 6.349 1.157 1 90.78 139 LYS B O 1
ATOM 3300 N N . GLN B 1 140 ? -31.144 7.035 1.326 1 81.31 140 GLN B N 1
ATOM 3301 C CA . GLN B 1 140 ? -31.076 7.238 -0.117 1 81.31 140 GLN B CA 1
ATOM 3302 C C . GLN B 1 140 ? -30.826 5.921 -0.847 1 81.31 140 GLN B C 1
ATOM 3304 O O . GLN B 1 140 ? -30.105 5.055 -0.346 1 81.31 140 GLN B O 1
ATOM 3309 N N . SER B 1 141 ? -31.546 5.696 -1.852 1 61.78 141 SER B N 1
ATOM 3310 C CA . SER B 1 141 ? -31.426 4.482 -2.652 1 61.78 141 SER B CA 1
ATOM 3311 C C . SER B 1 141 ? -30.14 4.485 -3.472 1 61.78 141 SER B C 1
ATOM 3313 O O . SER B 1 141 ? -29.576 3.426 -3.755 1 61.78 141 SER B O 1
ATOM 3315 N N . ASP B 1 142 ? -29.764 5.783 -3.945 1 54.8 142 ASP B N 1
ATOM 3316 C CA . ASP B 1 142 ? -28.652 5.813 -4.89 1 54.8 142 ASP B CA 1
ATOM 3317 C C . ASP B 1 142 ? -27.319 5.981 -4.163 1 54.8 142 ASP B C 1
ATOM 3319 O O . ASP B 1 142 ? -26.822 7.099 -4.017 1 54.8 142 ASP B O 1
ATOM 3323 N N . GLN B 1 143 ? -26.97 5.053 -3.532 1 56.15 143 GLN B N 1
ATOM 3324 C CA . GLN B 1 143 ? -25.831 4.927 -2.628 1 56.15 143 GLN B CA 1
ATOM 3325 C C . GLN B 1 143 ? -24.512 5.047 -3.386 1 56.15 143 GLN B C 1
ATOM 3327 O O . GLN B 1 143 ? -23.438 4.888 -2.802 1 56.15 143 GLN B O 1
ATOM 3332 N N . ALA B 1 144 ? -24.595 5.45 -4.709 1 51.14 144 ALA B N 1
ATOM 3333 C CA . ALA B 1 144 ? -23.367 5.387 -5.497 1 51.14 144 ALA B CA 1
ATOM 3334 C C . ALA B 1 144 ? -22.54 6.658 -5.326 1 51.14 144 ALA B C 1
ATOM 3336 O O . ALA B 1 144 ? -21.492 6.814 -5.957 1 51.14 144 ALA B O 1
ATOM 3337 N N . SER B 1 145 ? -23.124 7.737 -4.522 1 50.42 145 SER B N 1
ATOM 3338 C CA . SER B 1 145 ? -22.389 8.997 -4.555 1 50.42 145 SER B CA 1
ATOM 3339 C C . SER B 1 145 ? -21.114 8.915 -3.722 1 50.42 145 SER B C 1
ATOM 3341 O O . SER B 1 145 ? -21.165 8.623 -2.525 1 50.42 145 SER B O 1
ATOM 3343 N N . ASN B 1 146 ? -20.133 8.466 -4.306 1 52.46 146 ASN B N 1
ATOM 3344 C CA . ASN B 1 146 ? -18.825 8.601 -3.674 1 52.46 146 ASN B CA 1
ATOM 3345 C C . ASN B 1 146 ? -18.386 10.061 -3.601 1 52.46 146 ASN B C 1
ATOM 3347 O O . ASN B 1 146 ? -17.99 10.645 -4.611 1 52.46 146 ASN B O 1
ATOM 3351 N N . ASP B 1 147 ? -18.91 10.765 -2.622 1 59.32 147 ASP B N 1
ATOM 3352 C CA . ASP B 1 147 ? -18.328 12.094 -2.462 1 59.32 147 ASP B CA 1
ATOM 3353 C C . ASP B 1 147 ? -16.825 12.008 -2.204 1 59.32 147 ASP B C 1
ATOM 3355 O O . ASP B 1 147 ? -16.376 11.206 -1.382 1 59.32 147 ASP B O 1
ATOM 3359 N N . LEU B 1 148 ? -16.164 12.51 -3.175 1 59.58 148 LEU B N 1
ATOM 3360 C CA . LEU B 1 148 ? -14.705 12.478 -3.161 1 59.58 148 LEU B CA 1
ATOM 3361 C C . LEU B 1 148 ? -14.161 13.062 -1.862 1 59.58 148 LEU B C 1
ATOM 3363 O O . LEU B 1 148 ? -14.76 13.975 -1.288 1 59.58 148 LEU B O 1
ATOM 3367 N N . CYS B 1 149 ? -13.258 12.229 -1.243 1 69.5 149 CYS B N 1
ATOM 3368 C CA . CYS B 1 149 ? -12.729 12.561 0.075 1 69.5 149 CYS B CA 1
ATOM 3369 C C . CYS B 1 149 ? -11.373 13.248 -0.039 1 69.5 149 CYS B C 1
ATOM 3371 O O . CYS B 1 149 ? -10.691 13.121 -1.058 1 69.5 149 CYS B O 1
ATOM 3373 N N . ASP B 1 150 ? -11.186 14.103 0.826 1 85.67 150 ASP B N 1
ATOM 3374 C CA . ASP B 1 150 ? -9.979 14.909 0.98 1 85.67 150 ASP B CA 1
ATOM 3375 C C . ASP B 1 150 ? -9.028 14.285 1.998 1 85.67 150 ASP B C 1
ATOM 3377 O O . ASP B 1 150 ? -9.441 13.461 2.818 1 85.67 150 ASP B O 1
ATOM 3381 N N . THR B 1 151 ? -7.796 14.421 1.713 1 91.97 151 THR B N 1
ATOM 3382 C CA . THR B 1 151 ? -6.702 13.945 2.552 1 91.97 151 THR B CA 1
ATOM 3383 C C . THR B 1 151 ? -5.821 15.106 3.004 1 91.97 151 THR B C 1
ATOM 3385 O O . THR B 1 151 ? -5.538 16.017 2.223 1 91.97 151 THR B O 1
ATOM 3388 N N . VAL B 1 152 ? -5.508 15.145 4.275 1 96.92 152 VAL B N 1
ATOM 3389 C CA . VAL B 1 152 ? -4.485 16.097 4.695 1 96.92 152 VAL B CA 1
ATOM 3390 C C . VAL B 1 152 ? -3.099 15.484 4.507 1 96.92 152 VAL B C 1
ATOM 3392 O O . VAL B 1 152 ? -2.815 14.405 5.031 1 96.92 152 VAL B O 1
ATOM 3395 N N . GLY B 1 153 ? -2.328 16.014 3.701 1 98.22 153 GLY B N 1
ATOM 3396 C CA . GLY B 1 153 ? -0.912 15.734 3.525 1 98.22 153 GLY B CA 1
ATOM 3397 C C . GLY B 1 153 ? -0.02 16.89 3.934 1 98.22 153 GLY B C 1
ATOM 3398 O O . GLY B 1 153 ? -0.349 18.053 3.688 1 98.22 153 GLY B O 1
ATOM 3399 N N . LEU B 1 154 ? 1.044 16.607 4.612 1 98.74 154 LEU B N 1
ATOM 3400 C CA . LEU B 1 154 ? 1.977 17.621 5.092 1 98.74 154 LEU B CA 1
ATOM 3401 C C . LEU B 1 154 ? 3.419 17.197 4.836 1 98.74 154 LEU B C 1
ATOM 3403 O O . LEU B 1 154 ? 3.804 16.069 5.15 1 98.74 154 LEU B O 1
ATOM 3407 N N . ILE B 1 155 ? 4.192 18.038 4.234 1 98.81 155 ILE B N 1
ATOM 3408 C CA . ILE B 1 155 ? 5.621 17.838 4.018 1 98.81 155 ILE B CA 1
ATOM 3409 C C . ILE B 1 155 ? 6.412 18.896 4.785 1 98.81 155 ILE B C 1
ATOM 3411 O O . ILE B 1 155 ? 6.093 20.085 4.721 1 98.81 155 ILE B O 1
ATOM 3415 N N . CYS B 1 156 ? 7.36 18.452 5.489 1 97.89 156 CYS B N 1
ATOM 3416 C CA . CYS B 1 156 ? 8.253 19.35 6.213 1 97.89 156 CYS B CA 1
ATOM 3417 C C . CYS B 1 156 ? 9.709 19.075 5.856 1 97.89 156 CYS B C 1
ATOM 3419 O O . CYS B 1 156 ? 10.086 17.929 5.608 1 97.89 156 CYS B O 1
ATOM 3421 N N . CYS B 1 157 ? 10.48 20.063 5.796 1 96.24 157 CYS B N 1
ATOM 3422 C CA . CYS B 1 157 ? 11.917 19.981 5.564 1 96.24 157 CYS B CA 1
ATOM 3423 C C . CYS B 1 157 ? 12.68 20.859 6.548 1 96.24 157 CYS B 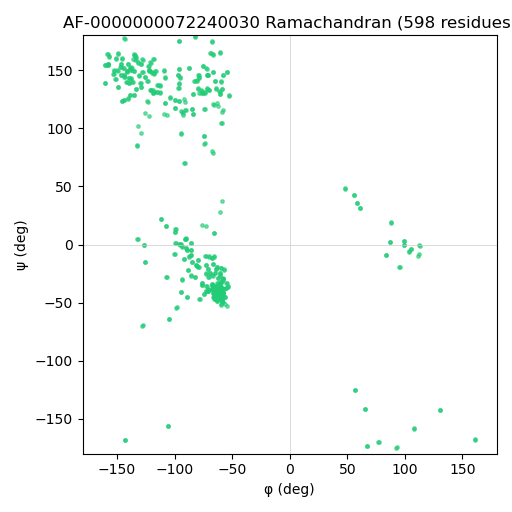C 1
ATOM 3425 O O . CYS B 1 157 ? 12.246 21.969 6.861 1 96.24 157 CYS B O 1
ATOM 3427 N N . THR B 1 158 ? 13.69 20.353 7.114 1 93.99 158 THR B N 1
ATOM 3428 C CA . THR B 1 158 ? 14.554 21.113 8.01 1 93.99 158 THR B CA 1
ATOM 3429 C C . THR B 1 158 ? 16.011 20.693 7.841 1 93.99 158 THR B C 1
ATOM 3431 O O . THR B 1 158 ? 16.33 19.872 6.979 1 93.99 158 THR B O 1
ATOM 3434 N N . TYR B 1 159 ? 16.818 21.39 8.577 1 93.27 159 TYR B N 1
ATOM 3435 C CA . TYR B 1 159 ? 18.243 21.079 8.569 1 93.27 159 TYR B CA 1
ATOM 3436 C C . TYR B 1 159 ? 18.607 20.161 9.73 1 93.27 159 TYR B C 1
ATOM 3438 O O . TYR B 1 159 ? 18.047 20.279 10.822 1 93.27 159 TYR B O 1
ATOM 3446 N N . ASP B 1 160 ? 19.455 19.196 9.434 1 93.1 160 ASP B N 1
ATOM 3447 C CA . ASP B 1 160 ? 20 18.347 10.488 1 93.1 160 ASP B CA 1
ATOM 3448 C C . ASP B 1 160 ? 21.406 18.794 10.881 1 93.1 160 ASP B C 1
ATOM 3450 O O . ASP B 1 160 ? 22.352 18.643 10.105 1 93.1 160 ASP B O 1
ATOM 3454 N N . ASP B 1 161 ? 21.613 19.197 12.089 1 89.4 161 ASP B N 1
ATOM 3455 C CA . ASP B 1 161 ? 22.866 19.777 12.563 1 89.4 161 ASP B CA 1
ATOM 3456 C C . ASP B 1 161 ? 23.948 18.708 12.703 1 89.4 161 ASP B C 1
ATOM 3458 O O . ASP B 1 161 ? 25.141 19.018 12.685 1 89.4 161 ASP B O 1
ATOM 3462 N N . VAL B 1 162 ? 23.533 17.487 12.884 1 87.83 162 VAL B N 1
ATOM 3463 C CA . VAL B 1 162 ? 24.493 16.403 13.065 1 87.83 162 VAL B CA 1
ATOM 3464 C C . VAL B 1 162 ? 25.067 15.99 11.711 1 87.83 162 VAL B C 1
ATOM 3466 O O . VAL B 1 162 ? 26.287 15.947 11.534 1 87.83 162 VAL B O 1
ATOM 3469 N N . THR B 1 163 ? 24.22 15.806 10.73 1 88.66 163 THR B N 1
ATOM 3470 C CA . THR B 1 163 ? 24.657 15.341 9.418 1 88.66 163 THR B CA 1
ATOM 3471 C C . THR B 1 163 ? 24.967 16.521 8.502 1 88.66 163 THR B C 1
ATOM 3473 O O . THR B 1 163 ? 25.575 16.349 7.443 1 88.66 163 THR B O 1
ATOM 3476 N N . LYS B 1 164 ? 24.551 17.749 8.935 1 92.91 164 LYS B N 1
ATOM 3477 C CA . LYS B 1 164 ? 24.733 18.979 8.17 1 92.91 164 LYS B CA 1
ATOM 3478 C C . LYS B 1 164 ? 24.062 18.881 6.803 1 92.91 164 LYS B C 1
ATOM 3480 O O . LYS B 1 164 ? 24.62 19.327 5.798 1 92.91 164 LYS B O 1
ATOM 3485 N N . GLU B 1 165 ? 22.948 18.216 6.772 1 94.31 165 GLU B N 1
ATOM 3486 C CA . GLU B 1 165 ? 22.154 18.048 5.558 1 94.31 165 GLU B CA 1
ATOM 3487 C C . GLU B 1 165 ? 20.683 18.361 5.814 1 94.31 165 GLU B C 1
ATOM 3489 O O . GLU B 1 165 ? 20.235 18.369 6.962 1 94.31 165 GLU B O 1
ATOM 3494 N N . SER B 1 166 ? 20.052 18.697 4.72 1 95.71 166 SER B N 1
ATOM 3495 C CA . SER B 1 166 ? 18.603 18.84 4.818 1 95.71 166 SER B CA 1
ATOM 3496 C C . SER B 1 166 ? 17.922 17.484 4.964 1 95.71 166 SER B C 1
ATOM 3498 O O . SER B 1 166 ? 18.311 16.514 4.31 1 95.71 166 SER B O 1
ATOM 3500 N N . VAL B 1 167 ? 17.01 17.447 5.885 1 97.13 167 VAL B N 1
ATOM 3501 C CA . VAL B 1 167 ? 16.188 16.251 6.044 1 97.13 167 VAL B CA 1
ATOM 3502 C C . VAL B 1 167 ? 14.725 16.588 5.763 1 97.13 167 VAL B C 1
ATOM 3504 O O . VAL B 1 167 ? 14.284 17.715 6.004 1 97.13 167 VAL B O 1
ATOM 3507 N N . ILE B 1 168 ? 14.045 15.638 5.278 1 98.32 168 ILE B N 1
ATOM 3508 C CA . ILE B 1 168 ? 12.681 15.878 4.819 1 98.32 168 ILE B CA 1
ATOM 3509 C C . ILE B 1 168 ? 11.78 14.725 5.254 1 98.32 168 ILE B C 1
ATOM 3511 O O . ILE B 1 168 ? 12.257 13.614 5.499 1 98.32 168 ILE B O 1
ATOM 3515 N N . GLY B 1 169 ? 10.506 14.951 5.494 1 98.6 169 GLY B N 1
ATOM 3516 C CA . GLY B 1 169 ? 9.5 13.961 5.843 1 98.6 169 GLY B CA 1
ATOM 3517 C C . GLY B 1 169 ? 8.112 14.32 5.346 1 98.6 169 GLY B C 1
ATOM 3518 O O . GLY B 1 169 ? 7.871 15.454 4.927 1 98.6 169 GLY B O 1
ATOM 3519 N N . ALA B 1 170 ? 7.254 13.382 5.346 1 98.85 170 ALA B N 1
ATOM 3520 C CA . ALA B 1 170 ? 5.871 13.558 4.908 1 98.85 170 ALA B CA 1
ATOM 3521 C C . ALA B 1 170 ? 4.912 12.763 5.788 1 98.85 170 ALA B C 1
ATOM 3523 O O . ALA B 1 170 ? 5.273 11.708 6.316 1 98.85 170 ALA B O 1
ATOM 3524 N N . GLY B 1 171 ? 3.705 13.231 5.97 1 98.81 171 GLY B N 1
ATOM 3525 C CA . GLY B 1 171 ? 2.603 12.554 6.636 1 98.81 171 GLY B CA 1
ATOM 3526 C C . GLY B 1 171 ? 1.272 12.748 5.935 1 98.81 171 GLY B C 1
ATOM 3527 O O . GLY B 1 171 ? 1.073 13.744 5.235 1 98.81 171 GLY B O 1
ATOM 3528 N N . CYS B 1 172 ? 0.434 11.784 6.109 1 98.33 172 CYS B N 1
ATOM 3529 C CA . CYS B 1 172 ? -0.902 11.808 5.524 1 98.33 172 CYS B CA 1
ATOM 3530 C C . CYS B 1 172 ? -1.919 11.171 6.463 1 98.33 172 CYS B C 1
ATOM 3532 O O . CYS B 1 172 ? -1.604 10.208 7.165 1 98.33 172 CYS B O 1
ATOM 3534 N N . ALA B 1 173 ? -3.134 11.729 6.479 1 97.99 173 ALA B N 1
ATOM 3535 C CA . ALA B 1 173 ? -4.247 11.142 7.219 1 97.99 173 ALA B CA 1
ATOM 3536 C C . ALA B 1 173 ? -5.571 11.38 6.498 1 97.99 173 ALA B C 1
ATOM 3538 O O . ALA B 1 173 ? -5.765 12.424 5.871 1 97.99 173 ALA B O 1
ATOM 3539 N N . THR B 1 174 ? -6.492 10.427 6.578 1 96.8 174 THR B N 1
ATOM 3540 C CA . THR B 1 174 ? -7.778 10.506 5.894 1 96.8 174 THR B CA 1
ATOM 3541 C C . THR B 1 174 ? -8.804 9.597 6.564 1 96.8 174 THR B C 1
ATOM 3543 O O . THR B 1 174 ? -8.439 8.635 7.243 1 96.8 174 THR B O 1
ATOM 3546 N N . SER B 1 175 ? -10.015 9.951 6.393 1 94.67 175 SER B N 1
ATOM 3547 C CA . SER B 1 175 ? -11.096 9.035 6.741 1 94.67 175 SER B CA 1
ATOM 3548 C C . SER B 1 175 ? -11.531 8.209 5.535 1 94.67 175 SER B C 1
ATOM 3550 O O . SER B 1 175 ? -12.39 7.332 5.654 1 94.67 175 SER B O 1
ATOM 3552 N N . GLY B 1 176 ? -10.862 8.536 4.413 1 90.54 176 GLY B N 1
ATOM 3553 C CA . GLY B 1 176 ? -11.201 7.811 3.199 1 90.54 176 GLY B CA 1
ATOM 3554 C C . GLY B 1 176 ? -12.496 8.281 2.565 1 90.54 176 GLY B C 1
ATOM 3555 O O . GLY B 1 176 ? -13.037 9.323 2.944 1 90.54 176 GLY B O 1
ATOM 3556 N N . ALA B 1 177 ? -12.985 7.568 1.59 1 90.39 177 ALA B N 1
ATOM 3557 C CA . ALA B 1 177 ? -14.224 7.891 0.885 1 90.39 177 ALA B CA 1
ATOM 3558 C C . ALA B 1 177 ? -15.426 7.801 1.821 1 90.39 177 ALA B C 1
ATOM 3560 O O . ALA B 1 177 ? -15.502 6.9 2.66 1 90.39 177 ALA B O 1
ATOM 3561 N N . ALA B 1 178 ? -16.311 8.737 1.638 1 91.31 178 ALA B N 1
ATOM 3562 C CA . ALA B 1 178 ? -17.529 8.696 2.443 1 91.31 178 ALA B CA 1
ATOM 3563 C C . ALA B 1 178 ? -18.317 7.416 2.182 1 91.31 178 ALA B C 1
ATOM 3565 O O . ALA B 1 178 ? -18.452 6.986 1.034 1 91.31 178 ALA B O 1
ATOM 3566 N N . PHE B 1 179 ? -18.712 6.773 3.301 1 93.64 179 PHE B N 1
ATOM 3567 C CA . PHE B 1 179 ? -19.596 5.614 3.255 1 93.64 179 PHE B CA 1
ATOM 3568 C C . PHE B 1 179 ? -18.954 4.475 2.472 1 93.64 179 PHE B C 1
ATOM 3570 O O . PHE B 1 179 ? -19.64 3.744 1.754 1 93.64 179 PHE B O 1
ATOM 3577 N N . LYS B 1 180 ? -17.684 4.459 2.564 1 94.06 180 LYS B N 1
ATOM 3578 C CA . LYS B 1 180 ? -16.909 3.383 1.954 1 94.06 180 LYS B CA 1
ATOM 3579 C C . LYS B 1 180 ? -17.29 2.028 2.544 1 94.06 180 LYS B C 1
ATOM 3581 O O . LYS B 1 180 ? -17.918 1.96 3.602 1 94.06 180 LYS B O 1
ATOM 3586 N N . GLN B 1 181 ? -16.86 0.989 1.833 1 95.29 181 GLN B N 1
ATOM 3587 C CA . GLN B 1 181 ? -16.967 -0.354 2.394 1 95.29 181 GLN B CA 1
ATOM 3588 C C . GLN B 1 181 ? -16.044 -0.521 3.599 1 95.29 181 GLN B C 1
ATOM 3590 O O . GLN B 1 181 ? -14.938 0.022 3.619 1 95.29 181 GLN B O 1
ATOM 3595 N N . ASP B 1 182 ? -16.509 -1.343 4.501 1 95.63 182 ASP B N 1
ATOM 3596 C CA . ASP B 1 182 ? -15.664 -1.639 5.654 1 95.63 182 ASP B CA 1
ATOM 3597 C C . ASP B 1 182 ? -14.328 -2.235 5.216 1 95.63 182 ASP B C 1
ATOM 3599 O O . ASP B 1 182 ? -14.282 -3.074 4.314 1 95.63 182 ASP B O 1
ATOM 3603 N N . GLY B 1 183 ? -13.312 -1.718 5.8 1 97.38 183 GLY B N 1
ATOM 3604 C CA . GLY B 1 183 ? -11.999 -2.291 5.547 1 97.38 183 GLY B CA 1
ATOM 3605 C C . GLY B 1 183 ? -11.316 -1.701 4.328 1 97.38 183 GLY B C 1
ATOM 3606 O O . GLY B 1 183 ? -10.199 -2.095 3.985 1 97.38 183 GLY B O 1
ATOM 3607 N N . ARG B 1 184 ? -11.985 -0.723 3.711 1 97.41 184 ARG B N 1
ATOM 3608 C CA . ARG B 1 184 ? -11.388 -0.11 2.528 1 97.41 184 ARG B CA 1
ATOM 3609 C C . ARG B 1 184 ? -10.095 0.616 2.881 1 97.41 184 ARG B C 1
ATOM 3611 O O . ARG B 1 184 ? -10.032 1.332 3.883 1 97.41 184 ARG B O 1
ATOM 3618 N N . VAL B 1 185 ? -9.114 0.358 2.038 1 97.33 185 VAL B N 1
ATOM 3619 C CA . VAL B 1 185 ? -7.833 1.049 2.141 1 97.33 185 VAL B CA 1
ATOM 3620 C C . VAL B 1 185 ? -7.563 1.832 0.858 1 97.33 185 VAL B C 1
ATOM 3622 O O . VAL B 1 185 ? -7.703 1.296 -0.244 1 97.33 185 VAL B O 1
ATOM 3625 N N . GLY B 1 186 ? -7.217 3.082 0.989 1 95.06 186 GLY B N 1
ATOM 3626 C CA . GLY B 1 186 ? -6.828 3.903 -0.146 1 95.06 186 GLY B CA 1
ATOM 3627 C C . GLY B 1 186 ? -5.335 4.16 -0.212 1 95.06 186 GLY B C 1
ATOM 3628 O O . GLY B 1 186 ? -4.544 3.406 0.358 1 95.06 186 GLY B O 1
ATOM 3629 N N . ASP B 1 187 ? -4.947 5.18 -0.823 1 96.71 187 ASP B N 1
ATOM 3630 C CA . ASP B 1 187 ? -3.548 5.472 -1.123 1 96.71 187 ASP B CA 1
ATOM 3631 C C . ASP B 1 187 ? -2.85 6.108 0.077 1 96.71 187 ASP B C 1
ATOM 3633 O O . ASP B 1 187 ? -1.632 5.994 0.225 1 96.71 187 ASP B O 1
ATOM 3637 N N . SER B 1 188 ? -3.564 6.798 0.906 1 95.82 188 SER B N 1
ATOM 3638 C CA . SER B 1 188 ? -3.026 7.795 1.825 1 95.82 188 SER B CA 1
ATOM 3639 C C . SER B 1 188 ? -2.008 7.177 2.777 1 95.82 188 SER B C 1
ATOM 3641 O O . SER B 1 188 ? -1.044 7.834 3.176 1 95.82 188 SER B O 1
ATOM 3643 N N . ALA B 1 189 ? -2.251 5.91 3.112 1 97.43 189 ALA B N 1
ATOM 3644 C CA . ALA B 1 189 ? -1.39 5.312 4.129 1 97.43 189 ALA B CA 1
ATOM 3645 C C . ALA B 1 189 ? -0.434 4.296 3.509 1 97.43 189 ALA B C 1
ATOM 3647 O O . ALA B 1 189 ? 0.139 3.463 4.215 1 97.43 189 ALA B O 1
ATOM 3648 N N . ILE B 1 190 ? -0.287 4.339 2.232 1 98.26 190 ILE B N 1
ATOM 3649 C CA . ILE B 1 190 ? 0.609 3.435 1.519 1 98.26 190 ILE B CA 1
ATOM 3650 C C . ILE B 1 190 ? 1.83 4.205 1.022 1 98.26 190 ILE B C 1
ATOM 3652 O O . ILE B 1 190 ? 1.703 5.135 0.223 1 98.26 190 ILE B O 1
ATOM 3656 N N . PHE B 1 191 ? 3.005 3.769 1.438 1 98.5 191 PHE B N 1
ATOM 3657 C CA . PHE B 1 191 ? 4.242 4.405 0.999 1 98.5 191 PHE B CA 1
ATOM 3658 C C . PHE B 1 191 ? 4.387 4.317 -0.516 1 98.5 191 PHE B C 1
ATOM 3660 O O . PHE B 1 191 ? 4.203 3.247 -1.101 1 98.5 191 PHE B O 1
ATOM 3667 N N . GLY B 1 192 ? 4.658 5.435 -1.125 1 98.15 192 GLY B N 1
ATOM 3668 C CA . GLY B 1 192 ? 4.826 5.476 -2.569 1 98.15 192 GLY B CA 1
ATOM 3669 C C . GLY B 1 192 ? 3.559 5.867 -3.306 1 98.15 192 GLY B C 1
ATOM 3670 O O . GLY B 1 192 ? 3.615 6.308 -4.456 1 98.15 192 GLY B O 1
ATOM 3671 N N . CYS B 1 193 ? 2.396 5.726 -2.635 1 97.46 193 CYS B N 1
ATOM 3672 C CA . CYS B 1 193 ? 1.119 6.049 -3.261 1 97.46 193 CYS B CA 1
ATOM 3673 C C . CYS B 1 193 ? 0.574 7.373 -2.737 1 97.46 193 CYS B C 1
ATOM 3675 O O . CYS B 1 193 ? 0.658 8.397 -3.418 1 97.46 193 CYS B O 1
ATOM 3677 N N . GLY B 1 194 ? 0.283 7.39 -1.465 1 97.31 194 GLY B N 1
ATOM 3678 C CA . GLY B 1 194 ? -0.262 8.6 -0.87 1 97.31 194 GLY B CA 1
ATOM 3679 C C . GLY B 1 194 ? 0.808 9.55 -0.365 1 97.31 194 GLY B C 1
ATOM 3680 O O . GLY B 1 194 ? 0.551 10.742 -0.184 1 97.31 194 GLY B O 1
ATOM 3681 N N . LEU B 1 195 ? 2.011 8.981 -0.106 1 98.82 195 LEU B N 1
ATOM 3682 C CA . LEU B 1 195 ? 3.13 9.794 0.357 1 98.82 195 LEU B CA 1
ATOM 3683 C C . LEU B 1 195 ? 4.458 9.098 0.078 1 98.82 195 LEU B C 1
ATOM 3685 O O . LEU B 1 195 ? 4.52 7.868 0.022 1 98.82 195 LEU B O 1
ATOM 3689 N N . TYR B 1 196 ? 5.497 9.866 -0.049 1 98.89 196 TYR B N 1
ATOM 3690 C CA . TYR B 1 196 ? 6.857 9.355 -0.179 1 98.89 196 TYR B CA 1
ATOM 3691 C C . TYR B 1 196 ? 7.879 10.433 0.16 1 98.89 196 TYR B C 1
ATOM 3693 O O . TYR B 1 196 ? 7.709 11.597 -0.208 1 98.89 196 TYR B O 1
ATOM 3701 N N . ALA B 1 197 ? 8.931 10.061 0.878 1 98.84 197 ALA B N 1
ATOM 3702 C CA . ALA B 1 197 ? 9.993 10.996 1.241 1 98.84 197 ALA B CA 1
ATOM 3703 C C . ALA B 1 197 ? 11.365 10.341 1.122 1 98.84 197 ALA B C 1
ATOM 3705 O O . ALA B 1 197 ? 11.54 9.179 1.497 1 98.84 197 ALA B O 1
ATOM 3706 N N . GLN B 1 198 ? 12.293 11.062 0.618 1 98.3 198 GLN B N 1
ATOM 3707 C CA . GLN B 1 198 ? 13.676 10.604 0.54 1 98.3 198 GLN B CA 1
ATOM 3708 C C . GLN B 1 198 ? 14.651 11.764 0.717 1 98.3 198 GLN B C 1
ATOM 3710 O O . GLN B 1 198 ? 14.613 12.735 -0.042 1 98.3 198 GLN B O 1
ATOM 3715 N N . ASN B 1 199 ? 15.549 11.653 1.7 1 97.48 199 ASN B N 1
ATOM 3716 C CA . ASN B 1 199 ? 16.59 12.659 1.882 1 97.48 199 ASN B CA 1
ATOM 3717 C C . ASN B 1 199 ? 17.448 12.81 0.629 1 97.48 199 ASN B C 1
ATOM 3719 O O . ASN B 1 199 ? 17.696 11.834 -0.081 1 97.48 199 ASN B O 1
ATOM 3723 N N . GLY B 1 200 ? 17.863 14.006 0.404 1 97.05 200 GLY B N 1
ATOM 3724 C CA . GLY B 1 200 ? 18.694 14.296 -0.754 1 97.05 200 GLY B CA 1
ATOM 3725 C C . GLY B 1 200 ? 17.893 14.52 -2.023 1 97.05 200 GLY B C 1
ATOM 3726 O O . GLY B 1 200 ? 18.427 15.005 -3.023 1 97.05 200 GLY B O 1
ATOM 3727 N N . ILE B 1 201 ? 16.553 14.248 -2.024 1 98.03 201 ILE B N 1
ATOM 3728 C CA . ILE B 1 201 ? 15.726 14.382 -3.218 1 98.03 201 ILE B CA 1
ATOM 3729 C C . ILE B 1 201 ? 14.509 15.249 -2.909 1 98.03 201 ILE B C 1
ATOM 3731 O O . ILE B 1 201 ? 14.404 16.379 -3.393 1 98.03 201 ILE B O 1
ATOM 3735 N N . GLY B 1 202 ? 13.584 14.68 -2.078 1 98.71 202 GLY B N 1
ATOM 3736 C CA . GLY B 1 202 ? 12.364 15.419 -1.794 1 98.71 202 GLY B CA 1
ATOM 3737 C C . GLY B 1 202 ? 11.243 14.54 -1.271 1 98.71 202 GLY B C 1
ATOM 3738 O O . GLY B 1 202 ? 11.483 13.413 -0.834 1 98.71 202 GLY B O 1
ATOM 3739 N N . ALA B 1 203 ? 10.016 15.087 -1.23 1 98.91 203 ALA B N 1
ATOM 3740 C CA . ALA B 1 203 ? 8.825 14.384 -0.762 1 98.91 203 ALA B CA 1
ATOM 3741 C C . ALA B 1 203 ? 7.587 14.825 -1.538 1 98.91 203 ALA B C 1
ATOM 3743 O O . ALA B 1 203 ? 7.584 15.889 -2.161 1 98.91 203 ALA B O 1
ATOM 3744 N N . ALA B 1 204 ? 6.587 14.002 -1.486 1 98.92 204 ALA B N 1
ATOM 3745 C CA . ALA B 1 204 ? 5.303 14.295 -2.117 1 98.92 204 ALA B CA 1
ATOM 3746 C C . ALA B 1 204 ? 4.155 13.636 -1.357 1 98.92 204 ALA B C 1
ATOM 3748 O O . ALA B 1 204 ? 4.336 12.588 -0.734 1 98.92 204 ALA B O 1
ATOM 3749 N N . THR B 1 205 ? 2.999 14.212 -1.37 1 98.59 205 THR B N 1
ATOM 3750 C CA . THR B 1 205 ? 1.763 13.632 -0.858 1 98.59 205 THR B CA 1
ATOM 3751 C C . THR B 1 205 ? 0.61 13.871 -1.829 1 98.59 205 THR B C 1
ATOM 3753 O O . THR B 1 205 ? 0.683 14.757 -2.682 1 98.59 205 THR B O 1
ATOM 3756 N N . SER B 1 206 ? -0.369 13.084 -1.679 1 96.78 206 SER B N 1
ATOM 3757 C CA . SER B 1 206 ? -1.473 13.105 -2.633 1 96.78 206 SER B CA 1
ATOM 3758 C C . SER B 1 206 ? -2.816 13.239 -1.922 1 96.78 206 SER B C 1
ATOM 3760 O O . SER B 1 206 ? -2.921 12.961 -0.726 1 96.78 206 SER B O 1
ATOM 3762 N N . THR B 1 207 ? -3.851 13.691 -2.638 1 95.39 207 THR B N 1
ATOM 3763 C CA . THR B 1 207 ? -5.255 13.686 -2.245 1 95.39 207 THR B CA 1
ATOM 3764 C C . THR B 1 207 ? -6.154 13.43 -3.451 1 95.39 207 THR B C 1
ATOM 3766 O O . THR B 1 207 ? -5.751 13.663 -4.593 1 95.39 207 THR B O 1
ATOM 3769 N N . GLY B 1 208 ? -7.307 12.856 -3.195 1 93.17 208 GLY B N 1
ATOM 3770 C CA . GLY B 1 208 ? -8.241 12.576 -4.273 1 93.17 208 GLY B CA 1
ATOM 3771 C C . GLY B 1 208 ? -8.754 11.148 -4.262 1 93.17 208 GLY B C 1
ATOM 3772 O O . GLY B 1 208 ? -9.047 10.596 -3.199 1 93.17 208 GLY B O 1
ATOM 3773 N N . ASP B 1 209 ? -8.91 10.613 -5.493 1 92.57 209 ASP B N 1
ATOM 3774 C CA . ASP B 1 209 ? -9.407 9.248 -5.639 1 92.57 209 ASP B CA 1
ATOM 3775 C C . ASP B 1 209 ? -8.333 8.229 -5.264 1 92.57 209 ASP B C 1
ATOM 3777 O O . ASP B 1 209 ? -7.616 7.727 -6.133 1 92.57 209 ASP B O 1
ATOM 3781 N N . GLY B 1 210 ? -8.388 7.853 -4.031 1 94.5 210 GLY B N 1
ATOM 3782 C CA . GLY B 1 210 ? -7.359 6.975 -3.496 1 94.5 210 GLY B CA 1
ATOM 3783 C C . GLY B 1 210 ? -7.35 5.603 -4.144 1 94.5 210 GLY B C 1
ATOM 3784 O O . GLY B 1 210 ? -6.324 4.919 -4.146 1 94.5 210 GLY B O 1
ATOM 3785 N N . ASP B 1 211 ? -8.511 5.179 -4.703 1 95.01 211 ASP B N 1
ATOM 3786 C CA . ASP B 1 211 ? -8.62 3.874 -5.349 1 95.01 211 ASP B CA 1
ATOM 3787 C C . ASP B 1 211 ? -7.845 3.846 -6.664 1 95.01 211 ASP B C 1
ATOM 3789 O O . ASP B 1 211 ? -7.352 2.795 -7.079 1 95.01 211 ASP B O 1
ATOM 3793 N N . VAL B 1 212 ? -7.73 5.012 -7.259 1 94.33 212 VAL B N 1
ATOM 3794 C CA . VAL B 1 212 ? -6.986 5.127 -8.509 1 94.33 212 VAL B CA 1
ATOM 3795 C C . VAL B 1 212 ? -5.516 5.414 -8.21 1 94.33 212 VAL B C 1
ATOM 3797 O O . VAL B 1 212 ? -4.626 4.756 -8.753 1 94.33 212 VAL B O 1
ATOM 3800 N N . ILE B 1 213 ? -5.267 6.318 -7.306 1 95.22 213 ILE B N 1
ATOM 3801 C CA . ILE B 1 213 ? -3.916 6.785 -7.015 1 95.22 213 ILE B CA 1
ATOM 3802 C C . ILE B 1 213 ? -3.06 5.617 -6.531 1 95.22 213 ILE B C 1
ATOM 3804 O O . ILE B 1 213 ? -1.878 5.523 -6.87 1 95.22 213 ILE B O 1
ATOM 3808 N N . MET B 1 214 ? -3.653 4.706 -5.802 1 96.21 214 MET B N 1
ATOM 3809 C CA . MET B 1 214 ? -2.884 3.621 -5.199 1 96.21 214 MET B CA 1
ATOM 3810 C C . MET B 1 214 ? -2.313 2.698 -6.27 1 96.21 214 MET B C 1
ATOM 3812 O O . MET B 1 214 ? -1.38 1.937 -6.006 1 96.21 214 MET B O 1
ATOM 3816 N N . LYS B 1 215 ? -2.814 2.747 -7.477 1 96.93 215 LYS B N 1
ATOM 3817 C CA . LYS B 1 215 ? -2.415 1.816 -8.528 1 96.93 215 LYS B CA 1
ATOM 3818 C C . LYS B 1 215 ? -1.321 2.415 -9.407 1 96.93 215 LYS B C 1
ATOM 3820 O O . LYS B 1 215 ? -0.798 1.745 -10.3 1 96.93 215 LYS B O 1
ATOM 3825 N N . TYR B 1 216 ? -0.898 3.696 -9.071 1 96.38 216 TYR B N 1
ATOM 3826 C CA . TYR B 1 216 ? 0.004 4.347 -10.014 1 96.38 216 TYR B CA 1
ATOM 3827 C C . TYR B 1 216 ? 1.201 4.955 -9.293 1 96.38 216 TYR B C 1
ATOM 3829 O O . TYR B 1 216 ? 2.032 5.624 -9.912 1 96.38 216 TYR B O 1
ATOM 3837 N N . CYS B 1 217 ? 1.343 4.764 -7.977 1 96.87 217 CYS B N 1
ATOM 3838 C CA . CYS B 1 217 ? 2.496 5.151 -7.172 1 96.87 217 CYS B CA 1
ATOM 3839 C C . CYS B 1 217 ? 2.907 6.589 -7.464 1 96.87 217 CYS B C 1
ATOM 3841 O O . CYS B 1 217 ? 4.083 6.866 -7.708 1 96.87 217 CYS B O 1
ATOM 3843 N N . CYS B 1 218 ? 1.973 7.481 -7.467 1 97.7 218 CYS B N 1
ATOM 3844 C CA . CYS B 1 218 ? 2.181 8.839 -7.957 1 97.7 218 CYS B CA 1
ATOM 3845 C C . CYS B 1 218 ? 3.162 9.594 -7.069 1 97.7 218 CYS B C 1
ATOM 3847 O O . CYS B 1 218 ? 4.039 10.302 -7.567 1 97.7 218 CYS B O 1
ATOM 3849 N N . ALA B 1 219 ? 3.026 9.448 -5.755 1 98.68 219 ALA B N 1
ATOM 3850 C CA . ALA B 1 219 ? 3.941 10.154 -4.861 1 98.68 219 ALA B CA 1
ATOM 3851 C C . ALA B 1 219 ? 5.384 9.715 -5.094 1 98.68 219 ALA B C 1
ATOM 3853 O O . ALA B 1 219 ? 6.291 10.548 -5.157 1 98.68 219 ALA B O 1
ATOM 3854 N N . TYR B 1 220 ? 5.581 8.422 -5.235 1 98.74 220 TYR B N 1
ATOM 3855 C CA . TYR B 1 220 ? 6.9 7.876 -5.535 1 98.74 220 TYR B CA 1
ATOM 3856 C C . TYR B 1 220 ? 7.423 8.412 -6.862 1 98.74 220 TYR B C 1
ATOM 3858 O O . TYR B 1 220 ? 8.592 8.792 -6.968 1 98.74 220 TYR B O 1
ATOM 3866 N N . GLN B 1 221 ? 6.59 8.41 -7.857 1 98.57 221 GLN B N 1
ATOM 3867 C CA . GLN B 1 221 ? 6.998 8.854 -9.185 1 98.57 221 GLN B CA 1
ATOM 3868 C C . GLN B 1 221 ? 7.388 10.33 -9.176 1 98.57 221 GLN B C 1
ATOM 3870 O O . GLN B 1 221 ? 8.308 10.738 -9.888 1 98.57 221 GLN B O 1
ATOM 3875 N N . ILE B 1 222 ? 6.67 11.156 -8.437 1 98.85 222 ILE B N 1
ATOM 3876 C CA . ILE B 1 222 ? 7.003 12.573 -8.337 1 98.85 222 ILE B CA 1
ATOM 3877 C C . ILE B 1 222 ? 8.408 12.733 -7.759 1 98.85 222 ILE B C 1
ATOM 3879 O O . ILE B 1 222 ? 9.212 13.515 -8.272 1 98.85 222 ILE B O 1
ATOM 3883 N N . VAL B 1 223 ? 8.732 11.985 -6.727 1 98.85 223 VAL B N 1
ATOM 3884 C CA . VAL B 1 223 ? 10.054 12.054 -6.113 1 98.85 223 VAL B CA 1
ATOM 3885 C C . VAL B 1 223 ? 11.103 11.516 -7.083 1 98.85 223 VAL B C 1
ATOM 3887 O O . VAL B 1 223 ? 12.217 12.04 -7.155 1 98.85 223 VAL B O 1
ATOM 3890 N N . GLU B 1 224 ? 10.709 10.498 -7.88 1 98.4 224 GLU B N 1
ATOM 3891 C CA . GLU B 1 224 ? 11.616 9.968 -8.894 1 98.4 224 GLU B CA 1
ATOM 3892 C C . GLU B 1 224 ? 11.91 11.01 -9.969 1 98.4 224 GLU B C 1
ATOM 3894 O O . GLU B 1 224 ? 13.038 11.104 -10.458 1 98.4 224 GLU B O 1
ATOM 3899 N N . GLU B 1 225 ? 10.853 11.751 -10.36 1 98.58 225 GLU B N 1
ATOM 3900 C CA . GLU B 1 225 ? 11.08 12.82 -11.328 1 98.58 225 GLU B CA 1
ATOM 3901 C C . GLU B 1 225 ? 12.043 13.868 -10.778 1 98.58 225 GLU B C 1
ATOM 3903 O O . GLU B 1 225 ? 12.878 14.399 -11.514 1 98.58 225 GLU B O 1
ATOM 3908 N N . MET B 1 226 ? 11.953 14.167 -9.519 1 98.69 226 MET B N 1
ATOM 3909 C CA . MET B 1 226 ? 12.88 15.105 -8.893 1 98.69 226 MET B CA 1
ATOM 3910 C C . MET B 1 226 ? 14.288 14.522 -8.836 1 98.69 226 MET B C 1
ATOM 3912 O O . MET B 1 226 ? 15.273 15.249 -8.976 1 98.69 226 MET B O 1
ATOM 3916 N N . ARG B 1 227 ? 14.353 13.189 -8.568 1 97.51 227 ARG B N 1
ATOM 3917 C CA . ARG B 1 227 ? 15.647 12.516 -8.602 1 97.51 227 ARG B CA 1
ATOM 3918 C C . ARG B 1 227 ? 16.343 12.735 -9.942 1 97.51 227 ARG B C 1
ATOM 3920 O O . ARG B 1 227 ? 17.568 12.857 -9.998 1 97.51 227 ARG B O 1
ATOM 3927 N N . HIS B 1 228 ? 15.535 12.822 -10.953 1 96.82 228 HIS B N 1
ATOM 3928 C CA . HIS B 1 228 ? 16.071 12.965 -12.302 1 96.82 228 HIS B CA 1
ATOM 3929 C C . HIS B 1 228 ? 16.249 14.434 -12.672 1 96.82 228 HIS B C 1
ATOM 3931 O O . HIS B 1 228 ? 16.441 14.764 -13.844 1 96.82 228 HIS B O 1
ATOM 3937 N N . GLY B 1 229 ? 16.012 15.358 -11.77 1 97.39 229 GLY B N 1
ATOM 3938 C CA . GLY B 1 229 ? 16.446 16.73 -11.977 1 97.39 229 GLY B CA 1
ATOM 3939 C C . GLY B 1 229 ? 15.293 17.701 -12.146 1 97.39 229 GLY B C 1
ATOM 3940 O O . GLY B 1 229 ? 15.503 18.912 -12.247 1 97.39 229 GLY B O 1
ATOM 3941 N N . LEU B 1 230 ? 14.085 17.251 -12.119 1 98.5 230 LEU B N 1
ATOM 3942 C CA . LEU B 1 230 ? 12.962 18.173 -12.256 1 98.5 230 LEU B CA 1
ATOM 3943 C C . LEU B 1 230 ? 12.685 18.89 -10.939 1 98.5 230 LEU B C 1
ATOM 3945 O O . LEU B 1 230 ? 12.834 18.303 -9.864 1 98.5 230 LEU B O 1
ATOM 3949 N N . GLY B 1 231 ? 12.267 20.115 -11.011 1 98.44 231 GLY B N 1
ATOM 3950 C CA . GLY B 1 231 ? 11.723 20.776 -9.836 1 98.44 231 GLY B CA 1
ATOM 3951 C C . GLY B 1 231 ? 10.389 20.205 -9.394 1 98.44 231 GLY B C 1
ATOM 3952 O O . GLY B 1 231 ? 9.724 19.503 -10.16 1 98.44 231 GLY B O 1
ATOM 3953 N N . PRO B 1 232 ? 9.971 20.506 -8.217 1 98.59 232 PRO B N 1
ATOM 3954 C C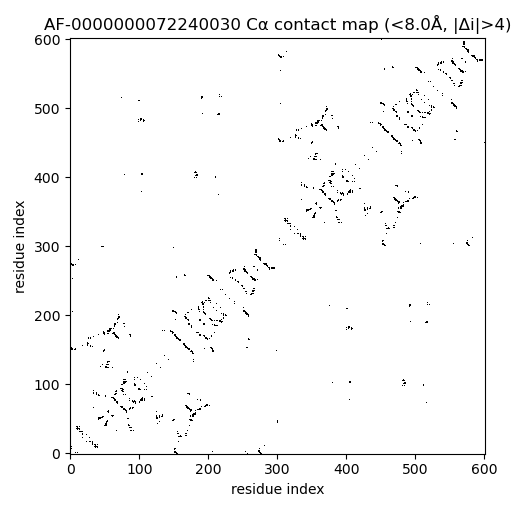A . PRO B 1 232 ? 8.747 19.91 -7.678 1 98.59 232 PRO B CA 1
ATOM 3955 C C . PRO B 1 232 ? 7.51 20.253 -8.505 1 98.59 232 PRO B C 1
ATOM 3957 O O . PRO B 1 232 ? 6.647 19.396 -8.717 1 98.59 232 PRO B O 1
ATOM 3960 N N . GLN B 1 233 ? 7.387 21.523 -8.953 1 98.23 233 GLN B N 1
ATOM 3961 C CA . GLN B 1 233 ? 6.234 21.922 -9.753 1 98.23 233 GLN B CA 1
ATOM 3962 C C . GLN B 1 233 ? 6.146 21.105 -11.039 1 98.23 233 GLN B C 1
ATOM 3964 O O . GLN B 1 233 ? 5.096 20.54 -11.351 1 98.23 233 GLN B O 1
ATOM 3969 N N . ARG B 1 234 ? 7.218 21.072 -11.76 1 98.52 234 ARG B N 1
ATOM 3970 C CA . ARG B 1 234 ? 7.253 20.341 -13.023 1 98.52 234 ARG B CA 1
ATOM 3971 C C . ARG B 1 234 ? 7.058 18.846 -12.796 1 98.52 234 ARG B C 1
ATOM 3973 O O . ARG B 1 234 ? 6.434 18.165 -13.612 1 98.52 234 ARG B O 1
ATOM 3980 N N . ALA B 1 235 ? 7.637 18.303 -11.694 1 98.76 235 ALA B N 1
ATOM 3981 C CA . ALA B 1 235 ? 7.448 16.896 -11.35 1 98.76 235 ALA B CA 1
ATOM 3982 C C . ALA B 1 235 ? 5.968 16.566 -11.183 1 98.76 235 ALA B C 1
ATOM 3984 O O . ALA B 1 235 ? 5.485 15.566 -11.719 1 98.76 235 ALA B O 1
ATOM 3985 N N . CYS B 1 236 ? 5.234 17.39 -10.493 1 98.49 236 CYS B N 1
ATOM 3986 C CA . CYS B 1 236 ? 3.802 17.188 -10.306 1 98.49 236 CYS B CA 1
ATOM 3987 C C . CYS B 1 236 ? 3.066 17.235 -11.64 1 98.49 236 CYS B C 1
ATOM 3989 O O . CYS B 1 236 ? 2.179 16.417 -11.894 1 98.49 236 CYS B O 1
ATOM 3991 N N . GLU B 1 237 ? 3.418 18.165 -12.499 1 97.8 237 GLU B N 1
ATOM 3992 C CA . GLU B 1 237 ? 2.754 18.324 -13.789 1 97.8 237 GLU B CA 1
ATOM 3993 C C . GLU B 1 237 ? 2.94 17.087 -14.663 1 97.8 237 GLU B C 1
ATOM 3995 O O . GLU B 1 237 ? 1.994 16.628 -15.307 1 97.8 237 GLU B O 1
ATOM 4000 N N . VAL B 1 238 ? 4.135 16.574 -14.653 1 97.95 238 VAL B N 1
ATOM 4001 C CA . VAL B 1 238 ? 4.456 15.405 -15.466 1 97.95 238 VAL B CA 1
ATOM 4002 C C . VAL B 1 238 ? 3.646 14.204 -14.987 1 97.95 238 VAL B C 1
ATOM 4004 O O . VAL B 1 238 ? 3.08 13.465 -15.797 1 97.95 238 VAL B O 1
ATOM 4007 N N . VAL B 1 239 ? 3.563 14.019 -13.732 1 97.81 239 VAL B N 1
ATOM 4008 C CA . VAL B 1 239 ? 2.885 12.857 -13.166 1 97.81 239 VAL B CA 1
ATOM 4009 C C . VAL B 1 239 ? 1.378 12.984 -13.378 1 97.81 239 VAL B C 1
ATOM 4011 O O . VAL B 1 239 ? 0.703 12 -13.689 1 97.81 239 VAL B O 1
ATOM 4014 N N . VAL B 1 240 ? 0.817 14.17 -13.229 1 96.8 240 VAL B N 1
ATOM 4015 C CA . VAL B 1 240 ? -0.607 14.396 -13.454 1 96.8 240 VAL B CA 1
ATOM 4016 C C . VAL B 1 240 ? -0.949 14.127 -14.918 1 96.8 240 VAL B C 1
ATOM 4018 O O . VAL B 1 240 ? -1.983 13.527 -15.22 1 96.8 240 VAL B O 1
ATOM 4021 N N . ALA B 1 241 ? -0.1 14.608 -15.804 1 96.38 241 ALA B N 1
ATOM 4022 C CA . ALA B 1 241 ? -0.325 14.356 -17.225 1 96.38 241 ALA B CA 1
ATOM 4023 C C . ALA B 1 241 ? -0.365 12.859 -17.516 1 96.38 241 ALA B C 1
ATOM 4025 O O . ALA B 1 241 ? -1.209 12.392 -18.285 1 96.38 241 ALA B O 1
ATOM 4026 N N . ARG B 1 242 ? 0.499 12.169 -16.921 1 95.99 242 ARG B N 1
ATOM 4027 C CA . ARG B 1 242 ? 0.53 10.722 -17.11 1 95.99 242 ARG B CA 1
ATOM 4028 C C . ARG B 1 242 ? -0.726 10.068 -16.543 1 95.99 242 ARG B C 1
ATOM 4030 O O . ARG B 1 242 ? -1.315 9.191 -17.177 1 95.99 242 ARG B O 1
ATOM 4037 N N . LEU B 1 243 ? -1.081 10.438 -15.36 1 95.56 243 LEU B N 1
ATOM 4038 C CA . LEU B 1 243 ? -2.266 9.88 -14.716 1 95.56 243 LEU B CA 1
ATOM 4039 C C . LEU B 1 243 ? -3.512 10.132 -15.559 1 95.56 243 LEU B C 1
ATOM 4041 O O . LEU B 1 243 ? -4.327 9.228 -15.755 1 95.56 243 LEU B O 1
ATOM 4045 N N . ARG B 1 244 ? -3.637 11.288 -16.109 1 93.39 244 ARG B N 1
ATOM 4046 C CA . ARG B 1 244 ? -4.789 11.657 -16.924 1 93.39 244 ARG B CA 1
ATOM 4047 C C . ARG B 1 244 ? -4.838 10.833 -18.207 1 93.39 244 ARG B C 1
ATOM 4049 O O . ARG B 1 244 ? -5.92 10.516 -18.706 1 93.39 244 ARG B O 1
ATOM 4056 N N . SER B 1 245 ? -3.7 10.574 -18.702 1 94.32 245 SER B N 1
ATOM 4057 C CA . SER B 1 245 ? -3.649 9.775 -19.922 1 94.32 245 SER B CA 1
ATOM 4058 C C . SER B 1 245 ? -4.118 8.346 -19.666 1 94.32 245 SER B C 1
ATOM 4060 O O . SER B 1 245 ? -4.646 7.69 -20.567 1 94.32 245 SER B O 1
ATOM 4062 N N . GLN B 1 246 ? -3.983 7.906 -18.516 1 93.33 246 GLN B N 1
ATOM 4063 C CA . GLN B 1 246 ? -4.333 6.53 -18.18 1 93.33 246 GLN B CA 1
ATOM 4064 C C . GLN B 1 246 ? -5.757 6.441 -17.638 1 93.33 246 GLN B C 1
ATOM 4066 O O . GLN B 1 246 ? -6.477 5.482 -17.923 1 93.33 246 GLN B O 1
ATOM 4071 N N . VAL B 1 247 ? -6.084 7.458 -16.781 1 94.08 247 VAL B N 1
ATOM 4072 C CA . VAL B 1 247 ? -7.412 7.52 -16.179 1 94.08 247 VAL B CA 1
ATOM 4073 C C . VAL B 1 247 ? -7.971 8.935 -16.303 1 94.08 247 VAL B C 1
ATOM 4075 O O . VAL B 1 247 ? -7.978 9.695 -15.332 1 94.08 247 VAL B O 1
ATOM 4078 N N . PRO B 1 248 ? -8.568 9.285 -17.345 1 89.21 248 PRO B N 1
ATOM 4079 C CA . PRO B 1 248 ? -8.95 10.668 -17.641 1 89.21 248 PRO B CA 1
ATOM 4080 C C . PRO B 1 248 ? -9.908 11.25 -16.604 1 89.21 248 PRO B C 1
ATOM 4082 O O . PRO B 1 248 ? -9.862 12.45 -16.321 1 89.21 248 PRO B O 1
ATOM 4085 N N . GLU B 1 249 ? -10.69 10.497 -15.926 1 85.65 249 GLU B N 1
ATOM 4086 C CA . GLU B 1 249 ? -11.708 11.047 -15.037 1 85.65 249 GLU B CA 1
ATOM 4087 C C . GLU B 1 249 ? -11.237 11.037 -13.585 1 85.65 249 GLU B C 1
ATOM 4089 O O . GLU B 1 249 ? -11.981 11.426 -12.683 1 85.65 249 GLU B O 1
ATOM 4094 N N . CYS B 1 250 ? -10.002 10.774 -13.404 1 89.11 250 CYS B N 1
ATOM 4095 C CA . CYS B 1 250 ? -9.515 10.638 -12.036 1 89.11 250 CYS B CA 1
ATOM 4096 C C . CYS B 1 250 ? -9.353 12.002 -11.376 1 89.11 250 CYS B C 1
ATOM 4098 O O . CYS B 1 250 ? -8.827 12.933 -11.987 1 89.11 250 CYS B O 1
ATOM 4100 N N . GLN B 1 251 ? -9.816 12.172 -10.228 1 90.58 251 GLN B N 1
ATOM 4101 C CA . GLN B 1 251 ? -9.564 13.354 -9.409 1 90.58 251 GLN B CA 1
ATOM 4102 C C . GLN B 1 251 ? -8.375 13.135 -8.478 1 90.58 251 GLN B C 1
ATOM 4104 O O . GLN B 1 251 ? -8.43 12.292 -7.58 1 90.58 251 GLN B O 1
ATOM 4109 N N . ALA B 1 252 ? -7.37 13.848 -8.695 1 94 252 ALA B N 1
ATOM 4110 C CA . ALA B 1 252 ? -6.153 13.712 -7.899 1 94 252 ALA B CA 1
ATOM 4111 C C . ALA B 1 252 ? -5.392 15.033 -7.831 1 94 252 ALA B C 1
ATOM 4113 O O . ALA B 1 252 ? -5.399 15.811 -8.788 1 94 252 ALA B O 1
ATOM 4114 N N . ALA B 1 253 ? -4.827 15.313 -6.736 1 95.9 253 ALA B N 1
ATOM 4115 C CA . ALA B 1 253 ? -3.968 16.476 -6.532 1 95.9 253 ALA B CA 1
ATOM 4116 C C . ALA B 1 253 ? -2.731 16.108 -5.717 1 95.9 253 ALA B C 1
ATOM 4118 O O . ALA B 1 253 ? -2.768 15.178 -4.908 1 95.9 253 ALA B O 1
ATOM 4119 N N . PHE B 1 254 ? -1.664 16.865 -5.952 1 97.77 254 PHE B N 1
ATOM 4120 C CA . PHE B 1 254 ? -0.387 16.545 -5.325 1 97.77 254 PHE B CA 1
ATOM 4121 C C . PHE B 1 254 ? 0.324 17.813 -4.868 1 97.77 254 PHE B C 1
ATOM 4123 O O . PHE B 1 254 ? 0.246 18.849 -5.532 1 97.77 254 PHE B O 1
ATOM 4130 N N . VAL B 1 255 ? 0.977 17.723 -3.757 1 98.44 255 VAL B N 1
ATOM 4131 C CA . VAL B 1 255 ? 1.963 18.715 -3.343 1 98.44 255 VAL B CA 1
ATOM 4132 C C . VAL B 1 255 ? 3.33 18.051 -3.185 1 98.44 255 VAL B C 1
ATOM 4134 O O . VAL B 1 255 ? 3.417 16.873 -2.832 1 98.44 255 VAL B O 1
ATOM 4137 N N . ALA B 1 256 ? 4.379 18.78 -3.451 1 98.83 256 ALA B N 1
ATOM 4138 C CA . ALA B 1 256 ? 5.737 18.244 -3.409 1 98.83 256 ALA B CA 1
ATOM 4139 C C . ALA B 1 256 ? 6.733 19.307 -2.955 1 98.83 256 ALA B C 1
ATOM 4141 O O . ALA B 1 256 ? 6.468 20.506 -3.075 1 98.83 256 ALA B O 1
ATOM 4142 N N . MET B 1 257 ? 7.807 18.856 -2.412 1 98.51 257 MET B N 1
ATOM 4143 C CA . MET B 1 257 ? 8.909 19.712 -1.981 1 98.51 257 MET B CA 1
ATOM 4144 C C . MET B 1 257 ? 10.243 18.984 -2.102 1 98.51 257 MET B C 1
ATOM 4146 O O . MET B 1 257 ? 10.341 17.799 -1.777 1 98.51 257 MET B O 1
ATOM 4150 N N . ASN B 1 258 ? 11.253 19.636 -2.615 1 98.08 258 ASN B N 1
ATOM 4151 C CA . ASN B 1 258 ? 12.576 19.021 -2.614 1 98.08 258 ASN B CA 1
ATOM 4152 C C . ASN B 1 258 ? 13.408 19.482 -1.421 1 98.08 258 ASN B C 1
ATOM 4154 O O . ASN B 1 258 ? 12.962 20.319 -0.634 1 98.08 258 ASN B O 1
ATOM 4158 N N . CYS B 1 259 ? 14.562 18.955 -1.235 1 96.24 259 CYS B N 1
ATOM 4159 C CA . CYS B 1 259 ? 15.379 19.193 -0.051 1 96.24 259 CYS B CA 1
ATOM 4160 C C . CYS B 1 259 ? 15.98 20.594 -0.075 1 96.24 259 CYS B C 1
ATOM 4162 O O . CYS B 1 259 ? 16.502 21.067 0.935 1 96.24 259 CYS B O 1
ATOM 4164 N N . ALA B 1 260 ? 15.877 21.302 -1.169 1 93.79 260 ALA B N 1
ATOM 4165 C CA . ALA B 1 260 ? 16.347 22.681 -1.274 1 93.79 260 ALA B CA 1
ATOM 4166 C C . ALA B 1 260 ? 15.27 23.664 -0.824 1 93.79 260 ALA B C 1
ATOM 4168 O O . ALA B 1 260 ? 15.515 24.87 -0.747 1 93.79 260 ALA B O 1
ATOM 4169 N N . GLY B 1 261 ? 14.027 23.134 -0.626 1 92.73 261 GLY B N 1
ATOM 4170 C CA . GLY B 1 261 ? 12.955 23.978 -0.123 1 92.73 261 GLY B CA 1
ATOM 4171 C C . GLY B 1 261 ? 12.031 24.483 -1.215 1 92.73 261 GLY B C 1
ATOM 4172 O O . GLY B 1 261 ? 11.103 25.248 -0.945 1 92.73 261 GLY B O 1
ATOM 4173 N N . GLU B 1 262 ? 12.347 24.094 -2.438 1 96.02 262 GLU B N 1
ATOM 4174 C CA . GLU B 1 262 ? 11.417 24.413 -3.517 1 96.02 262 GLU B CA 1
ATOM 4175 C C . GLU B 1 262 ? 10.154 23.561 -3.426 1 96.02 262 GLU B C 1
ATOM 4177 O O . GLU B 1 262 ? 10.208 22.403 -3.007 1 96.02 262 GLU B O 1
ATOM 4182 N N . TYR B 1 263 ? 9.046 24.133 -3.81 1 96.86 263 TYR B N 1
ATOM 4183 C CA . TYR B 1 263 ? 7.798 23.386 -3.693 1 96.86 263 TYR B CA 1
ATOM 4184 C C . TYR B 1 263 ? 6.967 23.512 -4.964 1 96.86 263 TYR B C 1
ATOM 4186 O O . TYR B 1 263 ? 7.26 24.344 -5.826 1 96.86 263 TYR B O 1
ATOM 4194 N N . GLY B 1 264 ? 6.039 22.652 -5.104 1 97.2 264 GLY B N 1
ATOM 4195 C CA . GLY B 1 264 ? 5.102 22.629 -6.215 1 97.2 264 GLY B CA 1
ATOM 4196 C C . GLY B 1 264 ? 3.813 21.896 -5.894 1 97.2 264 GLY B C 1
ATOM 4197 O O . GLY B 1 264 ? 3.723 21.204 -4.878 1 97.2 264 GLY B O 1
ATOM 4198 N N . ALA B 1 265 ? 2.804 22.146 -6.69 1 97.55 265 ALA B N 1
ATOM 4199 C CA . ALA B 1 265 ? 1.498 21.5 -6.581 1 97.55 265 ALA B CA 1
ATOM 4200 C C . ALA B 1 265 ? 0.785 21.472 -7.93 1 97.55 265 ALA B C 1
ATOM 4202 O O . ALA B 1 265 ? 0.969 22.371 -8.754 1 97.55 265 ALA B O 1
ATOM 4203 N N . TYR B 1 266 ? 0.063 20.476 -8.124 1 97.09 266 TYR B N 1
ATOM 4204 C CA . TYR B 1 266 ? -0.748 20.379 -9.332 1 97.09 266 TYR B CA 1
ATOM 4205 C C . TYR B 1 266 ? -1.905 19.406 -9.137 1 97.09 266 TYR B C 1
ATOM 4207 O O . TYR B 1 266 ? -1.957 18.688 -8.137 1 97.09 266 TYR B O 1
ATOM 4215 N N . SER B 1 267 ? -2.916 19.453 -10.019 1 95.2 267 SER B N 1
ATOM 4216 C CA . SER B 1 267 ? -4.118 18.639 -9.868 1 95.2 267 SER B CA 1
ATOM 4217 C C . SER B 1 267 ? -4.736 18.31 -11.223 1 95.2 267 SER B C 1
ATOM 4219 O O . SER B 1 267 ? -4.422 18.953 -12.227 1 95.2 267 SER B O 1
ATOM 4221 N N . THR B 1 268 ? -5.536 17.31 -11.216 1 92.44 268 THR B N 1
ATOM 4222 C CA . THR B 1 268 ? -6.231 16.909 -12.434 1 92.44 268 THR B CA 1
ATOM 4223 C C . THR B 1 268 ? -7.438 17.806 -12.69 1 92.44 268 THR B C 1
ATOM 4225 O O . THR B 1 268 ? -7.943 17.872 -13.812 1 92.44 268 THR B O 1
ATOM 4228 N N . HIS B 1 269 ? -7.919 18.519 -11.625 1 88.11 269 HIS B N 1
ATOM 4229 C CA . HIS B 1 269 ? -9.111 19.356 -11.693 1 88.11 269 HIS B CA 1
ATOM 4230 C C . HIS B 1 269 ? -8.865 20.718 -11.053 1 88.11 269 HIS B C 1
ATOM 4232 O O . HIS B 1 269 ? -7.971 20.863 -10.216 1 88.11 269 HIS B O 1
ATOM 4238 N N . GLN B 1 270 ? -9.72 21.636 -11.45 1 87.83 270 GLN B N 1
ATOM 4239 C CA . GLN B 1 270 ? -9.672 22.946 -10.808 1 87.83 270 GLN B CA 1
ATOM 4240 C C . GLN B 1 270 ? -10.209 22.878 -9.381 1 87.83 270 GLN B C 1
ATOM 4242 O O . GLN B 1 270 ? -11.021 22.009 -9.058 1 87.83 270 GLN B O 1
ATOM 4247 N N . GLY B 1 271 ? -9.641 23.813 -8.603 1 87.32 271 GLY B N 1
ATOM 4248 C CA . GLY B 1 271 ? -10.254 23.961 -7.293 1 87.32 271 GLY B CA 1
ATOM 4249 C C . GLY B 1 271 ? -9.353 23.51 -6.158 1 87.32 271 GLY B C 1
ATOM 4250 O O . GLY B 1 271 ? -9.67 23.722 -4.986 1 87.32 271 GLY B O 1
ATOM 4251 N N . PHE B 1 272 ? -8.263 22.922 -6.526 1 91.13 272 PHE B N 1
ATOM 4252 C CA . PHE B 1 272 ? -7.356 22.442 -5.49 1 91.13 272 PHE B CA 1
ATOM 4253 C C . PHE B 1 272 ? -6.524 23.588 -4.926 1 91.13 272 PHE B C 1
ATOM 4255 O O . PHE B 1 272 ? -5.942 24.37 -5.68 1 91.13 272 PHE B O 1
ATOM 4262 N N . SER B 1 273 ? -6.502 23.665 -3.597 1 92.94 273 SER B N 1
ATOM 4263 C CA . SER B 1 273 ? -5.673 24.64 -2.897 1 92.94 273 SER B CA 1
ATOM 4264 C C . SER B 1 273 ? -4.641 23.953 -2.009 1 92.94 273 SER B C 1
ATOM 4266 O O . SER B 1 273 ? -4.782 22.772 -1.683 1 92.94 273 SER B O 1
ATOM 4268 N N . TYR B 1 274 ? -3.637 24.66 -1.685 1 94.89 274 TYR B N 1
ATOM 4269 C CA . TYR B 1 274 ? -2.606 24.157 -0.784 1 94.89 274 TYR B CA 1
ATOM 4270 C C . TYR B 1 274 ? -2.032 25.281 0.069 1 94.89 274 TYR B C 1
ATOM 4272 O O . TYR B 1 274 ? -2.081 26.451 -0.318 1 94.89 274 TYR B O 1
ATOM 4280 N N . ALA B 1 275 ? -1.553 24.912 1.216 1 95.97 275 ALA B N 1
ATOM 4281 C CA . ALA B 1 275 ? -0.987 25.868 2.163 1 95.97 275 ALA B CA 1
ATOM 4282 C C . ALA B 1 275 ? 0.531 25.726 2.246 1 95.97 275 ALA B C 1
ATOM 4284 O O . ALA B 1 275 ? 1.059 24.612 2.199 1 95.97 275 ALA B O 1
ATOM 4285 N N . ILE B 1 276 ? 1.228 26.865 2.4 1 94.53 276 ILE B N 1
ATOM 4286 C CA . ILE B 1 276 ? 2.682 26.861 2.528 1 94.53 276 ILE B CA 1
ATOM 4287 C C . ILE B 1 276 ? 3.096 27.704 3.733 1 94.53 276 ILE B C 1
ATOM 4289 O O . ILE B 1 276 ? 2.413 28.666 4.089 1 94.53 276 ILE B O 1
ATOM 4293 N N . TRP B 1 277 ? 4.087 27.294 4.357 1 90.13 277 TRP B N 1
ATOM 4294 C CA . TRP B 1 277 ? 4.804 28.084 5.353 1 90.13 277 TRP B CA 1
ATOM 4295 C C . TRP B 1 277 ? 6.28 28.208 4.989 1 90.13 277 TRP B C 1
ATOM 4297 O O . TRP B 1 277 ? 6.968 27.201 4.807 1 90.13 277 TRP B O 1
ATOM 4307 N N . ASN B 1 278 ? 6.69 29.42 4.873 1 84.49 278 ASN B N 1
ATOM 4308 C CA . ASN B 1 278 ? 8.094 29.756 4.663 1 84.49 278 ASN B CA 1
ATOM 4309 C C . ASN B 1 278 ? 8.486 31.025 5.415 1 84.49 278 ASN B C 1
ATOM 4311 O O . ASN B 1 278 ? 7.799 31.432 6.354 1 84.49 278 ASN B O 1
ATOM 4315 N N . GLU B 1 279 ? 9.64 31.519 5.094 1 79.97 279 GLU B N 1
ATOM 4316 C CA . GLU B 1 279 ? 10.166 32.684 5.798 1 79.97 279 GLU B CA 1
ATOM 4317 C C . GLU B 1 279 ? 9.198 33.861 5.716 1 79.97 279 GLU B C 1
ATOM 4319 O O . GLU B 1 279 ? 9.209 34.742 6.578 1 79.97 279 GLU B O 1
ATOM 4324 N N . GLN B 1 280 ? 8.323 33.818 4.714 1 80.23 280 GLN B N 1
ATOM 4325 C CA . GLN B 1 280 ? 7.377 34.91 4.516 1 80.23 280 GLN B CA 1
ATOM 4326 C C . GLN B 1 280 ? 6.093 34.677 5.308 1 80.23 280 GLN B C 1
ATOM 4328 O O . GLN B 1 280 ? 5.218 35.543 5.35 1 80.23 280 GLN B O 1
ATOM 4333 N N . GLY B 1 281 ? 6.025 33.549 5.917 1 81.85 281 GLY B N 1
ATOM 4334 C CA . GLY B 1 281 ? 4.843 33.217 6.697 1 81.85 281 GLY B CA 1
ATOM 4335 C C . GLY B 1 281 ? 3.976 32.157 6.043 1 81.85 281 GLY B C 1
ATOM 4336 O O . GLY B 1 281 ? 4.474 31.316 5.293 1 81.85 281 GLY B O 1
ATOM 4337 N N . VAL B 1 282 ? 2.737 32.149 6.457 1 85.26 282 VAL B N 1
ATOM 4338 C CA . VAL B 1 282 ? 1.778 31.161 5.973 1 85.26 282 VAL B CA 1
ATOM 4339 C C . VAL B 1 282 ? 0.963 31.751 4.824 1 85.26 282 VAL B C 1
ATOM 4341 O O . VAL B 1 282 ? 0.528 32.903 4.891 1 85.26 282 VAL B O 1
ATOM 4344 N N . GLN B 1 283 ? 0.804 30.967 3.761 1 88.82 283 GLN B N 1
ATOM 4345 C CA . GLN B 1 283 ? 0.017 31.375 2.602 1 88.82 283 GLN B CA 1
ATOM 4346 C C . GLN B 1 283 ? -0.786 30.205 2.042 1 88.82 283 GLN B C 1
ATOM 4348 O O . GLN B 1 283 ? -0.381 29.048 2.173 1 88.82 283 GLN B O 1
ATOM 4353 N N . VAL B 1 284 ? -1.898 30.535 1.482 1 90.78 284 VAL B N 1
ATOM 4354 C CA . VAL B 1 284 ? -2.7 29.555 0.756 1 90.78 284 VAL B CA 1
ATOM 4355 C C . VAL B 1 284 ? -2.701 29.889 -0.734 1 90.78 284 VAL B C 1
ATOM 4357 O O . VAL B 1 284 ? -2.898 31.045 -1.116 1 90.78 284 VAL B O 1
ATOM 4360 N N . HIS B 1 285 ? -2.437 28.933 -1.494 1 90.55 285 HIS B N 1
ATOM 4361 C CA . HIS B 1 285 ? -2.426 29.087 -2.944 1 90.55 285 HIS B CA 1
ATOM 4362 C C . HIS B 1 285 ? -3.428 28.147 -3.606 1 90.55 285 HIS B C 1
ATOM 4364 O O . HIS B 1 285 ? -3.846 27.155 -3.004 1 90.55 285 HIS B O 1
ATOM 4370 N N . GLN B 1 286 ? -3.848 28.53 -4.811 1 88.74 286 GLN B N 1
ATOM 4371 C CA . GLN B 1 286 ? -4.701 27.68 -5.635 1 88.74 286 GLN B CA 1
ATOM 4372 C C . GLN B 1 286 ? -3.974 27.23 -6.899 1 88.74 286 GLN B C 1
ATOM 4374 O O . GLN B 1 286 ? -3.243 28.011 -7.512 1 88.74 286 GLN B O 1
ATOM 4379 N N . VAL B 1 287 ? -4.191 25.951 -7.155 1 87.17 287 VAL B N 1
ATOM 4380 C CA . VAL B 1 287 ? -3.663 25.462 -8.424 1 87.17 287 VAL B CA 1
ATOM 4381 C C . VAL B 1 287 ? -4.523 25.978 -9.576 1 87.17 287 VAL B C 1
ATOM 4383 O O . VAL B 1 287 ? -5.753 25.911 -9.519 1 87.17 287 VAL B O 1
ATOM 4386 N N . ASN B 1 288 ? -3.884 26.513 -10.581 1 78.98 288 ASN B N 1
ATOM 4387 C CA . ASN B 1 288 ? -4.576 27.008 -11.767 1 78.98 288 ASN B CA 1
ATOM 4388 C C . ASN B 1 288 ? -4.318 26.118 -12.979 1 78.98 288 ASN B C 1
ATOM 4390 O O . ASN B 1 288 ? -3.169 25.927 -13.381 1 78.98 288 ASN B O 1
ATOM 4394 N N . LEU B 1 289 ? -5.411 25.473 -13.379 1 78.78 289 LEU B N 1
ATOM 4395 C CA . LEU B 1 289 ? -5.291 24.661 -14.585 1 78.78 289 LEU B CA 1
ATOM 4396 C C . LEU B 1 289 ? -5.667 25.468 -15.824 1 78.78 289 LEU B C 1
ATOM 4398 O O . LEU B 1 289 ? -6.569 26.307 -15.773 1 78.78 289 LEU B O 1
ATOM 4402 N N . SER B 1 290 ? -4.877 25.57 -16.776 1 60.61 290 SER B N 1
ATOM 4403 C CA . SER B 1 290 ? -5.206 26.325 -17.981 1 60.61 290 SER B CA 1
ATOM 4404 C C . SER B 1 290 ? -6.499 25.821 -18.613 1 60.61 290 SER B C 1
ATOM 4406 O O . SER B 1 290 ? -7.319 26.616 -19.077 1 60.61 290 SER B O 1
ATOM 4408 N N . GLU B 1 291 ? -6.654 24.531 -18.865 1 58.87 291 GLU B N 1
ATOM 4409 C CA . GLU B 1 291 ? -7.843 23.964 -19.495 1 58.87 291 GLU B CA 1
ATOM 4410 C C . GLU B 1 291 ? -8.355 22.755 -18.718 1 58.87 291 GLU B C 1
ATOM 4412 O O . GLU B 1 291 ? -7.569 21.908 -18.288 1 58.87 291 GLU B O 1
ATOM 4417 N N . SER B 1 292 ? -9.415 23.01 -17.96 1 61.57 292 SER B N 1
ATOM 4418 C CA . SER B 1 292 ? -10 21.784 -17.426 1 61.57 292 SER B CA 1
ATOM 4419 C C . SER B 1 292 ? -11.485 21.689 -17.761 1 61.57 292 SER B C 1
ATOM 4421 O O . SER B 1 292 ? -12.236 22.645 -17.556 1 61.57 292 SER B O 1
ATOM 4423 N N . ASN B 1 293 ? -11.767 20.74 -18.561 1 60.94 293 ASN B N 1
ATOM 4424 C CA . ASN B 1 293 ? -13.161 20.456 -18.886 1 60.94 293 ASN B CA 1
ATOM 4425 C C . ASN B 1 293 ? -13.864 19.726 -17.745 1 60.94 293 ASN B C 1
ATOM 4427 O O . ASN B 1 293 ? -14.972 19.215 -17.918 1 60.94 293 ASN B O 1
ATOM 4431 N N . TYR B 1 294 ? -13.136 19.842 -16.58 1 60.88 294 TYR B N 1
ATOM 4432 C CA . TYR B 1 294 ? -13.763 19.075 -15.509 1 60.88 294 TYR B CA 1
ATOM 4433 C C . TYR B 1 294 ? -14.379 19.999 -14.465 1 60.88 294 TYR B C 1
ATOM 4435 O O . TYR B 1 294 ? -13.932 21.135 -14.292 1 60.88 294 TYR B O 1
ATOM 4443 N N . PRO B 1 295 ? -15.444 19.46 -13.859 1 60.92 295 PRO B N 1
ATOM 4444 C CA . PRO B 1 295 ? -16.038 20.243 -12.772 1 60.92 295 PRO B CA 1
ATOM 4445 C C . PRO B 1 295 ? -15.024 20.618 -11.694 1 60.92 295 PRO B C 1
ATOM 4447 O O . PRO B 1 295 ? -14.072 19.871 -11.449 1 60.92 295 PRO B O 1
ATOM 4450 N N . ILE B 1 296 ? -15.326 21.767 -11.149 1 67.7 296 ILE B N 1
ATOM 4451 C CA . ILE B 1 296 ? -14.466 22.306 -10.102 1 67.7 296 ILE B CA 1
ATOM 4452 C C . ILE B 1 296 ? -14.539 21.414 -8.864 1 67.7 296 ILE B C 1
ATOM 4454 O O . ILE B 1 296 ? -15.629 21.037 -8.427 1 67.7 296 ILE B O 1
ATOM 4458 N N . TRP B 1 297 ? -13.388 20.896 -8.482 1 69.99 297 TRP B N 1
ATOM 4459 C CA . TRP B 1 297 ? -13.265 20.1 -7.265 1 69.99 297 TRP B CA 1
ATOM 4460 C C . TRP B 1 297 ? -13.682 20.909 -6.041 1 69.99 297 TRP B C 1
ATOM 4462 O O . TRP B 1 297 ? -13.111 21.967 -5.764 1 69.99 297 TRP B O 1
ATOM 4472 N N . LYS B 1 298 ? -14.926 20.59 -5.532 1 59.54 298 LYS B N 1
ATOM 4473 C CA . LYS B 1 298 ? -15.394 21.26 -4.322 1 59.54 298 LYS B CA 1
ATOM 4474 C C . LYS B 1 298 ? -15.036 20.456 -3.076 1 59.54 298 LYS B C 1
ATOM 4476 O O . LYS B 1 298 ? -15.35 19.267 -2.986 1 59.54 298 LYS B O 1
ATOM 4481 N N . HIS B 1 299 ? -14.121 21.089 -2.376 1 59.28 299 HIS B N 1
ATOM 4482 C CA . HIS B 1 299 ? -13.785 20.441 -1.113 1 59.28 299 HIS B CA 1
ATOM 4483 C C . HIS B 1 299 ? -14.99 20.397 -0.179 1 59.28 299 HIS B C 1
ATOM 4485 O O . HIS B 1 299 ? -15.806 21.321 -0.168 1 59.28 299 HIS B O 1
ATOM 4491 N N . LEU B 1 300 ? -15.301 19.109 0.176 1 45.34 300 LEU B N 1
ATOM 4492 C CA . LEU B 1 300 ? -16.445 18.948 1.067 1 45.34 300 LEU B CA 1
ATOM 4493 C C . LEU B 1 300 ? -16.213 19.676 2.387 1 45.34 300 LEU B C 1
ATOM 4495 O O . LEU B 1 300 ? -17.041 19.599 3.297 1 45.34 300 LEU B O 1
ATOM 4499 N N . CYS B 1 301 ? -15.457 20.75 2.57 1 41.15 301 CYS B N 1
ATOM 4500 C CA . CYS B 1 301 ? -15.589 21.306 3.912 1 41.15 301 CYS B CA 1
ATOM 4501 C C . CYS B 1 301 ? -16.807 22.216 4.007 1 41.15 301 CYS B C 1
ATOM 4503 O O . CYS B 1 301 ? -17.183 22.863 3.028 1 41.15 301 CYS B O 1
#

Organism: Galdieria sulphuraria (NCBI:txid130081)

Solvent-accessible surface area (backbone atoms only — not comparable to full-atom values): 28365 Å² total; per-residue (Å²): 66,44,18,34,33,73,66,14,42,58,19,46,56,50,16,39,70,44,56,66,36,87,85,40,46,31,70,67,36,49,51,52,18,45,38,48,5,50,42,56,41,13,67,30,69,74,34,41,24,21,32,25,13,15,31,26,24,67,86,63,46,54,35,25,27,3,18,37,30,35,20,86,70,50,40,8,16,27,36,34,34,52,33,60,44,53,41,40,67,49,5,50,45,24,44,73,70,44,98,48,38,27,24,26,30,66,29,36,39,50,53,37,43,74,72,71,46,72,73,45,63,54,78,80,42,44,39,71,66,30,48,52,53,50,55,52,48,71,70,42,86,75,70,75,67,64,51,75,25,49,34,48,20,40,37,44,68,44,52,17,81,87,79,70,38,49,39,34,27,28,30,22,34,19,18,48,46,40,47,28,62,58,32,48,50,56,10,44,37,33,59,22,18,12,26,27,32,33,49,86,39,20,27,20,25,36,32,38,46,29,69,59,42,27,71,62,27,50,15,36,49,30,34,50,37,30,64,72,68,38,52,32,36,60,16,34,47,55,51,46,54,52,46,37,73,75,41,70,84,55,49,41,36,39,43,28,33,31,58,86,69,48,60,25,55,31,55,63,39,31,61,48,34,30,13,35,39,53,98,90,38,77,49,76,47,67,49,80,61,92,80,54,98,49,72,66,49,71,73,71,101,66,42,19,34,31,72,64,12,43,57,18,46,55,50,16,40,70,45,55,66,36,88,84,40,45,31,70,66,37,48,52,52,18,44,39,50,4,51,41,56,42,12,66,30,68,74,35,43,23,22,31,24,13,15,30,24,24,66,84,63,46,55,35,25,27,3,18,38,30,35,20,86,71,51,39,8,16,28,35,34,33,51,34,60,44,52,40,39,64,50,5,50,44,24,46,74,71,44,97,48,38,27,24,24,31,66,30,37,38,50,52,37,43,75,72,70,47,74,74,45,62,56,78,78,42,43,38,73,65,32,47,52,52,50,53,52,48,73,71,44,83,75,70,76,68,62,52,76,24,50,34,49,19,39,38,46,70,42,52,18,83,87,81,70,39,51,39,36,26,28,31,22,34,19,18,46,45,40,47,28,63,59,30,49,52,55,9,45,37,33,59,22,18,11,24,28,33,32,49,85,38,22,26,21,25,36,32,37,45,27,70,58,42,26,71,62,28,49,15,36,49,30,35,50,37,31,64,73,68,39,53,34,37,59,17,34,47,54,50,44,53,52,47,37,73,76,40,71,85,55,48,39,34,39,42,28,32,31,57,87,69,48,60,24,56,31,53,62,39,31,59,46,33,32,13,37,38,54,100,91,40,78,47,76,48,68,46,81,62,91,78,57,99,49,72,66,49,70,72,78,101

pLDDT: mean 92.63, std 10.53, range [39.7, 98.92]

Nearest PDB structures (foldseek):
  1p4v-assembly1_C  TM=9.188E-01  e=2.265E-30  Elizabethkingia meningoseptica
  4o47-assembly1_A  TM=8.341E-01  e=1.641E-23  Cavia porcellus
  4o48-assembly1_B  TM=8.294E-01  e=1.743E-23  Cavia porcellus
  4o47-assembly1_B  TM=8.228E-01  e=3.184E-23  Cavia porcellus
  1apy-assembly1_D  TM=8.713E-01  e=1.191E-11  Homo sapiens

Radius of gyration: 22.57 Å; Cα contacts (8 Å, |Δi|>4): 1774; chains: 2; bounding box: 62×65×57 Å

Secondary structure (DSSP, 8-state):
-EEESTTHHHHHHHHHHHHTSTT--HHHHHHHHHHHHHHHHHT-TT-TTSGGGS---TTS--EEEEEEEETTS-EEEEEEEES-S-SHHHHHHHHHH-SSSEEEHHHHHHHHHHTTPPP--GGGTS-HHHHHHHHHHHH-S-TT---PPP-EEEEEEEEETTTTEEEEEEEEEE--STTPPTTB--STTSBTTTEEEETTTEEEEEEE-HHHHTTTTHHHHHHHHHHTT--HHHHHHHHHHHHHHH-TT--EEEEEEETTS-EEEEESSTT-EEEEEETTEEEEEE---S---S-------/-EEESTTHHHHHHHHHHHHTSTT--HHHHHHHHHHHHHHHHHT-TT-TTSGGGS---TTS--EEEEEEEETTS-EEEEEEEES-S-SHHHHHHHHHH-SSSEEEHHHHHHHHHHTTPPP--GGGTS-HHHHHHHHHHHH-S-TT---PPP-EEEEEEEEETTTTEEEEEEEEEE--STTPPTTB--STTSBTTTEEEETTTEEEEEEE-HHHHTTTTHHHHHHHHHHTT--HHHHHHHHHHHHHHH-TT--EEEEEEETTS-EEEEESSTT-EEEEEETTEEEEEE---S---S-------